Protein AF-0000000066697941 (afdb_homodimer)

Secondary structure (DSSP, 8-state):
----HHHHHHHHHHHHHHHHHHHHHHHHHIIIIISPPP-HHHHH-SSEEEEESTTSHHHHHHHHHHHHTT-EEEEEES-HHHHHHHHHHHHHH----EEEEE--TT---HHHHIIIIIHHHHTS-EEEEEE------SS---GGG-TTHHHHHHHHHHHHHHHHHHHHHHHHHHHHHHT-EEEEEE--GGGTS--TT-HHHHHHHHHHHHHHHHHHHHTTTSSEEEEEE-----BSTTTT--S-BTTB-BHHHHHHHHHTTTTT-SEE-SSHHHHHHHHHHHHS-HHHHHHHHHHHHHHHHHHHHHHHHHHHHHHS-THHHHHHHHHHHHH-/----HHHHHHHHHHHHHHHHHHHHHHHHHIIIIISPPP-HHHHH-SSEEEEESTTSHHHHHHHHHHHHTT-EEEEEES-HHHHHHHHHHHHHH----EEEEE--TT---HHHHIIIIIHHHHTS-EEEEEE------SS---GGG-TTHHHHHHHHHHHHHHHHHHHHHHHHHHHHHHT-EEEEEE--GGGTS--TT-HHHHHHHHHHHHHHHHHHHHTTTSSEEEEEE-----BSTTTT--S-BTTB-BHHHHHHHHHTTTTT-SEE-SSHHHHHHHHHHHHS-HHHHHHHHHHHHHHHHHHHHHHHHHHHHHHS-THHHHHHHHHHHHH-

Foldseek 3Di:
DPCPVVVVVVVVVVVVVVVLVVVLCCQQDCLQPNDFFDLLCVQLVFAEEEFEPCLWFQNVLLQLLVQQSRHAYEYEEQDVVSQVVSQVVSVVVHVHHYHYFHDDQLDPDVVSCCPRPLVVVLVGSYSEYEADWFAFAPAFDAQCPGPCHPNVLSSRLRNLAVCLVVNCVSNVVNCVVVLGHEYEYEAALLLVACQHRRHSNSVSSVNSVVVQVVVCVVCVVTSYFGAYAHAYAECIVRNVDHDADLNHYHSNVQNNQQSSSGPVDRYHNSHSSRSVVSSVLVPDDRVVSNVVSNVVSVVRRVVVVVVVVVVVVVPPDPVVVVVVVVVVVVVD/DPCDVVVVVVVVVVVVVVVLVVVLCCQQDCLQPNDFFDLLCVQLVFAEEEFEPCLWFQNVLLQLLVQVSRHAYEYEEQDVVSQVVSQVVSVVVHVHHYHYFHDDQLDPDVVSCCPRPLVVVLVGSYSEYEYDWFAFAPAFDAQCPGPCHPNVLSSRLRNLAVCLVVNCVSNVVNCVVVLGHEYEYEAALLLVACQHSRHSNSVSSVNSVVVQVVVCVVCVVTSYFGAYAHAYAECIVRNVDHDADLNHYHSNVQNNQQSSSGPPDRYHNSHSSRSVVSSVLVPDDRVVSRVVSNVVSVVRRVVVVVVVVVVVVVPPDPVVVVVVVVVVVVVD

pLDDT: mean 91.82, std 13.12, range [33.62, 98.94]

Nearest PDB structures (foldseek):
  3rku-assembly1_D  TM=8.176E-01  e=1.061E-15  Saccharomyces cerevisiae
  1xg5-assembly2_A  TM=7.945E-01  e=7.133E-15  Homo sapiens
  1xg5-assembly1_C  TM=7.987E-01  e=1.373E-14  Homo sapiens
  3s55-assembly2_F  TM=7.960E-01  e=2.643E-14  Mycobacteroides abscessus ATCC 19977
  8of2-assembly1_D  TM=7.922E-01  e=8.522E-12  Trypanosoma brucei brucei

Sequence (664 aa):
MDFSTVSIIGWMYILFTIYRLMLTVYNLVYPFFLAEPRNLREVAGAKWAVITGATDGIGKGYAFELARKGFSILLVSRTQSRLDDVKAQIEKETSSEVRTIVFDFSSADIDYYEHSLLSQIRALDIGILVNSVGSTFEYPDLYHKVDGGVKLFRHITVINIIPVTLLMAAVLPQMYERNSGIIVNVASSSAYYKLRWFSVYAASKKYISWLTKIVQKEYAKTNIIIQEVNPMIVVTKLAKVKKPSFFRPKADVYARSAVQTIGIIKHTTGYFAHQIKVECLKWLPEFIADAQIHKRMIHFHKVIVARKMRQAAITEPTDAKNIGAQNKIISDMDFSTVSIIGWMYILFTIYRLMLTVYNLVYPFFLAEPRNLREVAGAKWAVITGATDGIGKGYAFELARKGFSILLVSRTQSRLDDVKAQIEKETSSEVRTIVFDFSSADIDYYEHSLLSQIRALDIGILVNSVGSTFEYPDLYHKVDGGVKLFRHITVINIIPVTLLMAAVLPQMYERNSGIIVNVASSSAYYKLRWFSVYAASKKYISWLTKIVQKEYAKTNIIIQEVNPMIVVTKLAKVKKPSFFRPKADVYARSAVQTIGIIKHTTGYFAHQIKVECLKWLPEFIADAQIHKRMIHFHKVIVARKMRQAAITEPTDAKNIGAQNKIISD

Radius of gyration: 27.7 Å; Cα contacts (8 Å, |Δi|>4): 1203; chains: 2; bounding box: 114×71×92 Å

Structure (mmCIF, N/CA/C/O backbone):
data_AF-0000000066697941-model_v1
#
loop_
_entity.id
_entity.type
_entity.pdbx_description
1 polymer Bm2984
#
loop_
_atom_site.group_PDB
_atom_site.id
_atom_site.type_symbol
_atom_site.label_atom_id
_atom_site.label_alt_id
_atom_site.label_comp_id
_atom_site.label_asym_id
_atom_site.label_entity_id
_atom_site.label_seq_id
_atom_site.pdbx_PDB_ins_code
_atom_site.Cartn_x
_atom_site.Cartn_y
_atom_site.Cartn_z
_atom_site.occupancy
_atom_site.B_iso_or_equiv
_atom_site.auth_seq_id
_atom_site.auth_comp_id
_atom_site.auth_asym_id
_atom_site.auth_atom_id
_atom_site.pdbx_PDB_model_num
ATOM 1 N N . MET A 1 1 ? -13.789 14.773 -46.688 1 42.34 1 MET A N 1
ATOM 2 C CA . MET A 1 1 ? -14.023 14.742 -45.25 1 42.34 1 MET A CA 1
ATOM 3 C C . MET A 1 1 ? -13.531 16.016 -44.562 1 42.34 1 MET A C 1
ATOM 5 O O . MET A 1 1 ? -12.359 16.375 -44.688 1 42.34 1 MET A O 1
ATOM 9 N N . ASP A 1 2 ? -14.141 16.984 -44.594 1 48.53 2 ASP A N 1
ATOM 10 C CA . ASP A 1 2 ? -13.727 18.266 -44.062 1 48.53 2 ASP A CA 1
ATOM 11 C C . ASP A 1 2 ? -13.102 18.109 -42.656 1 48.53 2 ASP A C 1
ATOM 13 O O . ASP A 1 2 ? -13.781 17.719 -41.719 1 48.53 2 ASP A O 1
ATOM 17 N N . PHE A 1 3 ? -11.805 17.75 -42.625 1 61.41 3 PHE A N 1
ATOM 18 C CA . PHE A 1 3 ? -10.969 17.438 -41.469 1 61.41 3 PHE A CA 1
ATOM 19 C C . PHE A 1 3 ? -10.797 18.672 -40.594 1 61.41 3 PHE A C 1
ATOM 21 O O . PHE A 1 3 ? -9.812 19.391 -40.719 1 61.41 3 PHE A O 1
ATOM 28 N N . SER A 1 4 ? -11.977 19.281 -40.094 1 76.19 4 SER A N 1
ATOM 29 C CA . SER A 1 4 ? -11.859 20.312 -39.062 1 76.19 4 SER A CA 1
ATOM 30 C C . SER A 1 4 ? -11.141 19.797 -37.844 1 76.19 4 SER A C 1
ATOM 32 O O . SER A 1 4 ? -11.039 18.578 -37.625 1 76.19 4 SER A O 1
ATOM 34 N N . THR A 1 5 ? -10.227 20.609 -37.25 1 78.94 5 THR A N 1
ATOM 35 C CA . THR A 1 5 ? -9.523 20.297 -36.031 1 78.94 5 THR A CA 1
ATOM 36 C C . THR A 1 5 ? -10.43 19.516 -35.094 1 78.94 5 THR A C 1
ATOM 38 O O . THR A 1 5 ? -9.984 18.547 -34.438 1 78.94 5 THR A O 1
ATOM 41 N N . VAL A 1 6 ? -11.633 19.75 -35.156 1 79.31 6 VAL A N 1
ATOM 42 C CA . VAL A 1 6 ? -12.617 19.094 -34.281 1 79.31 6 VAL A CA 1
ATOM 43 C C . VAL A 1 6 ? -12.844 17.656 -34.781 1 79.31 6 VAL A C 1
ATOM 45 O O . VAL A 1 6 ? -12.953 16.734 -33.969 1 79.31 6 VAL A O 1
ATOM 48 N N . SER A 1 7 ? -12.906 17.562 -36.062 1 79.69 7 SER A N 1
ATOM 49 C CA . SER A 1 7 ? -13.078 16.219 -36.625 1 79.69 7 SER A CA 1
ATOM 50 C C . SER A 1 7 ? -11.867 15.344 -36.312 1 79.69 7 SER A C 1
ATOM 52 O O . SER A 1 7 ? -12.016 14.148 -36.062 1 79.69 7 SER A O 1
ATOM 54 N N . ILE A 1 8 ? -10.727 15.93 -36.406 1 82.69 8 ILE A N 1
ATOM 55 C CA . ILE A 1 8 ? -9.492 15.203 -36.125 1 82.69 8 ILE A CA 1
ATOM 56 C C . ILE A 1 8 ? -9.5 14.727 -34.688 1 82.69 8 ILE A C 1
ATOM 58 O O . ILE A 1 8 ? -9.18 13.57 -34.406 1 82.69 8 ILE A O 1
ATOM 62 N N . ILE A 1 9 ? -9.891 15.578 -33.812 1 82.12 9 ILE A N 1
ATOM 63 C CA . ILE A 1 9 ? -9.977 15.242 -32.375 1 82.12 9 ILE A CA 1
ATOM 64 C C . ILE A 1 9 ? -11 14.133 -32.188 1 82.12 9 ILE A C 1
ATOM 66 O O . ILE A 1 9 ? -10.766 13.195 -31.422 1 82.12 9 ILE A O 1
ATOM 70 N N . GLY A 1 10 ? -12.07 14.227 -32.875 1 80.94 10 GLY A N 1
ATOM 71 C CA . GLY A 1 10 ? -13.086 13.188 -32.781 1 80.94 10 GLY A CA 1
ATOM 72 C C . GLY A 1 10 ? -12.578 11.828 -33.219 1 80.94 10 GLY A C 1
ATOM 73 O O . GLY A 1 10 ? -12.82 10.82 -32.562 1 80.94 10 GLY A O 1
ATOM 74 N N . TRP A 1 11 ? -11.859 11.852 -34.312 1 84.88 11 TRP A N 1
ATOM 75 C CA . TRP A 1 11 ? -11.32 10.594 -34.812 1 84.88 11 TRP A CA 1
ATOM 76 C C . TRP A 1 11 ? -10.273 10.031 -33.875 1 84.88 11 TRP A C 1
ATOM 78 O O . TRP A 1 11 ? -10.195 8.812 -33.688 1 84.88 11 TRP A O 1
ATOM 88 N N . MET A 1 12 ? -9.516 10.805 -33.219 1 85.31 12 MET A N 1
ATOM 89 C CA . MET A 1 12 ? -8.516 10.367 -32.25 1 85.31 12 MET A CA 1
ATOM 90 C C . MET A 1 12 ? -9.18 9.68 -31.062 1 85.31 12 MET A C 1
ATOM 92 O O . MET A 1 12 ? -8.688 8.664 -30.578 1 85.31 12 MET A O 1
ATOM 96 N N . TYR A 1 13 ? -10.312 10.156 -30.719 1 83.81 13 TYR A N 1
ATOM 97 C CA . TYR A 1 13 ? -10.992 9.578 -29.562 1 83.81 13 TYR A CA 1
ATOM 98 C C . TYR A 1 13 ? -11.672 8.266 -29.938 1 83.81 13 TYR A C 1
ATOM 100 O O . TYR A 1 13 ? -11.75 7.344 -29.125 1 83.81 13 TYR A O 1
ATOM 108 N N . ILE A 1 14 ? -12.203 8.289 -31.062 1 86.12 14 ILE A N 1
ATOM 109 C CA . ILE A 1 14 ? -12.789 7.031 -31.531 1 86.12 14 ILE A CA 1
ATOM 110 C C . ILE A 1 14 ? -11.711 5.949 -31.578 1 86.12 14 ILE A C 1
ATOM 112 O O . ILE A 1 14 ? -11.93 4.828 -31.125 1 86.12 14 ILE A O 1
ATOM 116 N N . LEU A 1 15 ? -10.547 6.344 -32.094 1 89.56 15 LEU A N 1
ATOM 117 C CA . LEU A 1 15 ? -9.445 5.395 -32.156 1 89.56 15 LEU A CA 1
ATOM 118 C C . LEU A 1 15 ? -9.016 4.977 -30.766 1 89.56 15 LEU A C 1
ATOM 120 O O . LEU A 1 15 ? -8.703 3.805 -30.531 1 89.56 15 LEU A O 1
ATOM 124 N N . PHE A 1 16 ? -9.07 5.953 -29.938 1 88.62 16 PHE A N 1
ATOM 125 C CA . PHE A 1 16 ? -8.719 5.672 -28.547 1 88.62 16 PHE A CA 1
ATOM 126 C C . PHE A 1 16 ? -9.711 4.711 -27.922 1 88.62 16 PHE A C 1
ATOM 128 O O . PHE A 1 16 ? -9.328 3.779 -27.219 1 88.62 16 PHE A O 1
ATOM 135 N N . THR A 1 17 ? -10.953 4.895 -28.141 1 88.12 17 THR A N 1
ATOM 136 C CA . THR A 1 17 ? -12 4.031 -27.578 1 88.12 17 THR A CA 1
ATOM 137 C C . THR A 1 17 ? -11.891 2.623 -28.156 1 88.12 17 THR A C 1
ATOM 139 O O . THR A 1 17 ? -12.07 1.638 -27.453 1 88.12 17 THR A O 1
ATOM 142 N N . ILE A 1 18 ? -11.617 2.578 -29.391 1 91.94 18 ILE A N 1
ATOM 143 C CA . ILE A 1 18 ? -11.438 1.282 -30.047 1 91.94 18 ILE A CA 1
ATOM 144 C C . ILE A 1 18 ? -10.234 0.565 -29.438 1 91.94 18 ILE A C 1
ATOM 146 O O . ILE A 1 18 ? -10.289 -0.638 -29.172 1 91.94 18 ILE A O 1
ATOM 150 N N . TYR A 1 19 ? -9.203 1.279 -29.25 1 92.69 19 TYR A N 1
ATOM 151 C CA . TYR A 1 19 ? -8.016 0.714 -28.625 1 92.69 19 TYR A CA 1
ATOM 152 C C . TYR A 1 19 ? -8.336 0.159 -27.25 1 92.69 19 TYR A C 1
ATOM 154 O O . TYR A 1 19 ? -7.941 -0.959 -26.906 1 92.69 19 TYR A O 1
ATOM 162 N N . ARG A 1 20 ? -9.07 0.907 -26.484 1 91.75 20 ARG A N 1
ATOM 163 C CA . ARG A 1 20 ? -9.461 0.476 -25.141 1 91.75 20 ARG A CA 1
ATOM 164 C C . ARG A 1 20 ? -10.328 -0.776 -25.203 1 91.75 20 ARG A C 1
ATOM 166 O O . ARG A 1 20 ? -10.203 -1.666 -24.359 1 91.75 20 ARG A O 1
ATOM 173 N N . LEU A 1 21 ? -11.203 -0.785 -26.125 1 93.62 21 LEU A N 1
ATOM 174 C CA . LEU A 1 21 ? -12.062 -1.946 -26.297 1 93.62 21 LEU A CA 1
ATOM 175 C C . LEU A 1 21 ? -11.258 -3.176 -26.688 1 93.62 21 LEU A C 1
ATOM 177 O O . LEU A 1 21 ? -11.508 -4.277 -26.203 1 93.62 21 LEU A O 1
ATOM 181 N N . MET A 1 22 ? -10.266 -3.01 -27.547 1 95.38 22 MET A N 1
ATOM 182 C CA . MET A 1 22 ? -9.414 -4.113 -27.953 1 95.38 22 MET A CA 1
ATOM 183 C C . MET A 1 22 ? -8.594 -4.645 -26.781 1 95.38 22 MET A C 1
ATOM 185 O O . MET A 1 22 ? -8.398 -5.855 -26.656 1 95.38 22 MET A O 1
ATOM 189 N N . LEU A 1 23 ? -8.172 -3.773 -25.938 1 94.62 23 LEU A N 1
ATOM 190 C CA . LEU A 1 23 ? -7.434 -4.188 -24.75 1 94.62 23 LEU A CA 1
ATOM 191 C C . LEU A 1 23 ? -8.328 -4.98 -23.797 1 94.62 23 LEU A C 1
ATOM 193 O O . LEU A 1 23 ? -7.883 -5.961 -23.188 1 94.62 23 LEU A O 1
ATOM 197 N N . THR A 1 24 ? -9.547 -4.531 -23.703 1 95.44 24 THR A N 1
ATOM 198 C CA . THR A 1 24 ? -10.523 -5.246 -22.891 1 95.44 24 THR A CA 1
ATOM 199 C C . THR A 1 24 ? -10.719 -6.668 -23.406 1 95.44 24 THR A C 1
ATOM 201 O O . THR A 1 24 ? -10.68 -7.629 -22.641 1 95.44 24 THR A O 1
ATOM 204 N N . VAL A 1 25 ? -10.898 -6.77 -24.688 1 95.75 25 VAL A N 1
ATOM 205 C CA . VAL A 1 25 ? -11.094 -8.07 -25.312 1 95.75 25 VAL A CA 1
ATOM 206 C C . VAL A 1 25 ? -9.828 -8.914 -25.141 1 95.75 25 VAL A C 1
ATOM 208 O O . VAL A 1 25 ? -9.906 -10.109 -24.859 1 95.75 25 VAL A O 1
ATOM 211 N N . TYR A 1 26 ? -8.719 -8.328 -25.344 1 96.25 26 TYR A N 1
ATOM 212 C CA . TYR A 1 26 ? -7.441 -9.016 -25.172 1 96.25 26 TYR A CA 1
ATOM 213 C C . TYR A 1 26 ? -7.32 -9.578 -23.75 1 96.25 26 TYR A C 1
ATOM 215 O O . TYR A 1 26 ? -6.969 -10.75 -23.578 1 96.25 26 TYR A O 1
ATOM 223 N N . ASN A 1 27 ? -7.672 -8.82 -22.734 1 95.88 27 ASN A N 1
ATOM 224 C CA . ASN A 1 27 ? -7.566 -9.234 -21.344 1 95.88 27 ASN A CA 1
ATOM 225 C C . ASN A 1 27 ? -8.562 -10.344 -21.016 1 95.88 27 ASN A C 1
ATOM 227 O O . ASN A 1 27 ? -8.305 -11.164 -20.125 1 95.88 27 ASN A O 1
ATOM 231 N N . LEU A 1 28 ? -9.648 -10.359 -21.734 1 96.12 28 LEU A N 1
ATOM 232 C CA . LEU A 1 28 ? -10.719 -11.312 -21.453 1 96.12 28 LEU A CA 1
ATOM 233 C C . LEU A 1 28 ? -10.477 -12.625 -22.203 1 96.12 28 LEU A C 1
ATOM 235 O O . LEU A 1 28 ? -10.789 -13.703 -21.688 1 96.12 28 LEU A O 1
ATOM 239 N N . VAL A 1 29 ? -9.891 -12.562 -23.312 1 96.88 29 VAL A N 1
ATOM 240 C CA . VAL A 1 29 ? -9.922 -13.727 -24.188 1 96.88 29 VAL A CA 1
ATOM 241 C C . VAL A 1 29 ? -8.539 -14.375 -24.25 1 96.88 29 VAL A C 1
ATOM 243 O O . VAL A 1 29 ? -8.406 -15.586 -24.094 1 96.88 29 VAL A O 1
ATOM 246 N N . TYR A 1 30 ? -7.527 -13.625 -24.391 1 96.94 30 TYR A N 1
ATOM 247 C CA . TYR A 1 30 ? -6.203 -14.156 -24.688 1 96.94 30 TYR A CA 1
ATOM 248 C C . TYR A 1 30 ? -5.711 -15.055 -23.562 1 96.94 30 TYR A C 1
ATOM 250 O O . TYR A 1 30 ? -5.375 -16.219 -23.781 1 96.94 30 TYR A O 1
ATOM 258 N N . PRO A 1 31 ? -5.746 -14.633 -22.344 1 96.88 31 PRO A N 1
ATOM 259 C CA . PRO A 1 31 ? -5.141 -15.445 -21.297 1 96.88 31 PRO A CA 1
ATOM 260 C C . PRO A 1 31 ? -5.965 -16.688 -20.953 1 96.88 31 PRO A C 1
ATOM 262 O O . PRO A 1 31 ? -5.41 -17.703 -20.531 1 96.88 31 PRO A O 1
ATOM 265 N N . PHE A 1 32 ? -7.246 -16.641 -21.234 1 96.62 32 PHE A N 1
ATOM 266 C CA . PHE A 1 32 ? -8.109 -17.688 -20.719 1 96.62 32 PHE A CA 1
ATOM 267 C C . PHE A 1 32 ? -8.492 -18.656 -21.828 1 96.62 32 PHE A C 1
ATOM 269 O O . PHE A 1 32 ? -8.867 -19.797 -21.562 1 96.62 32 PHE A O 1
ATOM 276 N N . PHE A 1 33 ? -8.367 -18.203 -23.125 1 96.12 33 PHE A N 1
ATOM 277 C CA . PHE A 1 33 ? -8.938 -19.062 -24.156 1 96.12 33 PHE A CA 1
ATOM 278 C C . PHE A 1 33 ? -7.949 -19.25 -25.312 1 96.12 33 PHE A C 1
ATOM 280 O O . PHE A 1 33 ? -8 -20.25 -26.031 1 96.12 33 PHE A O 1
ATOM 287 N N . LEU A 1 34 ? -7.074 -18.344 -25.562 1 96.69 34 LEU A N 1
ATOM 288 C CA . LEU A 1 34 ? -6.273 -18.375 -26.781 1 96.69 34 LEU A CA 1
ATOM 289 C C . LEU A 1 34 ? -4.828 -18.766 -26.469 1 96.69 34 LEU A C 1
ATOM 291 O O . LEU A 1 34 ? -4.203 -19.5 -27.234 1 96.69 34 LEU A O 1
ATOM 295 N N . ALA A 1 35 ? -4.348 -18.281 -25.391 1 96.19 35 ALA A N 1
ATOM 296 C CA . ALA A 1 35 ? -2.941 -18.516 -25.078 1 96.19 35 ALA A CA 1
ATOM 297 C C . ALA A 1 35 ? -2.695 -19.969 -24.688 1 96.19 35 ALA A C 1
ATOM 299 O O . ALA A 1 35 ? -3.518 -20.578 -24.016 1 96.19 35 ALA A O 1
ATOM 300 N N . GLU A 1 36 ? -1.601 -20.469 -25.109 1 95.81 36 GLU A N 1
ATOM 301 C CA . GLU A 1 36 ? -1.17 -21.781 -24.672 1 95.81 36 GLU A CA 1
ATOM 302 C C . GLU A 1 36 ? -0.42 -21.719 -23.344 1 95.81 36 GLU A C 1
ATOM 304 O O . GLU A 1 36 ? 0.528 -20.953 -23.203 1 95.81 36 GLU A O 1
ATOM 309 N N . PRO A 1 37 ? -0.889 -22.484 -22.391 1 95.06 37 PRO A N 1
ATOM 310 C CA . PRO A 1 37 ? -0.18 -22.484 -21.109 1 95.06 37 PRO A CA 1
ATOM 311 C C . PRO A 1 37 ? 1.309 -22.797 -21.266 1 95.06 37 PRO A C 1
ATOM 313 O O . PRO A 1 37 ? 1.69 -23.625 -22.094 1 95.06 37 PRO A O 1
ATOM 316 N N . ARG A 1 38 ? 2.088 -22.125 -20.516 1 96.06 38 ARG A N 1
ATOM 317 C CA . ARG A 1 38 ? 3.533 -22.328 -20.562 1 96.06 38 ARG A CA 1
ATOM 318 C C . ARG A 1 38 ? 3.938 -23.562 -19.781 1 96.06 38 ARG A C 1
ATOM 320 O O . ARG A 1 38 ? 3.236 -23.984 -18.859 1 96.06 38 ARG A O 1
ATOM 327 N N . ASN A 1 39 ? 5.02 -24.141 -20.234 1 97.5 39 ASN A N 1
ATOM 328 C CA . ASN A 1 39 ? 5.641 -25.172 -19.406 1 97.5 39 ASN A CA 1
ATOM 329 C C . ASN A 1 39 ? 6.324 -24.562 -18.172 1 97.5 39 ASN A C 1
ATOM 331 O O . ASN A 1 39 ? 7.488 -24.172 -18.25 1 97.5 39 ASN A O 1
ATOM 335 N N . LEU A 1 40 ? 5.656 -24.531 -17.078 1 98.19 40 LEU A N 1
ATOM 336 C CA . LEU A 1 40 ? 6.098 -23.797 -15.898 1 98.19 40 LEU A CA 1
ATOM 337 C C . LEU A 1 40 ? 7.402 -24.375 -15.352 1 98.19 40 LEU A C 1
ATOM 339 O O . LEU A 1 40 ? 8.234 -23.641 -14.828 1 98.19 40 LEU A O 1
ATOM 343 N N . ARG A 1 41 ? 7.609 -25.625 -15.477 1 96.62 41 ARG A N 1
ATOM 344 C CA . ARG A 1 41 ? 8.852 -26.234 -15.008 1 96.62 41 ARG A CA 1
ATOM 345 C C . ARG A 1 41 ? 10.055 -25.688 -15.773 1 96.62 41 ARG A C 1
ATOM 347 O O . ARG A 1 41 ? 11.094 -25.406 -15.18 1 96.62 41 ARG A O 1
ATOM 354 N N . GLU A 1 42 ? 9.836 -25.578 -17.016 1 96.69 42 GLU A N 1
ATOM 355 C CA . GLU A 1 42 ? 10.898 -25.078 -17.875 1 96.69 42 GLU A CA 1
ATOM 356 C C . GLU A 1 42 ? 11.18 -23.594 -17.594 1 96.69 42 GLU A C 1
ATOM 358 O O . GLU A 1 42 ? 12.336 -23.188 -17.453 1 96.69 42 GLU A O 1
ATOM 363 N N . VAL A 1 43 ? 10.109 -22.906 -17.453 1 97.19 43 VAL A N 1
ATOM 364 C CA . VAL A 1 43 ? 10.234 -21.469 -17.297 1 97.19 43 VAL A CA 1
ATOM 365 C C . VAL A 1 43 ? 10.766 -21.141 -15.898 1 97.19 43 VAL A C 1
ATOM 367 O O . VAL A 1 43 ? 11.508 -20.172 -15.719 1 97.19 43 VAL A O 1
ATOM 370 N N . ALA A 1 44 ? 10.43 -21.891 -14.93 1 98.06 44 ALA A N 1
ATOM 371 C CA . ALA A 1 44 ? 10.836 -21.656 -13.547 1 98.06 44 ALA A CA 1
ATOM 372 C C . ALA A 1 44 ? 12.336 -21.891 -13.367 1 98.06 44 ALA A C 1
ATOM 374 O O . ALA A 1 44 ? 13 -21.172 -12.625 1 98.06 44 ALA A O 1
ATOM 375 N N . GLY A 1 45 ? 12.828 -22.938 -14 1 97.94 45 GLY A N 1
ATOM 376 C CA . GLY A 1 45 ? 14.258 -23.219 -13.984 1 97.94 45 GLY A CA 1
ATOM 377 C C . GLY A 1 45 ? 14.734 -23.844 -12.695 1 97.94 45 GLY A C 1
ATOM 378 O O . GLY A 1 45 ? 15.938 -24 -12.477 1 97.94 45 GLY A O 1
ATOM 379 N N . ALA A 1 46 ? 13.805 -24.188 -11.75 1 98 46 ALA A N 1
ATOM 380 C CA . ALA A 1 46 ? 14.133 -24.828 -10.484 1 98 46 ALA A CA 1
ATOM 381 C C . ALA A 1 46 ? 12.961 -25.656 -9.969 1 98 46 ALA A C 1
ATOM 383 O O . ALA A 1 46 ? 11.82 -25.469 -10.414 1 98 46 ALA A O 1
ATOM 384 N N . LYS A 1 47 ? 13.211 -26.422 -9.062 1 96.81 47 LYS A N 1
ATOM 385 C CA . LYS A 1 47 ? 12.32 -27.547 -8.789 1 96.81 47 LYS A CA 1
ATOM 386 C C . LYS A 1 47 ? 11.258 -27.172 -7.754 1 96.81 47 LYS A C 1
ATOM 388 O O . LYS A 1 47 ? 10.156 -27.719 -7.77 1 96.81 47 LYS A O 1
ATOM 393 N N . TRP A 1 48 ? 11.539 -26.312 -6.855 1 98.75 48 TRP A N 1
ATOM 394 C CA . TRP A 1 48 ? 10.672 -26.125 -5.691 1 98.75 48 TRP A CA 1
ATOM 395 C C . TRP A 1 48 ? 9.656 -25.016 -5.93 1 98.75 48 TRP A C 1
ATOM 397 O O . TRP A 1 48 ? 9.992 -23.984 -6.512 1 98.75 48 TRP A O 1
ATOM 407 N N . ALA A 1 49 ? 8.438 -25.25 -5.512 1 98.94 49 ALA A N 1
ATOM 408 C CA . ALA A 1 49 ? 7.391 -24.234 -5.387 1 98.94 49 ALA A CA 1
ATOM 409 C C . ALA A 1 49 ? 7.078 -23.953 -3.92 1 98.94 49 ALA A C 1
ATOM 411 O O . ALA A 1 49 ? 6.758 -24.859 -3.156 1 98.94 49 ALA A O 1
ATOM 412 N N . VAL A 1 50 ? 7.227 -22.75 -3.559 1 98.94 50 VAL A N 1
ATOM 413 C CA . VAL A 1 50 ? 6.918 -22.312 -2.199 1 98.94 50 VAL A CA 1
ATOM 414 C C . VAL A 1 50 ? 5.562 -21.609 -2.178 1 98.94 50 VAL A C 1
ATOM 416 O O . VAL A 1 50 ? 5.332 -20.672 -2.943 1 98.94 50 VAL A O 1
ATOM 419 N N . ILE A 1 51 ? 4.672 -22.062 -1.331 1 98.88 51 ILE A N 1
ATOM 420 C CA . ILE A 1 51 ? 3.34 -21.469 -1.23 1 98.88 51 ILE A CA 1
ATOM 421 C C . ILE A 1 51 ? 3.08 -21.031 0.206 1 98.88 51 ILE A C 1
ATOM 423 O O . ILE A 1 51 ? 3.178 -21.828 1.139 1 98.88 51 ILE A O 1
ATOM 427 N N . THR A 1 52 ? 2.822 -19.766 0.365 1 98.62 52 THR A N 1
ATOM 428 C CA . THR A 1 52 ? 2.398 -19.266 1.668 1 98.62 52 THR A CA 1
ATOM 429 C C . THR A 1 52 ? 0.881 -19.328 1.804 1 98.62 52 THR A C 1
ATOM 431 O O . THR A 1 52 ? 0.157 -19.172 0.816 1 98.62 52 THR A O 1
ATOM 434 N N . GLY A 1 53 ? 0.375 -19.5 3.053 1 96 53 GLY A N 1
ATOM 435 C CA . GLY A 1 53 ? -1.053 -19.719 3.221 1 96 53 GLY A CA 1
ATOM 436 C C . GLY A 1 53 ? -1.558 -20.953 2.502 1 96 53 GLY A C 1
ATOM 437 O O . GLY A 1 53 ? -2.562 -20.891 1.789 1 96 53 GLY A O 1
ATOM 438 N N . ALA A 1 54 ? -0.919 -22.047 2.693 1 96.06 54 ALA A N 1
ATOM 439 C CA . ALA A 1 54 ? -1.021 -23.188 1.779 1 96.06 54 ALA A CA 1
ATOM 440 C C . ALA A 1 54 ? -2.043 -24.203 2.279 1 96.06 54 ALA A C 1
ATOM 442 O O . ALA A 1 54 ? -2.27 -25.234 1.639 1 96.06 54 ALA A O 1
ATOM 443 N N . THR A 1 55 ? -2.711 -23.938 3.369 1 95.75 55 THR A N 1
ATOM 444 C CA . THR A 1 55 ? -3.516 -25 3.969 1 95.75 55 THR A CA 1
ATOM 445 C C . THR A 1 55 ? -4.996 -24.797 3.648 1 95.75 55 THR A C 1
ATOM 447 O O . THR A 1 55 ? -5.832 -25.625 4.02 1 95.75 55 THR A O 1
ATOM 450 N N . ASP A 1 56 ? -5.324 -23.688 3.023 1 92.62 56 ASP A N 1
ATOM 451 C CA . ASP A 1 56 ? -6.707 -23.453 2.625 1 92.62 56 ASP A CA 1
ATOM 452 C C . ASP A 1 56 ? -6.773 -22.531 1.412 1 92.62 56 ASP A C 1
ATOM 454 O O . ASP A 1 56 ? -5.754 -21.984 0.98 1 92.62 56 ASP A O 1
ATOM 458 N N . GLY A 1 57 ? -7.852 -22.516 0.847 1 94.94 57 GLY A N 1
ATOM 459 C CA . GLY A 1 57 ? -8.188 -21.484 -0.13 1 94.94 57 GLY A CA 1
ATOM 460 C C . GLY A 1 57 ? -7.309 -21.531 -1.366 1 94.94 57 GLY A C 1
ATOM 461 O O . GLY A 1 57 ? -7.059 -22.609 -1.917 1 94.94 57 GLY A O 1
ATOM 462 N N . ILE A 1 58 ? -6.973 -20.375 -1.835 1 96.56 58 ILE A N 1
ATOM 463 C CA . ILE A 1 58 ? -6.258 -20.188 -3.09 1 96.56 58 ILE A CA 1
ATOM 464 C C . ILE A 1 58 ? -4.859 -20.781 -2.984 1 96.56 58 ILE A C 1
ATOM 466 O O . ILE A 1 58 ? -4.395 -21.469 -3.904 1 96.56 58 ILE A O 1
ATOM 470 N N . GLY A 1 59 ? -4.191 -20.625 -1.841 1 98.06 59 GLY A N 1
ATOM 471 C CA . GLY A 1 59 ? -2.863 -21.188 -1.646 1 98.06 59 GLY A CA 1
ATOM 472 C C . GLY A 1 59 ? -2.828 -22.703 -1.767 1 98.06 59 GLY A C 1
ATOM 473 O O . GLY A 1 59 ? -1.956 -23.25 -2.439 1 98.06 59 GLY A O 1
ATOM 474 N N . LYS A 1 60 ? -3.791 -23.281 -1.133 1 98.19 60 LYS A N 1
ATOM 475 C CA . LYS A 1 60 ? -3.9 -24.734 -1.234 1 98.19 60 LYS A CA 1
ATOM 476 C C . LYS A 1 60 ? -4.137 -25.172 -2.678 1 98.19 60 LYS A C 1
ATOM 478 O O . LYS A 1 60 ? -3.529 -26.141 -3.148 1 98.19 60 LYS A O 1
ATOM 483 N N . GLY A 1 61 ? -5.012 -24.469 -3.361 1 98.25 61 GLY A N 1
ATOM 484 C CA . GLY A 1 61 ? -5.254 -24.75 -4.766 1 98.25 61 GLY A CA 1
ATOM 485 C C . GLY A 1 61 ? -4.004 -24.672 -5.617 1 98.25 61 GLY A C 1
ATOM 486 O O . GLY A 1 61 ? -3.744 -25.562 -6.438 1 98.25 61 GLY A O 1
ATOM 487 N N . TYR A 1 62 ? -3.236 -23.641 -5.41 1 98.69 62 TYR A N 1
ATOM 488 C CA . TYR A 1 62 ? -1.981 -23.484 -6.133 1 98.69 62 TYR A CA 1
ATOM 489 C C . TYR A 1 62 ? -1.034 -24.641 -5.84 1 98.69 62 TYR A C 1
ATOM 491 O O . TYR A 1 62 ? -0.352 -25.141 -6.738 1 98.69 62 TYR A O 1
ATOM 499 N N . ALA A 1 63 ? -0.982 -25.047 -4.566 1 98.75 63 ALA A N 1
ATOM 500 C CA . ALA A 1 63 ? -0.098 -26.141 -4.176 1 98.75 63 ALA A CA 1
ATOM 501 C C . ALA A 1 63 ? -0.418 -27.406 -4.957 1 98.75 63 ALA A C 1
ATOM 503 O O . ALA A 1 63 ? 0.48 -28.047 -5.504 1 98.75 63 ALA A O 1
ATOM 504 N N . PHE A 1 64 ? -1.671 -27.734 -5.059 1 98.62 64 PHE A N 1
ATOM 505 C CA . PHE A 1 64 ? -2.1 -28.922 -5.777 1 98.62 64 PHE A CA 1
ATOM 506 C C . PHE A 1 64 ? -1.766 -28.812 -7.258 1 98.62 64 PHE A C 1
ATOM 508 O O . PHE A 1 64 ? -1.229 -29.75 -7.852 1 98.62 64 PHE A O 1
ATOM 515 N N . GLU A 1 65 ? -2.078 -27.672 -7.836 1 98.44 65 GLU A N 1
ATOM 516 C CA . GLU A 1 65 ? -1.872 -27.484 -9.273 1 98.44 65 GLU A CA 1
ATOM 517 C C . GLU A 1 65 ? -0.391 -27.562 -9.633 1 98.44 65 GLU A C 1
ATOM 519 O O . GLU A 1 65 ? -0.022 -28.156 -10.641 1 98.44 65 GLU A O 1
ATOM 524 N N . LEU A 1 66 ? 0.451 -26.984 -8.812 1 98.69 66 LEU A N 1
ATOM 525 C CA . LEU A 1 66 ? 1.882 -26.969 -9.094 1 98.69 66 LEU A CA 1
ATOM 526 C C . LEU A 1 66 ? 2.504 -28.328 -8.852 1 98.69 66 LEU A C 1
ATOM 528 O O . LEU A 1 66 ? 3.439 -28.734 -9.555 1 98.69 66 LEU A O 1
ATOM 532 N N . ALA A 1 67 ? 1.957 -29.062 -7.855 1 98.69 67 ALA A N 1
ATOM 533 C CA . ALA A 1 67 ? 2.385 -30.438 -7.66 1 98.69 67 ALA A CA 1
ATOM 534 C C . ALA A 1 67 ? 2.068 -31.297 -8.883 1 98.69 67 ALA A C 1
ATOM 536 O O . ALA A 1 67 ? 2.908 -32.062 -9.344 1 98.69 67 ALA A O 1
ATOM 537 N N . ARG A 1 68 ? 0.886 -31.094 -9.43 1 97.81 68 ARG A N 1
ATOM 538 C CA . ARG A 1 68 ? 0.457 -31.828 -10.617 1 97.81 68 ARG A CA 1
ATOM 539 C C . ARG A 1 68 ? 1.354 -31.516 -11.812 1 97.81 68 ARG A C 1
ATOM 541 O O . ARG A 1 68 ? 1.516 -32.344 -12.711 1 97.81 68 ARG A O 1
ATOM 548 N N . LYS A 1 69 ? 1.972 -30.391 -11.758 1 97.44 69 LYS A N 1
ATOM 549 C CA . LYS A 1 69 ? 2.848 -29.969 -12.844 1 97.44 69 LYS A CA 1
ATOM 550 C C . LYS A 1 69 ? 4.285 -30.422 -12.594 1 97.44 69 LYS A C 1
ATOM 552 O O . LYS A 1 69 ? 5.184 -30.109 -13.375 1 97.44 69 LYS A O 1
ATOM 557 N N . GLY A 1 70 ? 4.5 -31.094 -11.445 1 97.38 70 GLY A N 1
ATOM 558 C CA . GLY A 1 70 ? 5.766 -31.781 -11.242 1 97.38 70 GLY A CA 1
ATOM 559 C C . GLY A 1 70 ? 6.703 -31.047 -10.312 1 97.38 70 GLY A C 1
ATOM 560 O O . GLY A 1 70 ? 7.855 -31.438 -10.133 1 97.38 70 GLY A O 1
ATOM 561 N N . PHE A 1 71 ? 6.262 -29.984 -9.703 1 98.62 71 PHE A N 1
ATOM 562 C CA . PHE A 1 71 ? 7.105 -29.266 -8.75 1 98.62 71 PHE A CA 1
ATOM 563 C C . PHE A 1 71 ? 7.18 -30.016 -7.422 1 98.62 71 PHE A C 1
ATOM 565 O O . PHE A 1 71 ? 6.211 -30.656 -7.012 1 98.62 71 PHE A O 1
ATOM 572 N N . SER A 1 72 ? 8.359 -29.953 -6.785 1 98.75 72 SER A N 1
ATOM 573 C CA . SER A 1 72 ? 8.383 -30.172 -5.344 1 98.75 72 SER A CA 1
ATOM 574 C C . SER A 1 72 ? 7.738 -29.016 -4.594 1 98.75 72 SER A C 1
ATOM 576 O O . SER A 1 72 ? 7.879 -27.859 -4.992 1 98.75 72 SER A O 1
ATOM 578 N N . ILE A 1 73 ? 7.035 -29.328 -3.543 1 98.81 73 ILE A N 1
ATOM 579 C CA . ILE A 1 73 ? 6.195 -28.312 -2.916 1 98.81 73 ILE A CA 1
ATOM 580 C C . ILE A 1 73 ? 6.688 -28.047 -1.496 1 98.81 73 ILE A C 1
ATOM 582 O O . ILE A 1 73 ? 6.949 -28.984 -0.734 1 98.81 73 ILE A O 1
ATOM 586 N N . LEU A 1 74 ? 6.871 -26.812 -1.132 1 98.88 74 LEU A N 1
ATOM 587 C CA . LEU A 1 74 ? 7.055 -26.375 0.244 1 98.88 74 LEU A CA 1
ATOM 588 C C . LEU A 1 74 ? 5.832 -25.594 0.732 1 98.88 74 LEU A C 1
ATOM 590 O O . LEU A 1 74 ? 5.559 -24.5 0.253 1 98.88 74 LEU A O 1
ATOM 594 N N . LEU A 1 75 ? 5.105 -26.188 1.656 1 98.88 75 LEU A N 1
ATOM 595 C CA . LEU A 1 75 ? 3.922 -25.578 2.254 1 98.88 75 LEU A CA 1
ATOM 596 C C . LEU A 1 75 ? 4.285 -24.781 3.502 1 98.88 75 LEU A C 1
ATOM 598 O O . LEU A 1 75 ? 4.957 -25.297 4.398 1 98.88 75 LEU A O 1
ATOM 602 N N . VAL A 1 76 ? 3.871 -23.562 3.57 1 98.81 76 VAL A N 1
ATOM 603 C CA . VAL A 1 76 ? 4.145 -22.75 4.75 1 98.81 76 VAL A CA 1
ATOM 604 C C . VAL A 1 76 ? 2.832 -22.234 5.332 1 98.81 76 VAL A C 1
ATOM 606 O O . VAL A 1 76 ? 2.061 -21.562 4.641 1 98.81 76 VAL A O 1
ATOM 609 N N . SER A 1 77 ? 2.541 -22.5 6.543 1 97.94 77 SER A N 1
ATOM 610 C CA . SER A 1 77 ? 1.37 -22.031 7.281 1 97.94 77 SER A CA 1
ATOM 611 C C . SER A 1 77 ? 1.584 -22.156 8.789 1 97.94 77 SER A C 1
ATOM 613 O O . SER A 1 77 ? 2.639 -22.609 9.234 1 97.94 77 SER A O 1
ATOM 615 N N . ARG A 1 78 ? 0.632 -21.797 9.617 1 96.44 78 ARG A N 1
ATOM 616 C CA . ARG A 1 78 ? 0.871 -21.641 11.047 1 96.44 78 ARG A CA 1
ATOM 617 C C . ARG A 1 78 ? 0.49 -22.906 11.812 1 96.44 78 ARG A C 1
ATOM 619 O O . ARG A 1 78 ? 0.845 -23.047 12.984 1 96.44 78 ARG A O 1
ATOM 626 N N . THR A 1 79 ? -0.231 -23.891 11.125 1 96.94 79 THR A N 1
ATOM 627 C CA . THR A 1 79 ? -0.725 -25.047 11.844 1 96.94 79 THR A CA 1
ATOM 628 C C . THR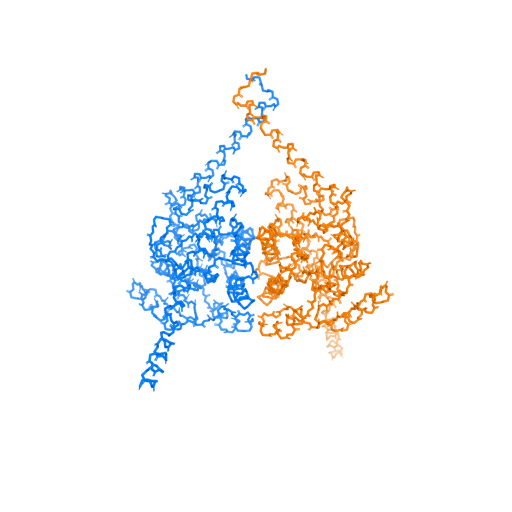 A 1 79 ? -0.148 -26.344 11.258 1 96.94 79 THR A C 1
ATOM 630 O O . THR A 1 79 ? -0.485 -26.719 10.133 1 96.94 79 THR A O 1
ATOM 633 N N . GLN A 1 80 ? 0.566 -27.062 12.07 1 97.94 80 GLN A N 1
ATOM 634 C CA . GLN A 1 80 ? 1.268 -28.25 11.586 1 97.94 80 GLN A CA 1
ATOM 635 C C . GLN A 1 80 ? 0.284 -29.328 11.133 1 97.94 80 GLN A C 1
ATOM 637 O O . GLN A 1 80 ? 0.486 -29.953 10.094 1 97.94 80 GLN A O 1
ATOM 642 N N . SER A 1 81 ? -0.792 -29.5 11.922 1 98.38 81 SER A N 1
ATOM 643 C CA . SER A 1 81 ? -1.735 -30.562 11.578 1 98.38 81 SER A CA 1
ATOM 644 C C . SER A 1 81 ? -2.381 -30.312 10.219 1 98.38 81 SER A C 1
ATOM 646 O O . SER A 1 81 ? -2.584 -31.25 9.438 1 98.38 81 SER A O 1
ATOM 648 N N . ARG A 1 82 ? -2.678 -29.062 9.922 1 97.94 82 ARG A N 1
ATOM 649 C CA . ARG A 1 82 ? -3.266 -28.719 8.633 1 97.94 82 ARG A CA 1
ATOM 650 C C . ARG A 1 82 ? -2.258 -28.891 7.5 1 97.94 82 ARG A C 1
ATOM 652 O O . ARG A 1 82 ? -2.615 -29.328 6.402 1 97.94 82 ARG A O 1
ATOM 659 N N . LEU A 1 83 ? -1.052 -28.562 7.789 1 98.62 83 LEU A N 1
ATOM 660 C CA . LEU A 1 83 ? 0.022 -28.766 6.82 1 98.62 83 LEU A CA 1
ATOM 661 C C . LEU A 1 83 ? 0.194 -30.25 6.5 1 98.62 83 LEU A C 1
ATOM 663 O O . LEU A 1 83 ? 0.323 -30.625 5.332 1 98.62 83 LEU A O 1
ATOM 667 N N . ASP A 1 84 ? 0.167 -31.016 7.496 1 98.44 84 ASP A N 1
ATOM 668 C CA . ASP A 1 84 ? 0.309 -32.469 7.324 1 98.44 84 ASP A CA 1
ATOM 669 C C . ASP A 1 84 ? -0.825 -33.031 6.473 1 98.44 84 ASP A C 1
ATOM 671 O O . ASP A 1 84 ? -0.6 -33.906 5.633 1 98.44 84 ASP A O 1
ATOM 675 N N . ASP A 1 85 ? -1.964 -32.5 6.75 1 98.44 85 ASP A N 1
ATOM 676 C CA . ASP A 1 85 ? -3.127 -32.969 5.992 1 98.44 85 ASP A CA 1
ATOM 677 C C . ASP A 1 85 ? -2.965 -32.656 4.504 1 98.44 85 ASP A C 1
ATOM 679 O O . ASP A 1 85 ? -3.201 -33.531 3.66 1 98.44 85 ASP A O 1
ATOM 683 N N . VAL A 1 86 ? -2.594 -31.469 4.172 1 98.56 86 VAL A N 1
ATOM 684 C CA . VAL A 1 86 ? -2.434 -31.062 2.779 1 98.56 86 VAL A CA 1
ATOM 685 C C . VAL A 1 86 ? -1.277 -31.828 2.145 1 98.56 86 VAL A C 1
ATOM 687 O O . VAL A 1 86 ? -1.372 -32.281 0.998 1 98.56 86 VAL A O 1
ATOM 690 N N . LYS A 1 87 ? -0.199 -32 2.891 1 98.69 87 LYS A N 1
ATOM 691 C CA . LYS A 1 87 ? 0.942 -32.781 2.42 1 98.69 87 LYS A CA 1
ATOM 692 C C . LYS A 1 87 ? 0.519 -34.188 2.039 1 98.69 87 LYS A C 1
ATOM 694 O O . LYS A 1 87 ? 0.833 -34.656 0.945 1 98.69 87 LYS A O 1
ATOM 699 N N . ALA A 1 88 ? -0.203 -34.781 2.895 1 98.44 88 ALA A N 1
ATOM 700 C CA . ALA A 1 88 ? -0.647 -36.156 2.658 1 98.44 88 ALA A CA 1
ATOM 701 C C . ALA A 1 88 ? -1.531 -36.25 1.416 1 98.44 88 ALA A C 1
ATOM 703 O O . ALA A 1 88 ? -1.421 -37.188 0.63 1 98.44 88 ALA A O 1
ATOM 704 N N . GLN A 1 89 ? -2.373 -35.281 1.302 1 98.31 89 GLN A N 1
ATOM 705 C CA . GLN A 1 89 ? -3.281 -35.25 0.16 1 98.31 89 GLN A CA 1
ATOM 706 C C . GLN A 1 89 ? -2.516 -35.094 -1.15 1 98.31 89 GLN A C 1
ATOM 708 O O . GLN A 1 89 ? -2.801 -35.781 -2.129 1 98.31 89 GLN A O 1
ATOM 713 N N . ILE A 1 90 ? -1.531 -34.219 -1.216 1 98.5 90 ILE A N 1
ATOM 714 C CA . ILE A 1 90 ? -0.755 -33.969 -2.426 1 98.5 90 ILE A CA 1
ATOM 715 C C . ILE A 1 90 ? 0.074 -35.219 -2.768 1 98.5 90 ILE A C 1
ATOM 717 O O . ILE A 1 90 ? 0.125 -35.625 -3.928 1 98.5 90 ILE A O 1
ATOM 721 N N . GLU A 1 91 ? 0.689 -35.781 -1.758 1 97.69 91 GLU A N 1
ATOM 722 C CA . GLU A 1 91 ? 1.553 -36.938 -1.975 1 97.69 91 GLU A CA 1
ATOM 723 C C . GLU A 1 91 ? 0.746 -38.125 -2.434 1 97.69 91 GLU A C 1
ATOM 725 O O . GLU A 1 91 ? 1.267 -39 -3.137 1 97.69 91 GLU A O 1
ATOM 730 N N . LYS A 1 92 ? -0.46 -38.125 -2.039 1 97.5 92 LYS A N 1
ATOM 731 C CA . LYS A 1 92 ? -1.348 -39.188 -2.502 1 97.5 92 LYS A CA 1
ATOM 732 C C . LYS A 1 92 ? -1.706 -39.031 -3.975 1 97.5 92 LYS A C 1
ATOM 734 O O . LYS A 1 92 ? -1.842 -40 -4.711 1 97.5 92 LYS A O 1
ATOM 739 N N . GLU A 1 93 ? -1.836 -37.812 -4.387 1 97.06 93 GLU A N 1
ATOM 740 C CA . GLU A 1 93 ? -2.34 -37.5 -5.719 1 97.06 93 GLU A CA 1
ATOM 741 C C . GLU A 1 93 ? -1.199 -37.375 -6.723 1 97.06 93 GLU A C 1
ATOM 743 O O . GLU A 1 93 ? -1.408 -37.5 -7.93 1 97.06 93 GLU A O 1
ATOM 748 N N . THR A 1 94 ? -0.088 -37.062 -6.195 1 97.44 94 THR A N 1
ATOM 749 C CA . THR A 1 94 ? 1.03 -36.75 -7.086 1 97.44 94 THR A CA 1
ATOM 750 C C . THR A 1 94 ? 2.309 -37.438 -6.582 1 97.44 94 THR A C 1
ATOM 752 O O . THR A 1 94 ? 2.338 -37.969 -5.477 1 97.44 94 THR A O 1
ATOM 755 N N . SER A 1 95 ? 3.396 -37.438 -7.395 1 96.38 95 SER A N 1
ATOM 756 C CA . SER A 1 95 ? 4.695 -37.969 -7.02 1 96.38 95 SER A CA 1
ATOM 757 C C . SER A 1 95 ? 5.621 -36.875 -6.496 1 96.38 95 SER A C 1
ATOM 759 O O . SER A 1 95 ? 6.824 -37.094 -6.34 1 96.38 95 SER A O 1
ATOM 761 N N . SER A 1 96 ? 5.078 -35.75 -6.258 1 96.94 96 SER A N 1
ATOM 762 C CA . SER A 1 96 ? 5.871 -34.594 -5.855 1 96.94 96 SER A CA 1
ATOM 763 C C . SER A 1 96 ? 6.367 -34.75 -4.418 1 96.94 96 SER A C 1
ATOM 765 O O . SER A 1 96 ? 5.641 -35.25 -3.553 1 96.94 96 SER A O 1
ATOM 767 N N . GLU A 1 97 ? 7.582 -34.344 -4.18 1 97.94 97 GLU A N 1
ATOM 768 C CA . GLU A 1 97 ? 8.078 -34.156 -2.818 1 97.94 97 GLU A CA 1
ATOM 769 C C . GLU A 1 97 ? 7.422 -32.969 -2.135 1 97.94 97 GLU A C 1
ATOM 771 O O . GLU A 1 97 ? 7.355 -31.875 -2.709 1 97.94 97 GLU A O 1
ATOM 776 N N . VAL A 1 98 ? 6.867 -33.219 -0.936 1 98.75 98 VAL A N 1
ATOM 777 C CA . VAL A 1 98 ? 6.211 -32.125 -0.219 1 98.75 98 VAL A CA 1
ATOM 778 C C . VAL A 1 98 ? 6.891 -31.906 1.133 1 98.75 98 VAL A C 1
ATOM 780 O O . VAL A 1 98 ? 7.07 -32.844 1.898 1 98.75 98 VAL A O 1
ATOM 783 N N . ARG A 1 99 ? 7.316 -30.703 1.411 1 98.62 99 ARG A N 1
ATOM 784 C CA . ARG A 1 99 ? 7.844 -30.266 2.703 1 98.62 99 ARG A CA 1
ATOM 785 C C . ARG A 1 99 ? 6.957 -29.203 3.33 1 98.62 99 ARG A C 1
ATOM 787 O O . ARG A 1 99 ? 6.16 -28.562 2.639 1 98.62 99 ARG A O 1
ATOM 794 N N . THR A 1 100 ? 7.051 -29.141 4.633 1 98.75 100 THR A N 1
ATOM 795 C CA . THR A 1 100 ? 6.23 -28.172 5.344 1 98.75 100 THR A CA 1
ATOM 796 C C . THR A 1 100 ? 7.09 -27.328 6.293 1 98.75 100 THR A C 1
ATOM 798 O O . THR A 1 100 ? 8.078 -27.828 6.836 1 98.75 100 THR A O 1
ATOM 801 N N . ILE A 1 101 ? 6.793 -26.078 6.449 1 98.62 101 ILE A N 1
ATOM 802 C CA . ILE A 1 101 ? 7.352 -25.203 7.477 1 98.62 101 ILE A CA 1
ATOM 803 C C . ILE A 1 101 ? 6.219 -24.531 8.258 1 98.62 101 ILE A C 1
ATOM 805 O O . ILE A 1 101 ? 5.328 -23.922 7.672 1 98.62 101 ILE A O 1
ATOM 809 N N . VAL A 1 102 ? 6.203 -24.766 9.57 1 98.5 102 VAL A N 1
ATOM 810 C CA . VAL A 1 102 ? 5.285 -24.031 10.43 1 98.5 102 VAL A CA 1
ATOM 811 C C . VAL A 1 102 ? 5.82 -22.625 10.68 1 98.5 102 VAL A C 1
ATOM 813 O O . VAL A 1 102 ? 6.934 -22.453 11.18 1 98.5 102 VAL A O 1
ATOM 816 N N . PHE A 1 103 ? 5.055 -21.641 10.305 1 98.62 103 PHE A N 1
ATOM 817 C CA . PHE A 1 103 ? 5.48 -20.25 10.438 1 98.62 103 PHE A CA 1
ATOM 818 C C . PHE A 1 103 ? 4.277 -19.328 10.609 1 98.62 103 PHE A C 1
ATOM 820 O O . PHE A 1 103 ? 3.311 -19.422 9.852 1 98.62 103 PHE A O 1
ATOM 827 N N . ASP A 1 104 ? 4.34 -18.453 11.57 1 98.12 104 ASP A N 1
ATOM 828 C CA . ASP A 1 104 ? 3.281 -17.484 11.812 1 98.12 104 ASP A CA 1
ATOM 829 C C . ASP A 1 104 ? 3.584 -16.156 11.117 1 98.12 104 ASP A C 1
ATOM 831 O O . ASP A 1 104 ? 4.309 -15.32 11.664 1 98.12 104 ASP A O 1
ATOM 835 N N . PHE A 1 105 ? 2.873 -15.922 10.078 1 98.12 105 PHE A N 1
ATOM 836 C CA . PHE A 1 105 ? 3.141 -14.75 9.25 1 98.12 105 PHE A CA 1
ATOM 837 C C . PHE A 1 105 ? 2.609 -13.484 9.906 1 98.12 105 PHE A C 1
ATOM 839 O O . PHE A 1 105 ? 2.85 -12.383 9.422 1 98.12 105 PHE A O 1
ATOM 846 N N . SER A 1 106 ? 1.91 -13.617 11.008 1 96.5 106 SER A N 1
ATOM 847 C CA . SER A 1 106 ? 1.44 -12.43 11.711 1 96.5 106 SER A CA 1
ATOM 848 C C . SER A 1 106 ? 2.562 -11.789 12.523 1 96.5 106 SER A C 1
ATOM 850 O O . SER A 1 106 ? 2.379 -10.719 13.109 1 96.5 106 SER A O 1
ATOM 852 N N . SER A 1 107 ? 3.721 -12.461 12.508 1 96.75 107 SER A N 1
ATOM 853 C CA . SER A 1 107 ? 4.895 -11.891 13.164 1 96.75 107 SER A CA 1
ATOM 854 C C . SER A 1 107 ? 5.637 -10.93 12.234 1 96.75 107 SER A C 1
ATOM 856 O O . SER A 1 107 ? 5.719 -11.172 11.031 1 96.75 107 SER A O 1
ATOM 858 N N . ALA A 1 108 ? 6.168 -9.875 12.844 1 96.31 108 ALA A N 1
ATOM 859 C CA . ALA A 1 108 ? 7.035 -8.969 12.102 1 96.31 108 ALA A CA 1
ATOM 860 C C . ALA A 1 108 ? 8.469 -9.039 12.617 1 96.31 108 ALA A C 1
ATOM 862 O O . ALA A 1 108 ? 9.281 -8.141 12.344 1 96.31 108 ALA A O 1
ATOM 863 N N . ASP A 1 109 ? 8.75 -10.031 13.383 1 97.25 109 ASP A N 1
ATOM 864 C CA . ASP A 1 109 ? 10.086 -10.211 13.938 1 97.25 109 ASP A CA 1
ATOM 865 C C . ASP A 1 109 ? 11.062 -10.711 12.867 1 97.25 109 ASP A C 1
ATOM 867 O O . ASP A 1 109 ? 10.961 -11.852 12.422 1 97.25 109 ASP A O 1
ATOM 871 N N . ILE A 1 110 ? 12.016 -9.922 12.594 1 97.81 110 ILE A N 1
ATOM 872 C CA . ILE A 1 110 ? 12.914 -10.195 11.477 1 97.81 110 ILE A CA 1
ATOM 873 C C . ILE A 1 110 ? 13.797 -11.391 11.812 1 97.81 110 ILE A C 1
ATOM 875 O O . ILE A 1 110 ? 14.148 -12.18 10.938 1 97.81 110 ILE A O 1
ATOM 879 N N . ASP A 1 111 ? 14.203 -11.523 13.047 1 97.5 111 ASP A N 1
ATOM 880 C CA . ASP A 1 111 ? 15.016 -12.664 13.445 1 97.5 111 ASP A CA 1
ATOM 881 C C . ASP A 1 111 ? 14.234 -13.969 13.312 1 97.5 111 ASP A C 1
ATOM 883 O O . ASP A 1 111 ? 14.781 -14.992 12.898 1 97.5 111 ASP A O 1
ATOM 887 N N . TYR A 1 112 ? 12.984 -13.906 13.703 1 97.94 112 TYR A N 1
ATOM 888 C CA . TYR A 1 112 ? 12.102 -15.047 13.523 1 97.94 112 TYR A CA 1
ATOM 889 C C . TYR A 1 112 ? 12.008 -15.438 12.055 1 97.94 112 TYR A C 1
ATOM 891 O O . TYR A 1 112 ? 12.133 -16.609 11.703 1 97.94 112 TYR A O 1
ATOM 899 N N . TYR A 1 113 ? 11.875 -14.508 11.164 1 98.25 113 TYR A N 1
ATOM 900 C CA . TYR A 1 113 ? 11.828 -14.75 9.727 1 98.25 113 TYR A CA 1
ATOM 901 C C . TYR A 1 113 ? 13.125 -15.391 9.25 1 98.25 113 TYR A C 1
ATOM 903 O O . TYR A 1 113 ? 13.102 -16.406 8.562 1 98.25 113 TYR A O 1
ATOM 911 N N . GLU A 1 114 ? 14.211 -14.758 9.656 1 97.94 114 GLU A N 1
ATOM 912 C CA . GLU A 1 114 ? 15.508 -15.195 9.164 1 97.94 114 GLU A CA 1
ATOM 913 C C . GLU A 1 114 ? 15.805 -16.625 9.578 1 97.94 114 GLU A C 1
ATOM 915 O O . GLU A 1 114 ? 16.172 -17.469 8.742 1 97.94 114 GLU A O 1
ATOM 920 N N . HIS A 1 115 ? 15.57 -16.953 10.766 1 97.5 115 HIS A N 1
ATOM 921 C CA . HIS A 1 115 ? 15.984 -18.234 11.312 1 97.5 115 HIS A CA 1
ATOM 922 C C . HIS A 1 115 ? 14.977 -19.328 10.977 1 97.5 115 HIS A C 1
ATOM 924 O O . HIS A 1 115 ? 15.352 -20.469 10.711 1 97.5 115 HIS A O 1
ATOM 930 N N . SER A 1 116 ? 13.719 -18.984 10.914 1 97.75 116 SER A N 1
ATOM 931 C CA . SER A 1 116 ? 12.695 -20.031 10.867 1 97.75 116 SER A CA 1
ATOM 932 C C . SER A 1 116 ? 12.156 -20.203 9.461 1 97.75 116 SER A C 1
ATOM 934 O O . SER A 1 116 ? 11.516 -21.219 9.156 1 97.75 116 SER A O 1
ATOM 936 N N . LEU A 1 117 ? 12.438 -19.281 8.57 1 98.56 117 LEU A N 1
ATOM 937 C CA . LEU A 1 117 ? 11.781 -19.375 7.27 1 98.56 117 LEU A CA 1
ATOM 938 C C . LEU A 1 117 ? 12.758 -19.062 6.145 1 98.56 117 LEU A C 1
ATOM 940 O O . LEU A 1 117 ? 13.031 -19.922 5.293 1 98.56 117 LEU A O 1
ATOM 944 N N . LEU A 1 118 ? 13.367 -17.875 6.125 1 98.56 118 LEU A N 1
ATOM 945 C CA . LEU A 1 118 ? 14.141 -17.391 4.988 1 98.56 118 LEU A CA 1
ATOM 946 C C . LEU A 1 118 ? 15.383 -18.234 4.758 1 98.56 118 LEU A C 1
ATOM 948 O O . LEU A 1 118 ? 15.766 -18.5 3.613 1 98.56 118 LEU A O 1
ATOM 952 N N . SER A 1 119 ? 16.062 -18.625 5.844 1 98.12 119 SER A N 1
ATOM 953 C CA . SER A 1 119 ? 17.234 -19.469 5.707 1 98.12 119 SER A CA 1
ATOM 954 C C . SER A 1 119 ? 16.906 -20.781 5.008 1 98.12 119 SER A C 1
ATOM 956 O O . SER A 1 119 ? 17.672 -21.266 4.172 1 98.12 119 SER A O 1
ATOM 958 N N . GLN A 1 120 ? 15.758 -21.359 5.289 1 97.94 120 GLN A N 1
ATOM 959 C CA . GLN A 1 120 ? 15.32 -22.625 4.684 1 97.94 120 GLN A CA 1
ATOM 960 C C . GLN A 1 120 ? 14.945 -22.422 3.219 1 97.94 120 GLN A C 1
ATOM 962 O O . GLN A 1 120 ? 15.266 -23.266 2.375 1 97.94 120 GLN A O 1
ATOM 967 N N . ILE A 1 121 ? 14.352 -21.344 2.922 1 98.12 121 ILE A N 1
ATOM 968 C CA . ILE A 1 121 ? 13.953 -21.031 1.553 1 98.12 121 ILE A CA 1
ATOM 969 C C . ILE A 1 121 ? 15.195 -20.812 0.693 1 98.12 121 ILE A C 1
ATOM 971 O O . ILE A 1 121 ? 15.281 -21.328 -0.424 1 98.12 121 ILE A O 1
ATOM 975 N N . ARG A 1 122 ? 16.156 -20.109 1.26 1 97.69 122 ARG A N 1
ATOM 976 C CA . ARG A 1 122 ? 17.391 -19.781 0.528 1 97.69 122 ARG A CA 1
ATOM 977 C C . ARG A 1 122 ? 18.203 -21.047 0.255 1 97.69 122 ARG A C 1
ATOM 979 O O . ARG A 1 122 ? 19.031 -21.078 -0.659 1 97.69 122 ARG A O 1
ATOM 986 N N . ALA A 1 123 ? 17.938 -22.062 1.005 1 97.56 123 ALA A N 1
ATOM 987 C CA . ALA A 1 123 ? 18.688 -23.312 0.874 1 97.56 123 ALA A CA 1
ATOM 988 C C . ALA A 1 123 ? 18.109 -24.188 -0.235 1 97.56 123 ALA A C 1
ATOM 990 O O . ALA A 1 123 ? 18.703 -25.203 -0.617 1 97.56 123 ALA A O 1
ATOM 991 N N . LEU A 1 124 ? 16.984 -23.844 -0.791 1 98.31 124 LEU A N 1
ATOM 992 C CA . LEU A 1 124 ? 16.312 -24.609 -1.835 1 98.31 124 LEU A CA 1
ATOM 993 C C . LEU A 1 124 ? 16.422 -23.906 -3.184 1 98.31 124 LEU A C 1
ATOM 995 O O . LEU A 1 124 ? 16.594 -22.688 -3.24 1 98.31 124 LEU A O 1
ATOM 999 N N . ASP A 1 125 ? 16.359 -24.656 -4.227 1 98.25 125 ASP A N 1
ATOM 1000 C CA . ASP A 1 125 ? 16.25 -24.078 -5.562 1 98.25 125 ASP A CA 1
ATOM 1001 C C . ASP A 1 125 ? 14.789 -23.75 -5.891 1 98.25 125 ASP A C 1
ATOM 1003 O O . ASP A 1 125 ? 14.039 -24.609 -6.344 1 98.25 125 ASP A O 1
ATOM 1007 N N . ILE A 1 126 ? 14.484 -22.5 -5.781 1 98.81 126 ILE A N 1
ATOM 1008 C CA . ILE A 1 126 ? 13.086 -22.078 -5.855 1 98.81 126 ILE A CA 1
ATOM 1009 C C . ILE A 1 126 ? 12.734 -21.703 -7.293 1 98.81 126 ILE A C 1
ATOM 1011 O O . ILE A 1 126 ? 13.266 -20.734 -7.832 1 98.81 126 ILE A O 1
ATOM 1015 N N . GLY A 1 127 ? 11.875 -22.484 -7.836 1 98.81 127 GLY A N 1
ATOM 1016 C CA . GLY A 1 127 ? 11.391 -22.156 -9.164 1 98.81 127 GLY A CA 1
ATOM 1017 C C . GLY A 1 127 ? 10.203 -21.203 -9.156 1 98.81 127 GLY A C 1
ATOM 1018 O O . GLY A 1 127 ? 10.086 -20.328 -10.016 1 98.81 127 GLY A O 1
ATOM 1019 N N . ILE A 1 128 ? 9.273 -21.438 -8.172 1 98.88 128 ILE A N 1
ATOM 1020 C CA . ILE A 1 128 ? 8.078 -20.594 -8.125 1 98.88 128 ILE A CA 1
ATOM 1021 C C . ILE A 1 128 ? 7.758 -20.25 -6.672 1 98.88 128 ILE A C 1
ATOM 1023 O O . ILE A 1 128 ? 7.824 -21.109 -5.789 1 98.88 128 ILE A O 1
ATOM 1027 N N . LEU A 1 129 ? 7.578 -18.969 -6.406 1 98.94 129 LEU A N 1
ATOM 1028 C CA . LEU A 1 129 ? 7.074 -18.453 -5.141 1 98.94 129 LEU A CA 1
ATOM 1029 C C . LEU A 1 129 ? 5.648 -17.922 -5.297 1 98.94 129 LEU A C 1
ATOM 1031 O O . LEU A 1 129 ? 5.391 -17.062 -6.133 1 98.94 129 LEU A O 1
ATOM 1035 N N . VAL A 1 130 ? 4.727 -18.5 -4.543 1 98.94 130 VAL A N 1
ATOM 1036 C CA . VAL A 1 130 ? 3.346 -18.031 -4.52 1 98.94 130 VAL A CA 1
ATOM 1037 C C . VAL A 1 130 ? 3.049 -17.359 -3.178 1 98.94 130 VAL A C 1
ATOM 1039 O O . VAL A 1 130 ? 2.869 -18.047 -2.164 1 98.94 130 VAL A O 1
ATOM 1042 N N . ASN A 1 131 ? 2.994 -16.094 -3.203 1 98.81 131 ASN A N 1
ATOM 1043 C CA . ASN A 1 131 ? 2.582 -15.312 -2.039 1 98.81 131 ASN A CA 1
ATOM 1044 C C . ASN A 1 131 ? 1.062 -15.188 -1.959 1 98.81 131 ASN A C 1
ATOM 1046 O O . ASN A 1 131 ? 0.469 -14.328 -2.615 1 98.81 131 ASN A O 1
ATOM 1050 N N . SER A 1 132 ? 0.481 -15.984 -1.068 1 98 132 SER A N 1
ATOM 1051 C CA . SER A 1 132 ? -0.978 -16.031 -1.053 1 98 132 SER A CA 1
ATOM 1052 C C . SER A 1 132 ? -1.523 -15.805 0.353 1 98 132 SER A C 1
ATOM 1054 O O . SER A 1 132 ? -2.736 -15.688 0.541 1 98 132 SER A O 1
ATOM 1056 N N . VAL A 1 133 ? -0.625 -15.766 1.346 1 97.12 133 VAL A N 1
ATOM 1057 C CA . VAL A 1 133 ? -1.089 -15.594 2.717 1 97.12 133 VAL A CA 1
ATOM 1058 C C . VAL A 1 133 ? -1.729 -14.211 2.873 1 97.12 133 VAL A C 1
ATOM 1060 O O . VAL A 1 133 ? -1.276 -13.242 2.27 1 97.12 133 VAL A O 1
ATOM 1063 N N . GLY A 1 134 ? -2.758 -14.133 3.633 1 95.5 134 GLY A N 1
ATOM 1064 C CA . GLY A 1 134 ? -3.426 -12.867 3.887 1 95.5 134 GLY A CA 1
ATOM 1065 C C . GLY A 1 134 ? -4.512 -12.969 4.938 1 95.5 134 GLY A C 1
ATOM 1066 O O . GLY A 1 134 ? -4.871 -14.062 5.367 1 95.5 134 GLY A O 1
ATOM 1067 N N . SER A 1 135 ? -4.938 -11.859 5.359 1 95.31 135 SER A N 1
ATOM 1068 C CA . SER A 1 135 ? -6.035 -11.727 6.312 1 95.31 135 SER A CA 1
ATOM 1069 C C . SER A 1 135 ? -6.887 -10.5 6 1 95.31 135 SER A C 1
ATOM 1071 O O . SER A 1 135 ? -6.477 -9.625 5.23 1 95.31 135 SER A O 1
ATOM 1073 N N . THR A 1 136 ? -8.125 -10.523 6.496 1 93.75 136 THR A N 1
ATOM 1074 C CA . THR A 1 136 ? -9.062 -9.438 6.25 1 93.75 136 THR A CA 1
ATOM 1075 C C . THR A 1 136 ? -9.969 -9.219 7.461 1 93.75 136 THR A C 1
ATOM 1077 O O . THR A 1 136 ? -9.727 -9.781 8.531 1 93.75 136 THR A O 1
ATOM 1080 N N . PHE A 1 137 ? -10.922 -8.289 7.285 1 92.75 137 PHE A N 1
ATOM 1081 C CA . PHE A 1 137 ? -11.953 -8.016 8.281 1 92.75 137 PHE A CA 1
ATOM 1082 C C . PHE A 1 137 ? -12.984 -9.133 8.305 1 92.75 137 PHE A C 1
ATOM 1084 O O . PHE A 1 137 ? -13.18 -9.828 7.309 1 92.75 137 PHE A O 1
ATOM 1091 N N . GLU A 1 138 ? -13.609 -9.273 9.398 1 88.5 138 GLU A N 1
ATOM 1092 C CA . GLU A 1 138 ? -14.75 -10.18 9.461 1 88.5 138 GLU A CA 1
ATOM 1093 C C . GLU A 1 138 ? -15.922 -9.656 8.641 1 88.5 138 GLU A C 1
ATOM 1095 O O . GLU A 1 138 ? -16.594 -10.422 7.953 1 88.5 138 GLU A O 1
ATOM 1100 N N . TYR A 1 139 ? -16.188 -8.406 8.742 1 90.31 139 TYR A N 1
ATOM 1101 C CA . TYR A 1 139 ? -17.219 -7.695 7.977 1 90.31 139 TYR A CA 1
ATOM 1102 C C . TYR A 1 139 ? -16.844 -6.223 7.824 1 90.31 139 TYR A C 1
ATOM 1104 O O . TYR A 1 139 ? -16.031 -5.695 8.578 1 90.31 139 TYR A O 1
ATOM 1112 N N . PRO A 1 140 ? -17.375 -5.629 6.777 1 92.69 140 PRO A N 1
ATOM 1113 C CA . PRO A 1 140 ? -17.047 -4.223 6.531 1 92.69 140 PRO A CA 1
ATOM 1114 C C . PRO A 1 140 ? -17.625 -3.289 7.598 1 92.69 140 PRO A C 1
ATOM 1116 O O . PRO A 1 140 ? -18.75 -3.498 8.07 1 92.69 140 PRO A O 1
ATOM 1119 N N . ASP A 1 141 ? -16.922 -2.281 8 1 94.62 141 ASP A N 1
ATOM 1120 C CA . ASP A 1 141 ? -17.391 -1.273 8.945 1 94.62 141 ASP A CA 1
ATOM 1121 C C . ASP A 1 141 ? -16.547 0.002 8.844 1 94.62 141 ASP A C 1
ATOM 1123 O O . ASP A 1 141 ? -15.5 0.016 8.195 1 94.62 141 ASP A O 1
ATOM 1127 N N . LEU A 1 142 ? -17.141 1.042 9.477 1 96 142 LEU A N 1
ATOM 1128 C CA . LEU A 1 142 ? -16.406 2.293 9.594 1 96 142 LEU A CA 1
ATOM 1129 C C . LEU A 1 142 ? -15.094 2.078 10.344 1 96 142 LEU A C 1
ATOM 1131 O O . LEU A 1 142 ? -15.031 1.281 11.281 1 96 142 LEU A O 1
ATOM 1135 N N . TYR A 1 143 ? -14.086 2.812 9.992 1 97.19 143 TYR A N 1
ATOM 1136 C CA . TYR A 1 143 ? -12.711 2.607 10.438 1 97.19 143 TYR A CA 1
ATOM 1137 C C . TYR A 1 143 ? -12.641 2.461 11.953 1 97.19 143 TYR A C 1
ATOM 1139 O O . TYR A 1 143 ? -12.062 1.497 12.461 1 97.19 143 TYR A O 1
ATOM 1147 N N . HIS A 1 144 ? -13.242 3.355 12.695 1 95.94 144 HIS A N 1
ATOM 1148 C CA . HIS A 1 144 ? -13.109 3.375 14.148 1 95.94 144 HIS A CA 1
ATOM 1149 C C . HIS A 1 144 ? -14.062 2.383 14.805 1 95.94 144 HIS A C 1
ATOM 1151 O O . HIS A 1 144 ? -13.984 2.146 16.016 1 95.94 144 HIS A O 1
ATOM 1157 N N . LYS A 1 145 ? -14.914 1.747 14.008 1 95.44 145 LYS A N 1
ATOM 1158 C CA . LYS A 1 145 ? -15.914 0.834 14.555 1 95.44 145 LYS A CA 1
ATOM 1159 C C . LYS A 1 145 ? -15.555 -0.618 14.258 1 95.44 145 LYS A C 1
ATOM 1161 O O . LYS A 1 145 ? -16.281 -1.536 14.656 1 95.44 145 LYS A O 1
ATOM 1166 N N . VAL A 1 146 ? -14.492 -0.803 13.578 1 94.69 146 VAL A N 1
ATOM 1167 C CA . VAL A 1 146 ? -14.102 -2.148 13.172 1 94.69 146 VAL A CA 1
ATOM 1168 C C . VAL A 1 146 ? -13.891 -3.02 14.406 1 94.69 146 VAL A C 1
ATOM 1170 O O . VAL A 1 146 ? -13.141 -2.646 15.312 1 94.69 146 VAL A O 1
ATOM 1173 N N . ASP A 1 147 ? -14.492 -4.184 14.344 1 92.31 147 ASP A N 1
ATOM 1174 C CA . ASP A 1 147 ? -14.312 -5.172 15.398 1 92.31 147 ASP A CA 1
ATOM 1175 C C . ASP A 1 147 ? -12.875 -5.672 15.438 1 92.31 147 ASP A C 1
ATOM 1177 O O . ASP A 1 147 ? -12.312 -6.066 14.414 1 92.31 147 ASP A O 1
ATOM 1181 N N . GLY A 1 148 ? -12.234 -5.621 16.609 1 94.31 148 GLY A N 1
ATOM 1182 C CA . GLY A 1 148 ? -10.836 -5.996 16.766 1 94.31 148 GLY A CA 1
ATOM 1183 C C . GLY A 1 148 ? -9.898 -4.805 16.844 1 94.31 148 GLY A C 1
ATOM 1184 O O . GLY A 1 148 ? -8.75 -4.934 17.281 1 94.31 148 GLY A O 1
ATOM 1185 N N . GLY A 1 149 ? -10.359 -3.645 16.312 1 95.5 149 GLY A N 1
ATOM 1186 C CA . GLY A 1 149 ? -9.68 -2.371 16.484 1 95.5 149 GLY A CA 1
ATOM 1187 C C . GLY A 1 149 ? -8.234 -2.4 16.031 1 95.5 149 GLY A C 1
ATOM 1188 O O . GLY A 1 149 ? -7.918 -2.961 14.977 1 95.5 149 GLY A O 1
ATOM 1189 N N . VAL A 1 150 ? -7.336 -1.814 16.781 1 97.38 150 VAL A N 1
ATOM 1190 C CA . VAL A 1 150 ? -5.941 -1.607 16.406 1 97.38 150 VAL A CA 1
ATOM 1191 C C . VAL A 1 150 ? -5.223 -2.953 16.328 1 97.38 150 VAL A C 1
ATOM 1193 O O . VAL A 1 150 ? -4.32 -3.131 15.508 1 97.38 150 VAL A O 1
ATOM 1196 N N . LYS A 1 151 ? -5.633 -3.9 17.141 1 97.69 151 LYS A N 1
ATOM 1197 C CA . LYS A 1 151 ? -5.016 -5.223 17.094 1 97.69 151 LYS A CA 1
ATOM 1198 C C . LYS A 1 151 ? -5.254 -5.902 15.758 1 97.69 151 LYS A C 1
ATOM 1200 O O . LYS A 1 151 ? -4.332 -6.477 15.172 1 97.69 151 LYS A O 1
ATOM 1205 N N . LEU A 1 152 ? -6.477 -5.812 15.305 1 97.69 152 LEU A N 1
ATOM 1206 C CA . LEU A 1 152 ? -6.812 -6.387 14 1 97.69 152 LEU A CA 1
ATOM 1207 C C . LEU A 1 152 ? -6.094 -5.645 12.883 1 97.69 152 LEU A C 1
ATOM 1209 O O . LEU A 1 152 ? -5.59 -6.27 11.945 1 97.69 152 LEU A O 1
ATOM 1213 N N . PHE A 1 153 ? -6.07 -4.312 12.977 1 98.38 153 PHE A N 1
ATOM 1214 C CA . PHE A 1 153 ? -5.406 -3.512 11.945 1 98.38 153 PHE A CA 1
ATOM 1215 C C . PHE A 1 153 ? -3.938 -3.896 11.828 1 98.38 153 PHE A C 1
ATOM 1217 O O . PHE A 1 153 ? -3.434 -4.098 10.719 1 98.38 153 PHE A O 1
ATOM 1224 N N . ARG A 1 154 ? -3.293 -4.008 12.969 1 98.38 154 ARG A N 1
ATOM 1225 C CA . ARG A 1 154 ? -1.897 -4.438 12.977 1 98.38 154 ARG A CA 1
ATOM 1226 C C . ARG A 1 154 ? -1.752 -5.836 12.383 1 98.38 154 ARG A C 1
ATOM 1228 O O . ARG A 1 154 ? -0.84 -6.086 11.594 1 98.38 154 ARG A O 1
ATOM 1235 N N . HIS A 1 155 ? -2.605 -6.711 12.758 1 98.06 155 HIS A N 1
ATOM 1236 C CA . HIS A 1 155 ? -2.582 -8.086 12.266 1 98.06 155 HIS A CA 1
ATOM 1237 C C . HIS A 1 155 ? -2.699 -8.133 10.75 1 98.06 155 HIS A C 1
ATOM 1239 O O . HIS A 1 155 ? -1.869 -8.75 10.078 1 98.06 155 HIS A O 1
ATOM 1245 N N . ILE A 1 156 ? -3.641 -7.441 10.188 1 98.06 156 ILE A N 1
ATOM 1246 C CA . ILE A 1 156 ? -3.906 -7.449 8.758 1 98.06 156 ILE A CA 1
ATOM 1247 C C . ILE A 1 156 ? -2.725 -6.832 8.008 1 98.06 156 ILE A C 1
ATOM 1249 O O . ILE A 1 156 ? -2.25 -7.387 7.016 1 98.06 156 ILE A O 1
ATOM 1253 N N . THR A 1 157 ? -2.207 -5.738 8.484 1 98.38 157 THR A N 1
ATOM 1254 C CA . THR A 1 157 ? -1.117 -5.039 7.816 1 98.38 157 THR A CA 1
ATOM 1255 C C . THR A 1 157 ? 0.142 -5.902 7.789 1 98.38 157 THR A C 1
ATOM 1257 O O . THR A 1 157 ? 0.797 -6.02 6.75 1 98.38 157 THR A O 1
ATOM 1260 N N . VAL A 1 158 ? 0.395 -6.523 8.883 1 98.5 158 VAL A N 1
ATOM 1261 C CA . VAL A 1 158 ? 1.616 -7.312 9 1 98.5 158 VAL A CA 1
ATOM 1262 C C . VAL A 1 158 ? 1.511 -8.555 8.125 1 98.5 158 VAL A C 1
ATOM 1264 O O . VAL A 1 158 ? 2.396 -8.828 7.305 1 98.5 158 VAL A O 1
ATOM 1267 N N . ILE A 1 159 ? 0.469 -9.25 8.203 1 98.31 159 ILE A N 1
ATOM 1268 C CA . ILE A 1 159 ? 0.354 -10.547 7.539 1 98.31 159 ILE A CA 1
ATOM 1269 C C . ILE A 1 159 ? 0.233 -10.336 6.031 1 98.31 159 ILE A C 1
ATOM 1271 O O . ILE A 1 159 ? 0.731 -11.148 5.246 1 98.31 159 ILE A O 1
ATOM 1275 N N . ASN A 1 160 ? -0.383 -9.258 5.605 1 98.44 160 ASN A N 1
ATOM 1276 C CA . ASN A 1 160 ? -0.612 -9.047 4.18 1 98.44 160 ASN A CA 1
ATOM 1277 C C . ASN A 1 160 ? 0.619 -8.461 3.496 1 98.44 160 ASN A C 1
ATOM 1279 O O . ASN A 1 160 ? 0.816 -8.648 2.293 1 98.44 160 ASN A O 1
ATOM 1283 N N . ILE A 1 161 ? 1.458 -7.785 4.246 1 98.69 161 IL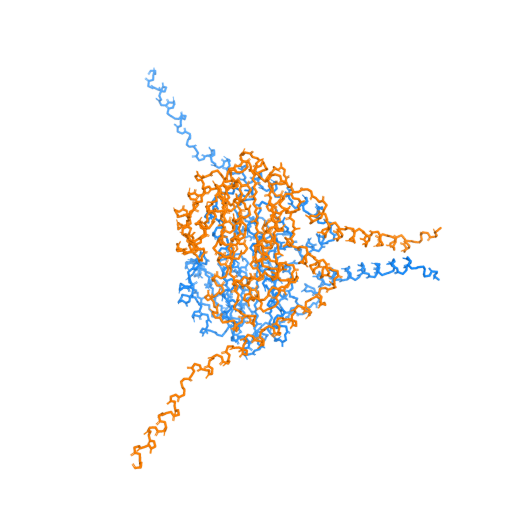E A N 1
ATOM 1284 C CA . ILE A 1 161 ? 2.447 -6.945 3.58 1 98.69 161 ILE A CA 1
ATOM 1285 C C . ILE A 1 161 ? 3.846 -7.516 3.807 1 98.69 161 ILE A C 1
ATOM 1287 O O . ILE A 1 161 ? 4.629 -7.652 2.863 1 98.69 161 ILE A O 1
ATOM 1291 N N . ILE A 1 162 ? 4.156 -7.926 4.98 1 98.69 162 ILE A N 1
ATOM 1292 C CA . ILE A 1 162 ? 5.527 -8.25 5.352 1 98.69 162 ILE A CA 1
ATOM 1293 C C . ILE A 1 162 ? 5.973 -9.523 4.629 1 98.69 162 ILE A C 1
ATOM 1295 O O . ILE A 1 162 ? 7.039 -9.555 4.016 1 98.69 162 ILE A O 1
ATOM 1299 N N . PRO A 1 163 ? 5.16 -10.586 4.586 1 98.69 163 PRO A N 1
ATOM 1300 C CA . PRO A 1 163 ? 5.625 -11.828 3.967 1 98.69 163 PRO A CA 1
ATOM 1301 C C . PRO A 1 163 ? 5.961 -11.656 2.488 1 98.69 163 PRO A C 1
ATOM 1303 O O . PRO A 1 163 ? 7.039 -12.07 2.045 1 98.69 163 PRO A O 1
ATOM 1306 N N . VAL A 1 164 ? 5.094 -11.031 1.706 1 98.75 164 VAL A N 1
ATOM 1307 C CA . VAL A 1 164 ? 5.336 -10.875 0.276 1 98.75 164 VAL A CA 1
ATOM 1308 C C . VAL A 1 164 ? 6.617 -10.078 0.051 1 98.75 164 VAL A C 1
ATOM 1310 O O . VAL A 1 164 ? 7.406 -10.391 -0.842 1 98.75 164 VAL A O 1
ATOM 1313 N N . THR A 1 165 ? 6.844 -9.07 0.869 1 98.81 165 THR A N 1
ATOM 1314 C CA . THR A 1 165 ? 7.996 -8.188 0.756 1 98.81 165 THR A CA 1
ATOM 1315 C C . THR A 1 165 ? 9.289 -8.945 1.028 1 98.81 165 THR A C 1
ATOM 1317 O O . THR A 1 165 ? 10.242 -8.859 0.252 1 98.81 165 THR A O 1
ATOM 1320 N N . LEU A 1 166 ? 9.297 -9.742 2.064 1 98.75 166 LEU A N 1
ATOM 1321 C CA . LEU A 1 166 ? 10.523 -10.391 2.518 1 98.75 166 LEU A CA 1
ATOM 1322 C C . LEU A 1 166 ? 10.82 -11.641 1.69 1 98.75 166 LEU A C 1
ATOM 1324 O O . LEU A 1 166 ? 11.977 -11.938 1.394 1 98.75 166 LEU A O 1
ATOM 1328 N N . LEU A 1 167 ? 9.797 -12.367 1.316 1 98.81 167 LEU A N 1
ATOM 1329 C CA . LEU A 1 167 ? 10 -13.609 0.58 1 98.81 167 LEU A CA 1
ATOM 1330 C C . LEU A 1 167 ? 10.469 -13.328 -0.844 1 98.81 167 LEU A C 1
ATOM 1332 O O . LEU A 1 167 ? 11.281 -14.07 -1.397 1 98.81 167 LEU A O 1
ATOM 1336 N N . MET A 1 168 ? 9.977 -12.273 -1.438 1 98.69 168 MET A N 1
ATOM 1337 C CA . MET A 1 168 ? 10.5 -11.875 -2.742 1 98.69 168 MET A CA 1
ATOM 1338 C C . MET A 1 168 ? 11.984 -11.547 -2.656 1 98.69 168 MET A C 1
ATOM 1340 O O . MET A 1 168 ? 12.766 -11.961 -3.516 1 98.69 168 MET A O 1
ATOM 1344 N N . ALA A 1 169 ? 12.312 -10.82 -1.599 1 98.25 169 ALA A N 1
ATOM 1345 C CA . ALA A 1 169 ? 13.719 -10.453 -1.404 1 98.25 169 ALA A CA 1
ATOM 1346 C C . ALA A 1 169 ? 14.586 -11.695 -1.229 1 98.25 169 ALA A C 1
ATOM 1348 O O . ALA A 1 169 ? 15.75 -11.711 -1.641 1 98.25 169 ALA A O 1
ATOM 1349 N N . ALA A 1 170 ? 14.039 -12.688 -0.663 1 98.12 170 ALA A N 1
ATOM 1350 C CA . ALA A 1 170 ? 14.781 -13.906 -0.345 1 98.12 170 ALA A CA 1
ATOM 1351 C C . ALA A 1 170 ? 15.039 -14.734 -1.599 1 98.12 170 ALA A C 1
ATOM 1353 O O . ALA A 1 170 ? 16.062 -15.398 -1.713 1 98.12 170 ALA A O 1
ATOM 1354 N N . VAL A 1 171 ? 14.148 -14.727 -2.576 1 98.69 171 VAL A N 1
ATOM 1355 C CA . VAL A 1 171 ? 14.242 -15.688 -3.672 1 98.69 171 VAL A CA 1
ATOM 1356 C C . VAL A 1 171 ? 14.852 -15.016 -4.898 1 98.69 171 VAL A C 1
ATOM 1358 O O . VAL A 1 171 ? 15.43 -15.688 -5.758 1 98.69 171 VAL A O 1
ATOM 1361 N N . LEU A 1 172 ? 14.766 -13.703 -5.016 1 98.62 172 LEU A N 1
ATOM 1362 C CA . LEU A 1 172 ? 15.117 -12.992 -6.242 1 98.62 172 LEU A CA 1
ATOM 1363 C C . LEU A 1 172 ? 16.609 -13.141 -6.547 1 98.62 172 LEU A C 1
ATOM 1365 O O . LEU A 1 172 ? 17 -13.25 -7.711 1 98.62 172 LEU A O 1
ATOM 1369 N N . PRO A 1 173 ? 17.469 -13.141 -5.473 1 98.31 173 PRO A N 1
ATOM 1370 C CA . PRO A 1 173 ? 18.891 -13.281 -5.785 1 98.31 173 PRO A CA 1
ATOM 1371 C C . PRO A 1 173 ? 19.188 -14.539 -6.594 1 98.31 173 PRO A C 1
ATOM 1373 O O . PRO A 1 173 ? 19.875 -14.469 -7.621 1 98.31 173 PRO A O 1
ATOM 1376 N N . GLN A 1 174 ? 18.703 -15.672 -6.25 1 98.5 174 GLN A N 1
ATOM 1377 C CA . GLN A 1 174 ? 18.969 -16.906 -6.977 1 98.5 174 GLN A CA 1
ATOM 1378 C C . GLN A 1 174 ? 18.25 -16.922 -8.32 1 98.5 174 GLN A C 1
ATOM 1380 O O . GLN A 1 174 ? 18.766 -17.469 -9.297 1 98.5 174 GLN A O 1
ATOM 1385 N N . MET A 1 175 ? 17.062 -16.391 -8.367 1 98.75 175 MET A N 1
ATOM 1386 C CA . MET A 1 175 ? 16.344 -16.312 -9.633 1 98.75 175 MET A CA 1
ATOM 1387 C C . MET A 1 175 ? 17.078 -15.43 -10.633 1 98.75 175 MET A C 1
ATOM 1389 O O . MET A 1 175 ? 17.125 -15.742 -11.828 1 98.75 175 MET A O 1
ATOM 1393 N N . TYR A 1 176 ? 17.578 -14.32 -10.102 1 98.44 176 TYR A N 1
ATOM 1394 C CA . TYR A 1 176 ? 18.328 -13.398 -10.953 1 98.44 176 TYR A CA 1
ATOM 1395 C C . TYR A 1 176 ? 19.578 -14.047 -11.5 1 98.44 176 TYR A C 1
ATOM 1397 O O . TYR A 1 176 ? 19.906 -13.898 -12.68 1 98.44 176 TYR A O 1
ATOM 1405 N N . GLU A 1 177 ? 20.25 -14.75 -10.656 1 97.94 177 GLU A N 1
ATOM 1406 C CA . GLU A 1 177 ? 21.5 -15.414 -11.039 1 97.94 177 GLU A CA 1
ATOM 1407 C C . GLU A 1 177 ? 21.25 -16.422 -12.156 1 97.94 177 GLU A C 1
ATOM 1409 O O . GLU A 1 177 ? 22.016 -16.469 -13.133 1 97.94 177 GLU A O 1
ATOM 1414 N N . ARG A 1 178 ? 20.234 -17.188 -12.117 1 97.5 178 ARG A N 1
ATOM 1415 C CA . ARG A 1 178 ? 19.984 -18.203 -13.133 1 97.5 178 ARG A CA 1
ATOM 1416 C C . ARG A 1 178 ? 19.109 -17.641 -14.258 1 97.5 178 ARG A C 1
ATOM 1418 O O . ARG A 1 178 ? 18.844 -18.344 -15.242 1 97.5 178 ARG A O 1
ATOM 1425 N N . ASN A 1 179 ? 18.594 -16.391 -14.125 1 98.44 179 ASN A N 1
ATOM 1426 C CA . ASN A 1 179 ? 17.766 -15.688 -15.094 1 98.44 179 ASN A CA 1
ATOM 1427 C C . ASN A 1 179 ? 16.484 -16.469 -15.406 1 98.44 179 ASN A C 1
ATOM 1429 O O . ASN A 1 179 ? 16.141 -16.672 -16.578 1 98.44 179 ASN A O 1
ATOM 1433 N N . SER A 1 180 ? 15.945 -17 -14.359 1 98.62 180 SER A N 1
ATOM 1434 C CA . SER A 1 180 ? 14.68 -17.734 -14.422 1 98.62 180 SER A CA 1
ATOM 1435 C C . SER A 1 180 ? 14 -17.781 -13.062 1 98.62 180 SER A C 1
ATOM 1437 O O . SER A 1 180 ? 14.672 -17.734 -12.023 1 98.62 180 SER A O 1
ATOM 1439 N N . GLY A 1 181 ? 12.75 -17.844 -13.055 1 98.75 181 GLY A N 1
ATOM 1440 C CA . GLY A 1 181 ? 11.953 -17.875 -11.836 1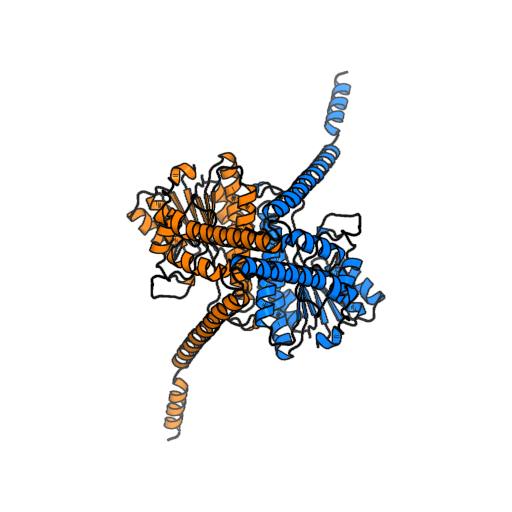 98.75 181 GLY A CA 1
ATOM 1441 C C . GLY A 1 181 ? 10.57 -17.281 -12.016 1 98.75 181 GLY A C 1
ATOM 1442 O O . GLY A 1 181 ? 10.336 -16.5 -12.945 1 98.75 181 GLY A O 1
ATOM 1443 N N . ILE A 1 182 ? 9.672 -17.734 -11.156 1 98.94 182 ILE A N 1
ATOM 1444 C CA . ILE A 1 182 ? 8.297 -17.25 -11.203 1 98.94 182 ILE A CA 1
ATOM 1445 C C . ILE A 1 182 ? 7.871 -16.766 -9.82 1 98.94 182 ILE A C 1
ATOM 1447 O O . ILE A 1 182 ? 8.086 -17.453 -8.82 1 98.94 182 ILE A O 1
ATOM 1451 N N . ILE A 1 183 ? 7.422 -15.625 -9.719 1 98.94 183 ILE A N 1
ATOM 1452 C CA . ILE A 1 183 ? 6.801 -15.102 -8.508 1 98.94 183 ILE A CA 1
ATOM 1453 C C . ILE A 1 183 ? 5.348 -14.734 -8.789 1 98.94 183 ILE A C 1
ATOM 1455 O O . ILE A 1 183 ? 5.059 -14.008 -9.75 1 98.94 183 ILE A O 1
ATOM 1459 N N . VAL A 1 184 ? 4.449 -15.273 -8.031 1 98.94 184 VAL A N 1
ATOM 1460 C CA . VAL A 1 184 ? 3.029 -14.938 -8.094 1 98.94 184 VAL A CA 1
ATOM 1461 C C . VAL A 1 184 ? 2.611 -14.227 -6.809 1 98.94 184 VAL A C 1
ATOM 1463 O O . VAL A 1 184 ? 2.686 -14.805 -5.723 1 98.94 184 VAL A O 1
ATOM 1466 N N . ASN A 1 185 ? 2.26 -13 -6.895 1 98.81 185 ASN A N 1
ATOM 1467 C CA . ASN A 1 185 ? 1.716 -12.242 -5.773 1 98.81 185 ASN A CA 1
ATOM 1468 C C . ASN A 1 185 ? 0.194 -12.148 -5.844 1 98.81 185 ASN A C 1
ATOM 1470 O O . ASN A 1 185 ? -0.355 -11.562 -6.777 1 98.81 185 ASN A O 1
ATOM 1474 N N . VAL A 1 186 ? -0.448 -12.742 -4.852 1 98.12 186 VAL A N 1
ATOM 1475 C CA . VAL A 1 186 ? -1.905 -12.711 -4.797 1 98.12 186 VAL A CA 1
ATOM 1476 C C . VAL A 1 186 ? -2.371 -11.453 -4.07 1 98.12 186 VAL A C 1
ATOM 1478 O O . VAL A 1 186 ? -2.258 -11.359 -2.846 1 98.12 186 VAL A O 1
ATOM 1481 N N . ALA A 1 187 ? -2.832 -10.562 -4.773 1 97.19 187 ALA A N 1
ATOM 1482 C CA . ALA A 1 187 ? -3.434 -9.359 -4.207 1 97.19 187 ALA A CA 1
ATOM 1483 C C . ALA A 1 187 ? -4.945 -9.516 -4.074 1 97.19 187 ALA A C 1
ATOM 1485 O O . ALA A 1 187 ? -5.426 -10.414 -3.383 1 97.19 187 ALA A O 1
ATOM 1486 N N . SER A 1 188 ? -5.676 -8.586 -4.656 1 92.94 188 SER A N 1
ATOM 1487 C CA . SER A 1 188 ? -7.133 -8.578 -4.633 1 92.94 188 SER A CA 1
ATOM 1488 C C . SER A 1 188 ? -7.695 -7.566 -5.629 1 92.94 188 SER A C 1
ATOM 1490 O O . SER A 1 188 ? -7.008 -6.629 -6.027 1 92.94 188 SER A O 1
ATOM 1492 N N . SER A 1 189 ? -8.906 -7.836 -6 1 90.69 189 SER A N 1
ATOM 1493 C CA . SER A 1 189 ? -9.578 -6.848 -6.844 1 90.69 189 SER A CA 1
ATOM 1494 C C . SER A 1 189 ? -9.773 -5.531 -6.102 1 90.69 189 SER A C 1
ATOM 1496 O O . SER A 1 189 ? -10.008 -4.492 -6.723 1 90.69 189 SER A O 1
ATOM 1498 N N . SER A 1 190 ? -9.672 -5.602 -4.824 1 85.5 190 SER A N 1
ATOM 1499 C CA . SER A 1 190 ? -9.766 -4.383 -4.031 1 85.5 190 SER A CA 1
ATOM 1500 C C . SER A 1 190 ? -8.578 -3.461 -4.289 1 85.5 190 SER A C 1
ATOM 1502 O O . SER A 1 190 ? -8.57 -2.311 -3.842 1 85.5 190 SER A O 1
ATOM 1504 N N . ALA A 1 191 ? -7.66 -3.889 -5 1 85.5 191 ALA A N 1
ATOM 1505 C CA . ALA A 1 191 ? -6.543 -3.039 -5.402 1 85.5 191 ALA A CA 1
ATOM 1506 C C . ALA A 1 191 ? -6.941 -2.115 -6.547 1 85.5 191 ALA A C 1
ATOM 1508 O O . ALA A 1 191 ? -6.238 -1.145 -6.844 1 85.5 191 ALA A O 1
ATOM 1509 N N . TYR A 1 192 ? -8.055 -2.449 -7.188 1 87.38 192 TYR A N 1
ATOM 1510 C CA . TYR A 1 192 ? -8.492 -1.658 -8.336 1 87.38 192 TYR A CA 1
ATOM 1511 C C . TYR A 1 192 ? -9.375 -0.499 -7.891 1 87.38 192 TYR A C 1
ATOM 1513 O O . TYR A 1 192 ? -9.516 0.497 -8.602 1 87.38 192 TYR A O 1
ATOM 1521 N N . TYR A 1 193 ? -10.016 -0.68 -6.754 1 88.81 193 TYR A N 1
ATOM 1522 C CA . TYR A 1 193 ? -10.953 0.339 -6.293 1 88.81 193 TYR A CA 1
ATOM 1523 C C . TYR A 1 193 ? -10.805 0.572 -4.793 1 88.81 193 TYR A C 1
ATOM 1525 O O . TYR A 1 193 ? -10.445 -0.342 -4.047 1 88.81 193 TYR A O 1
ATOM 1533 N N . LYS A 1 194 ? -11.109 1.745 -4.414 1 91.62 194 LYS A N 1
ATOM 1534 C CA . LYS A 1 194 ? -11.078 2.123 -3.002 1 91.62 194 LYS A CA 1
ATOM 1535 C C . LYS A 1 194 ? -12.289 1.568 -2.258 1 91.62 194 LYS A C 1
ATOM 1537 O O . LYS A 1 194 ? -13.328 2.232 -2.16 1 91.62 194 LYS A O 1
ATOM 1542 N N . LEU A 1 195 ? -12.094 0.395 -1.675 1 92.94 195 LEU A N 1
ATOM 1543 C CA . LEU A 1 195 ? -13.172 -0.361 -1.043 1 92.94 195 LEU A CA 1
ATOM 1544 C C . LEU A 1 195 ? -13.492 0.203 0.337 1 92.94 195 LEU A C 1
ATOM 1546 O O . LEU A 1 195 ? -12.906 -0.219 1.337 1 92.94 195 LEU A O 1
ATOM 1550 N N . ARG A 1 196 ? -14.523 1.07 0.403 1 94.25 196 ARG A N 1
ATOM 1551 C CA . ARG A 1 196 ? -14.938 1.653 1.676 1 94.25 196 ARG A CA 1
ATOM 1552 C C . ARG A 1 196 ? -15.352 0.569 2.664 1 94.25 196 ARG A C 1
ATOM 1554 O O . ARG A 1 196 ? -15.938 -0.444 2.275 1 94.25 196 ARG A O 1
ATOM 1561 N N . TRP A 1 197 ? -14.977 0.727 3.904 1 94.5 197 TRP A N 1
ATOM 1562 C CA . TRP A 1 197 ? -15.352 -0.13 5.023 1 94.5 197 TRP A CA 1
ATOM 1563 C C . TRP A 1 197 ? -14.484 -1.381 5.066 1 94.5 197 TRP A C 1
ATOM 1565 O O . TRP A 1 197 ? -14.625 -2.217 5.961 1 94.5 197 TRP A O 1
ATOM 1575 N N . PHE A 1 198 ? -13.57 -1.536 4.121 1 95.25 198 PHE A N 1
ATOM 1576 C CA . PHE A 1 198 ? -12.492 -2.516 4.152 1 95.25 198 PHE A CA 1
ATOM 1577 C C . PHE A 1 198 ? -11.133 -1.832 4.004 1 95.25 198 PHE A C 1
ATOM 1579 O O . PHE A 1 198 ? -10.258 -2.32 3.287 1 95.25 198 PHE A O 1
ATOM 1586 N N . SER A 1 199 ? -10.977 -0.754 4.629 1 96.25 199 SER A N 1
ATOM 1587 C CA . SER A 1 199 ? -9.93 0.233 4.398 1 96.25 199 SER A CA 1
ATOM 1588 C C . SER A 1 199 ? -8.547 -0.404 4.477 1 96.25 199 SER A C 1
ATOM 1590 O O . SER A 1 199 ? -7.832 -0.483 3.475 1 96.25 199 SER A O 1
ATOM 1592 N N . VAL A 1 200 ? -8.188 -1.021 5.645 1 98 200 VAL A N 1
ATOM 1593 C CA . VAL A 1 200 ? -6.844 -1.524 5.895 1 98 200 VAL A CA 1
ATOM 1594 C C . VAL A 1 200 ? -6.551 -2.707 4.973 1 98 200 VAL A C 1
ATOM 1596 O O . VAL A 1 200 ? -5.449 -2.824 4.434 1 98 200 VAL A O 1
ATOM 1599 N N . TYR A 1 201 ? -7.535 -3.516 4.703 1 97.44 201 TYR A N 1
ATOM 1600 C CA . TYR A 1 201 ? -7.383 -4.633 3.777 1 97.44 201 TYR A CA 1
ATOM 1601 C C . TYR A 1 201 ? -7.109 -4.137 2.363 1 97.44 201 TYR A C 1
ATOM 1603 O O . TYR A 1 201 ? -6.133 -4.547 1.732 1 97.44 201 TYR A O 1
ATOM 1611 N N . ALA A 1 202 ? -7.988 -3.238 1.896 1 97.69 202 ALA A N 1
ATOM 1612 C CA . ALA A 1 202 ? -7.855 -2.705 0.542 1 97.69 202 ALA A CA 1
ATOM 1613 C C . ALA A 1 202 ? -6.516 -1.995 0.361 1 97.69 202 ALA A C 1
ATOM 1615 O O . ALA A 1 202 ? -5.867 -2.139 -0.677 1 97.69 202 ALA A O 1
ATOM 1616 N N . ALA A 1 203 ? -6.113 -1.26 1.362 1 98.5 203 ALA A N 1
ATOM 1617 C CA . ALA A 1 203 ? -4.836 -0.556 1.293 1 98.5 203 ALA A CA 1
ATOM 1618 C C . ALA A 1 203 ? -3.668 -1.538 1.231 1 98.5 203 ALA A C 1
ATOM 1620 O O . ALA A 1 203 ? -2.707 -1.324 0.49 1 98.5 203 ALA A O 1
ATOM 1621 N N . SER A 1 204 ? -3.729 -2.619 1.983 1 98.5 204 SER A N 1
ATOM 1622 C CA . SER A 1 204 ? -2.666 -3.619 1.982 1 98.5 204 SER A CA 1
ATOM 1623 C C . SER A 1 204 ? -2.555 -4.305 0.625 1 98.5 204 SER A C 1
ATOM 1625 O O . SER A 1 204 ? -1.45 -4.586 0.153 1 98.5 204 SER A O 1
ATOM 1627 N N . LYS A 1 205 ? -3.674 -4.559 0.014 1 98.25 205 LYS A N 1
ATOM 1628 C CA . LYS A 1 205 ? -3.652 -5.203 -1.295 1 98.25 205 LYS A CA 1
ATOM 1629 C C . LYS A 1 205 ? -3.182 -4.234 -2.377 1 98.25 205 LYS A C 1
ATOM 1631 O O . LYS A 1 205 ? -2.531 -4.645 -3.342 1 98.25 205 LYS A O 1
ATOM 1636 N N . LYS A 1 206 ? -3.451 -2.973 -2.193 1 98.12 206 LYS A N 1
ATOM 1637 C CA . LYS A 1 206 ? -2.889 -1.974 -3.098 1 98.12 206 LYS A CA 1
ATOM 1638 C C . LYS A 1 206 ? -1.372 -1.896 -2.959 1 98.12 206 LYS A C 1
ATOM 1640 O O . LYS A 1 206 ? -0.663 -1.688 -3.945 1 98.12 206 LYS A O 1
ATOM 1645 N N . TYR A 1 207 ? -0.915 -2.029 -1.728 1 98.69 207 TYR A N 1
ATOM 1646 C CA . TYR A 1 207 ? 0.524 -2.139 -1.515 1 98.69 207 TYR A CA 1
ATOM 1647 C C . TYR A 1 207 ? 1.116 -3.258 -2.363 1 98.69 207 TYR A C 1
ATOM 1649 O O . TYR A 1 207 ? 2.113 -3.055 -3.061 1 98.69 207 TYR A O 1
ATOM 1657 N N . ILE A 1 208 ? 0.526 -4.414 -2.33 1 98.75 208 ILE A N 1
ATOM 1658 C CA . ILE A 1 208 ? 1.011 -5.586 -3.053 1 98.75 208 ILE A CA 1
ATOM 1659 C C . ILE A 1 208 ? 0.997 -5.305 -4.555 1 98.75 208 ILE A C 1
ATOM 1661 O O . ILE A 1 208 ? 1.967 -5.602 -5.254 1 98.75 208 ILE A O 1
ATOM 1665 N N . SER A 1 209 ? -0.076 -4.746 -4.988 1 98.06 209 SER A N 1
ATOM 1666 C CA . SER A 1 209 ? -0.214 -4.426 -6.406 1 98.06 209 SER A CA 1
ATOM 1667 C C . SER A 1 209 ? 0.88 -3.467 -6.867 1 98.06 209 SER A C 1
ATOM 1669 O O . SER A 1 209 ? 1.539 -3.711 -7.879 1 98.06 209 SER A O 1
ATOM 1671 N N . TRP A 1 210 ? 1.071 -2.41 -6.066 1 97.88 210 TRP A N 1
ATOM 1672 C CA . TRP A 1 210 ? 2.049 -1.383 -6.414 1 97.88 210 TRP A CA 1
ATOM 1673 C C . TRP A 1 210 ? 3.465 -1.949 -6.391 1 97.88 210 TRP A C 1
ATOM 1675 O O . TRP A 1 210 ? 4.25 -1.714 -7.312 1 97.88 210 TRP A O 1
ATOM 1685 N N . LEU A 1 211 ? 3.748 -2.713 -5.41 1 98.56 211 LEU A N 1
ATOM 1686 C CA . LEU A 1 211 ? 5.051 -3.355 -5.277 1 98.56 211 LEU A CA 1
ATOM 1687 C C . LEU A 1 211 ? 5.32 -4.285 -6.457 1 98.56 211 LEU A C 1
ATOM 1689 O O . LEU A 1 211 ? 6.398 -4.234 -7.059 1 98.56 211 LEU A O 1
ATOM 1693 N N . THR A 1 212 ? 4.34 -5.082 -6.801 1 98.69 212 THR A N 1
ATOM 1694 C CA . THR A 1 212 ? 4.477 -6.051 -7.883 1 98.69 212 THR A CA 1
ATOM 1695 C C . THR A 1 212 ? 4.777 -5.348 -9.203 1 98.69 212 THR A C 1
ATOM 1697 O O . THR A 1 212 ? 5.688 -5.746 -9.93 1 98.69 212 THR A O 1
ATOM 1700 N N . LYS A 1 213 ? 4.074 -4.309 -9.453 1 97.62 213 LYS A N 1
ATOM 1701 C CA . LYS A 1 213 ? 4.234 -3.582 -10.711 1 97.62 213 LYS A CA 1
ATOM 1702 C C . LYS A 1 213 ? 5.617 -2.943 -10.805 1 97.62 213 LYS A C 1
ATOM 1704 O O . LYS A 1 213 ? 6.219 -2.912 -11.875 1 97.62 213 LYS A O 1
ATOM 1709 N N . ILE A 1 214 ? 6.082 -2.436 -9.688 1 97.75 214 ILE A N 1
ATOM 1710 C CA . ILE A 1 214 ? 7.41 -1.834 -9.664 1 97.75 214 ILE A CA 1
ATOM 1711 C C . ILE A 1 214 ? 8.469 -2.902 -9.938 1 97.75 214 ILE A C 1
ATOM 1713 O O . ILE A 1 214 ? 9.336 -2.721 -10.789 1 97.75 214 ILE A O 1
ATOM 1717 N N . VAL A 1 215 ? 8.359 -4.016 -9.281 1 98.38 215 VAL A N 1
ATOM 1718 C CA . VAL A 1 215 ? 9.359 -5.07 -9.406 1 98.38 215 VAL A CA 1
ATOM 1719 C C . VAL A 1 215 ? 9.297 -5.68 -10.805 1 98.38 215 VAL A C 1
ATOM 1721 O O . VAL A 1 215 ? 10.328 -6.051 -11.367 1 98.38 215 VAL A O 1
ATOM 1724 N N . GLN A 1 216 ? 8.133 -5.797 -11.375 1 98.25 216 GLN A N 1
ATOM 1725 C CA . GLN A 1 216 ? 7.988 -6.238 -12.766 1 98.25 216 GLN A CA 1
ATOM 1726 C C . GLN A 1 216 ? 8.859 -5.398 -13.695 1 98.25 216 GLN A C 1
ATOM 1728 O O . GLN A 1 216 ? 9.555 -5.938 -14.555 1 98.25 216 GLN A O 1
ATOM 1733 N N . LYS A 1 217 ? 8.805 -4.117 -13.484 1 96.81 217 LYS A N 1
ATOM 1734 C CA . LYS A 1 217 ? 9.57 -3.215 -14.336 1 96.81 217 LYS A CA 1
ATOM 1735 C C . LYS A 1 217 ? 11.062 -3.32 -14.055 1 96.81 217 LYS A C 1
ATOM 1737 O O . LYS A 1 217 ? 11.883 -3.229 -14.969 1 96.81 217 LYS A O 1
ATOM 1742 N N . GLU A 1 218 ? 11.375 -3.516 -12.805 1 96.88 218 GLU A N 1
ATOM 1743 C CA . GLU A 1 218 ? 12.781 -3.625 -12.422 1 96.88 218 GLU A CA 1
ATOM 1744 C C . GLU A 1 218 ? 13.43 -4.863 -13.031 1 96.88 218 GLU A C 1
ATOM 1746 O O . GLU A 1 218 ? 14.617 -4.852 -13.359 1 96.88 218 GLU A O 1
ATOM 1751 N N . TYR A 1 219 ? 12.656 -5.859 -13.242 1 97.94 219 TYR A N 1
ATOM 1752 C CA . TYR A 1 219 ? 13.203 -7.117 -13.734 1 97.94 219 TYR A CA 1
ATOM 1753 C C . TYR A 1 219 ? 12.727 -7.406 -15.148 1 97.94 219 TYR A C 1
ATOM 1755 O O . TYR A 1 219 ? 12.758 -8.555 -15.602 1 97.94 219 TYR A O 1
ATOM 1763 N N . ALA A 1 220 ? 12.305 -6.414 -15.852 1 96.38 220 ALA A N 1
ATOM 1764 C CA . ALA A 1 220 ? 11.711 -6.551 -17.172 1 96.38 220 ALA A CA 1
ATOM 1765 C C . ALA A 1 220 ? 12.727 -7.09 -18.188 1 96.38 220 ALA A C 1
ATOM 1767 O O . ALA A 1 220 ? 12.352 -7.695 -19.188 1 96.38 220 ALA A O 1
ATOM 1768 N N . LYS A 1 221 ? 13.984 -6.906 -17.906 1 96.69 221 LYS A N 1
ATOM 1769 C CA . LYS A 1 221 ? 15.016 -7.328 -18.844 1 96.69 221 LYS A CA 1
ATOM 1770 C C . LYS A 1 221 ? 15.516 -8.734 -18.516 1 96.69 221 LYS A C 1
ATOM 1772 O O . LYS A 1 221 ? 16.469 -9.219 -19.125 1 96.69 221 LYS A O 1
ATOM 1777 N N . THR A 1 222 ? 14.938 -9.367 -17.547 1 98.19 222 THR A N 1
ATOM 1778 C CA . THR A 1 222 ? 15.242 -10.742 -17.188 1 98.19 222 THR A CA 1
ATOM 1779 C C . THR A 1 222 ? 14.148 -11.688 -17.672 1 98.19 222 THR A C 1
ATOM 1781 O O . THR A 1 222 ? 13.117 -11.242 -18.188 1 98.19 222 THR A O 1
ATOM 1784 N N . ASN A 1 223 ? 14.398 -12.953 -17.516 1 98.38 223 ASN A N 1
ATOM 1785 C CA . ASN A 1 223 ? 13.406 -13.969 -17.859 1 98.38 223 ASN A CA 1
ATOM 1786 C C . ASN A 1 223 ? 12.555 -14.352 -16.656 1 98.38 223 ASN A C 1
ATOM 1788 O O . ASN A 1 223 ? 11.805 -15.328 -16.703 1 98.38 223 ASN A O 1
ATOM 1792 N N . ILE A 1 224 ? 12.758 -13.578 -15.586 1 98.75 224 ILE A N 1
ATOM 1793 C CA . ILE A 1 224 ? 11.961 -13.828 -14.391 1 98.75 224 ILE A CA 1
ATOM 1794 C C . ILE A 1 224 ? 10.523 -13.375 -14.617 1 98.75 224 ILE A C 1
ATOM 1796 O O . ILE A 1 224 ? 10.289 -12.273 -15.133 1 98.75 224 ILE A O 1
ATOM 1800 N N . ILE A 1 225 ? 9.586 -14.211 -14.297 1 98.75 225 ILE A N 1
ATOM 1801 C CA . ILE A 1 225 ? 8.164 -13.906 -14.422 1 98.75 225 ILE A CA 1
ATOM 1802 C C . ILE A 1 225 ? 7.613 -13.453 -13.07 1 98.75 225 ILE A C 1
ATOM 1804 O O . ILE A 1 225 ? 7.723 -14.164 -12.078 1 98.75 225 ILE A O 1
ATOM 1808 N N . ILE A 1 226 ? 7.133 -12.289 -13.016 1 98.81 226 ILE A N 1
ATOM 1809 C CA . ILE A 1 226 ? 6.453 -11.758 -11.836 1 98.81 226 ILE A CA 1
ATOM 1810 C C . ILE A 1 226 ? 5.004 -11.422 -12.18 1 98.81 226 ILE A C 1
ATOM 1812 O O . ILE A 1 226 ? 4.746 -10.547 -13.008 1 98.81 226 ILE A O 1
ATOM 1816 N N . GLN A 1 227 ? 4.074 -12.109 -11.562 1 98.81 227 GLN A N 1
ATOM 1817 C CA . GLN A 1 227 ? 2.664 -11.953 -11.898 1 98.81 227 GLN A CA 1
ATOM 1818 C C . GLN A 1 227 ? 1.865 -11.445 -10.703 1 98.81 227 GLN A C 1
ATOM 1820 O O . GLN A 1 227 ? 2.088 -11.883 -9.57 1 98.81 227 GLN A O 1
ATOM 1825 N N . GLU A 1 228 ? 0.996 -10.547 -10.945 1 98.5 228 GLU A N 1
ATOM 1826 C CA . GLU A 1 228 ? -0.02 -10.125 -9.984 1 98.5 228 GLU A CA 1
ATOM 1827 C C . GLU A 1 228 ? -1.366 -10.781 -10.281 1 98.5 228 GLU A C 1
ATOM 1829 O O . GLU A 1 228 ? -1.867 -10.703 -11.406 1 98.5 228 GLU A O 1
ATOM 1834 N N . VAL A 1 229 ? -1.936 -11.375 -9.336 1 98.25 229 VAL A N 1
ATOM 1835 C CA . VAL A 1 229 ? -3.266 -11.961 -9.469 1 98.25 229 VAL A CA 1
ATOM 1836 C C . VAL A 1 229 ? -4.227 -11.281 -8.492 1 98.25 229 VAL A C 1
ATOM 1838 O O . VAL A 1 229 ? -3.922 -11.141 -7.309 1 98.25 229 VAL A O 1
ATOM 1841 N N . ASN A 1 230 ? -5.352 -10.875 -9 1 97.69 230 ASN A N 1
ATOM 1842 C CA . ASN A 1 230 ? -6.312 -10.102 -8.219 1 97.69 230 ASN A CA 1
ATOM 1843 C C . ASN A 1 230 ? -7.68 -10.773 -8.188 1 97.69 230 ASN A C 1
ATOM 1845 O O . ASN A 1 230 ? -8.633 -10.289 -8.805 1 97.69 230 ASN A O 1
ATOM 1849 N N . PRO A 1 231 ? -7.789 -11.773 -7.387 1 96.88 231 PRO A N 1
ATOM 1850 C CA . PRO A 1 231 ? -9.086 -12.445 -7.285 1 96.88 231 PRO A CA 1
ATOM 1851 C C . PRO A 1 231 ? -10.188 -11.531 -6.75 1 96.88 231 PRO A C 1
ATOM 1853 O O . PRO A 1 231 ? -9.891 -10.539 -6.078 1 96.88 231 PRO A O 1
ATOM 1856 N N . MET A 1 232 ? -11.391 -11.844 -7.121 1 94.94 232 MET A N 1
ATOM 1857 C CA . MET A 1 232 ? -12.562 -11.344 -6.398 1 94.94 232 MET A CA 1
ATOM 1858 C C . MET A 1 232 ? -13.023 -12.352 -5.352 1 94.94 232 MET A C 1
ATOM 1860 O O . MET A 1 232 ? -12.211 -12.891 -4.602 1 94.94 232 MET A O 1
ATOM 1864 N N . ILE A 1 233 ? -14.258 -12.578 -5.219 1 91.25 233 ILE A N 1
ATOM 1865 C CA . ILE A 1 233 ? -14.75 -13.477 -4.18 1 91.25 233 ILE A CA 1
ATOM 1866 C C . ILE A 1 233 ? -14.523 -14.922 -4.605 1 91.25 233 ILE A C 1
ATOM 1868 O O . ILE A 1 233 ? -15.016 -15.359 -5.645 1 91.25 233 ILE A O 1
ATOM 1872 N N . VAL A 1 234 ? -13.703 -15.594 -3.939 1 93.06 234 VAL A N 1
ATOM 1873 C CA . VAL A 1 234 ? -13.484 -17.031 -4.07 1 93.06 234 VAL A CA 1
ATOM 1874 C C . VAL A 1 234 ? -13.977 -17.734 -2.814 1 93.06 234 VAL A C 1
ATOM 1876 O O . VAL A 1 234 ? -13.773 -17.266 -1.697 1 93.06 234 VAL A O 1
ATOM 1879 N N . VAL A 1 235 ? -14.586 -18.844 -2.984 1 89.81 235 VAL A N 1
ATOM 1880 C CA . VAL A 1 235 ? -15.117 -19.578 -1.839 1 89.81 235 VAL A CA 1
ATOM 1881 C C . VAL A 1 235 ? -13.961 -20.062 -0.969 1 89.81 235 VAL A C 1
ATOM 1883 O O . VAL A 1 235 ? -13.359 -21.109 -1.259 1 89.81 235 VAL A O 1
ATOM 1886 N N . THR A 1 236 ? -13.688 -19.344 0.046 1 86.94 236 THR A N 1
ATOM 1887 C CA . THR A 1 236 ? -12.633 -19.609 1.018 1 86.94 236 THR A CA 1
ATOM 1888 C C . THR A 1 236 ? -13.047 -19.125 2.408 1 86.94 236 THR A C 1
ATOM 1890 O O . THR A 1 236 ? -14.047 -18.438 2.559 1 86.94 236 THR A O 1
ATOM 1893 N N . LYS A 1 237 ? -12.297 -19.562 3.383 1 80.06 237 LYS A N 1
ATOM 1894 C CA . LYS A 1 237 ? -12.516 -19.062 4.738 1 80.06 237 LYS A CA 1
ATOM 1895 C C . LYS A 1 237 ? -12.312 -17.562 4.816 1 80.06 237 LYS A C 1
ATOM 1897 O O . LYS A 1 237 ? -13.047 -16.859 5.523 1 80.06 237 LYS A O 1
ATOM 1902 N N . LEU A 1 238 ? -11.438 -17.062 4.074 1 80.44 238 LEU A N 1
ATOM 1903 C CA . LEU A 1 238 ? -11.117 -15.641 4.062 1 80.44 238 LEU A CA 1
ATOM 1904 C C . LEU A 1 238 ? -12.32 -14.82 3.598 1 80.44 238 LEU A C 1
ATOM 1906 O O . LEU A 1 238 ? -12.633 -13.789 4.188 1 80.44 238 LEU A O 1
ATOM 1910 N N . ALA A 1 239 ? -13 -15.258 2.566 1 81.81 239 ALA A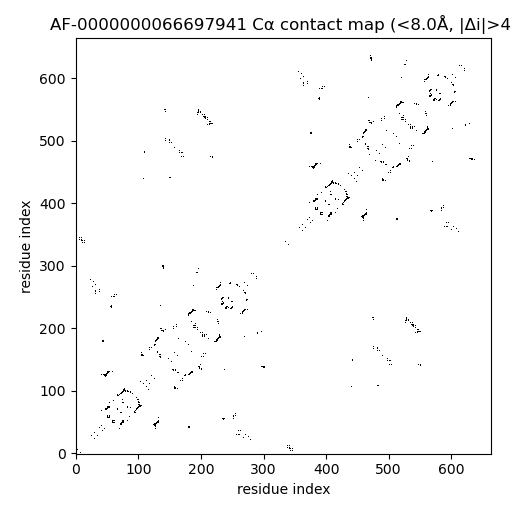 N 1
ATOM 1911 C CA . ALA A 1 239 ? -14.109 -14.516 1.974 1 81.81 239 ALA A CA 1
ATOM 1912 C C . ALA A 1 239 ? -15.398 -14.727 2.766 1 81.81 239 ALA A C 1
ATOM 1914 O O . ALA A 1 239 ? -16.375 -14.016 2.57 1 81.81 239 ALA A O 1
ATOM 1915 N N . LYS A 1 240 ? -15.469 -15.758 3.672 1 75.81 240 LYS A N 1
ATOM 1916 C CA . LYS A 1 240 ? -16.609 -16.094 4.508 1 75.81 240 LYS A CA 1
ATOM 1917 C C . LYS A 1 240 ? -17.844 -16.391 3.652 1 75.81 240 LYS A C 1
ATOM 1919 O O . LYS A 1 240 ? -18.953 -15.953 3.969 1 75.81 240 LYS A O 1
ATOM 1924 N N . VAL A 1 241 ? -17.562 -16.922 2.453 1 77.75 241 VAL A N 1
ATOM 1925 C CA . VAL A 1 241 ? -18.625 -17.344 1.544 1 77.75 241 VAL A CA 1
ATOM 1926 C C . VAL A 1 241 ? -18.562 -18.859 1.355 1 77.75 241 VAL A C 1
ATOM 1928 O O . VAL A 1 241 ? -17.484 -19.438 1.257 1 77.75 241 VAL A O 1
ATOM 1931 N N . LYS A 1 242 ? -19.812 -19.484 1.307 1 80.38 242 LYS A N 1
ATOM 1932 C CA . LYS A 1 242 ? -19.828 -20.953 1.28 1 80.38 242 LYS A CA 1
ATOM 1933 C C . LYS A 1 242 ? -20.406 -21.469 -0.033 1 80.38 242 LYS A C 1
ATOM 1935 O O . LYS A 1 242 ? -20.031 -22.547 -0.502 1 80.38 242 LYS A O 1
ATOM 1940 N N . LYS A 1 243 ? -21.219 -20.672 -0.633 1 86.56 243 LYS A N 1
ATOM 1941 C CA . LYS A 1 243 ? -21.906 -21.188 -1.804 1 86.56 243 LYS A CA 1
ATOM 1942 C C . LYS A 1 243 ? -21.234 -20.734 -3.094 1 86.56 243 LYS A C 1
ATOM 1944 O O . LYS A 1 243 ? -21.141 -19.547 -3.363 1 86.56 243 LYS A O 1
ATOM 1949 N N . PRO A 1 244 ? -20.797 -21.672 -3.896 1 90.94 244 PRO A N 1
ATOM 1950 C CA . PRO A 1 244 ? -20.141 -21.312 -5.156 1 90.94 244 PRO A CA 1
ATOM 1951 C C . PRO A 1 244 ? -21.125 -20.828 -6.215 1 90.94 244 PRO A C 1
ATOM 1953 O O . PRO A 1 244 ? -22.312 -21.141 -6.152 1 90.94 244 PRO A O 1
ATOM 1956 N N . SER A 1 245 ? -20.703 -19.984 -7.098 1 91.25 245 SER A N 1
ATOM 1957 C CA . SER A 1 245 ? -21.391 -19.5 -8.289 1 91.25 245 SER A CA 1
ATOM 1958 C C . SER A 1 245 ? -20.406 -19.188 -9.414 1 91.25 245 SER A C 1
ATOM 1960 O O . SER A 1 245 ? -19.203 -19.406 -9.266 1 91.25 245 SER A O 1
ATOM 1962 N N . PHE A 1 246 ? -20.938 -18.859 -10.516 1 91.62 246 PHE A N 1
ATOM 1963 C CA . PHE A 1 246 ? -20.094 -18.484 -11.648 1 91.62 246 PHE A CA 1
ATOM 1964 C C . PHE A 1 246 ? -19.141 -17.375 -11.273 1 91.62 246 PHE A C 1
ATOM 1966 O O . PHE A 1 246 ? -17.984 -17.375 -11.703 1 91.62 246 PHE A O 1
ATOM 1973 N N . PHE A 1 247 ? -19.516 -16.516 -10.461 1 92.88 247 PHE A N 1
ATOM 1974 C CA . PHE A 1 247 ? -18.703 -15.375 -10.07 1 92.88 247 PHE A CA 1
ATOM 1975 C C . PHE A 1 247 ? -18.016 -15.633 -8.734 1 92.88 247 PHE A C 1
ATOM 1977 O O . PHE A 1 247 ? -17.266 -14.789 -8.242 1 92.88 247 PHE A O 1
ATOM 1984 N N . ARG A 1 248 ? -18.281 -16.781 -8.156 1 94.31 248 ARG A N 1
ATOM 1985 C CA . ARG A 1 248 ? -17.672 -17.188 -6.902 1 94.31 248 ARG A CA 1
ATOM 1986 C C . ARG A 1 248 ? -17.141 -18.625 -6.996 1 94.31 248 ARG A C 1
ATOM 1988 O O . ARG A 1 248 ? -17.688 -19.531 -6.363 1 94.31 248 ARG A O 1
ATOM 1995 N N . PRO A 1 249 ? -16.016 -18.797 -7.629 1 95.75 249 PRO A N 1
ATOM 1996 C CA . PRO A 1 249 ? -15.5 -20.141 -7.824 1 95.75 249 PRO A CA 1
ATOM 1997 C C . PRO A 1 249 ? -14.93 -20.75 -6.543 1 95.75 249 PRO A C 1
ATOM 1999 O O . PRO A 1 249 ? -14.531 -20.016 -5.637 1 95.75 249 PRO A O 1
ATOM 2002 N N . LYS A 1 250 ? -14.961 -22.062 -6.594 1 96.06 250 LYS A N 1
ATOM 2003 C CA . LYS A 1 250 ? -14.195 -22.766 -5.562 1 96.06 250 LYS A CA 1
ATOM 2004 C C . LYS A 1 250 ? -12.703 -22.5 -5.707 1 96.06 250 LYS A C 1
ATOM 2006 O O . LYS A 1 250 ? -12.227 -22.203 -6.805 1 96.06 250 LYS A O 1
ATOM 2011 N N . ALA A 1 251 ? -12.031 -22.703 -4.637 1 96 251 ALA A N 1
ATOM 2012 C CA . ALA A 1 251 ? -10.609 -22.375 -4.598 1 96 251 ALA A CA 1
ATOM 2013 C C . ALA A 1 251 ? -9.828 -23.219 -5.602 1 96 251 ALA A C 1
ATOM 2015 O O . ALA A 1 251 ? -8.906 -22.719 -6.258 1 96 251 ALA A O 1
ATOM 2016 N N . ASP A 1 252 ? -10.172 -24.469 -5.746 1 95.94 252 ASP A N 1
ATOM 2017 C CA . ASP A 1 252 ? -9.461 -25.359 -6.66 1 95.94 252 ASP A CA 1
ATOM 2018 C C . ASP A 1 252 ? -9.711 -24.969 -8.117 1 95.94 252 ASP A C 1
ATOM 2020 O O . ASP A 1 252 ? -8.789 -24.969 -8.93 1 95.94 252 ASP A O 1
ATOM 2024 N N . VAL A 1 253 ? -10.977 -24.594 -8.406 1 97.12 253 VAL A N 1
ATOM 2025 C CA . VAL A 1 253 ? -11.344 -24.156 -9.742 1 97.12 253 VAL A CA 1
ATOM 2026 C C . VAL A 1 253 ? -10.617 -22.844 -10.086 1 97.12 253 VAL A C 1
ATOM 2028 O O . VAL A 1 253 ? -10.078 -22.703 -11.188 1 97.12 253 VAL A O 1
ATOM 2031 N N . TYR A 1 254 ? -10.594 -22 -9.125 1 97.81 254 TYR A N 1
ATOM 2032 C CA . TYR A 1 254 ? -9.906 -20.734 -9.312 1 97.81 254 TYR A CA 1
ATOM 2033 C C . TYR A 1 254 ? -8.422 -20.938 -9.57 1 97.81 254 TYR A C 1
ATOM 2035 O O . TYR A 1 254 ? -7.863 -20.375 -10.516 1 97.81 254 TYR A O 1
ATOM 2043 N N . ALA A 1 255 ? -7.785 -21.75 -8.75 1 98.12 255 ALA A N 1
ATOM 2044 C CA . ALA A 1 255 ? -6.344 -21.969 -8.844 1 98.12 255 ALA A CA 1
ATOM 2045 C C . ALA A 1 255 ? -5.977 -22.609 -10.18 1 98.12 255 ALA A C 1
ATOM 2047 O O . ALA A 1 255 ? -4.961 -22.25 -10.789 1 98.12 255 ALA A O 1
ATOM 2048 N N . ARG A 1 256 ? -6.766 -23.531 -10.625 1 97.75 256 ARG A N 1
ATOM 2049 C CA . ARG A 1 256 ? -6.523 -24.188 -11.914 1 97.75 256 ARG A CA 1
ATOM 2050 C C . ARG A 1 256 ? -6.512 -23.156 -13.047 1 97.75 256 ARG A C 1
ATOM 2052 O O . ARG A 1 256 ? -5.648 -23.219 -13.922 1 97.75 256 ARG A O 1
ATOM 2059 N N . SER A 1 257 ? -7.469 -22.281 -12.977 1 98.12 257 SER A N 1
ATOM 2060 C CA . SER A 1 257 ? -7.551 -21.234 -13.992 1 98.12 257 SER A CA 1
ATOM 2061 C C . SER A 1 257 ? -6.379 -20.266 -13.883 1 98.12 257 SER A C 1
ATOM 2063 O O . SER A 1 257 ? -5.738 -19.938 -14.883 1 98.12 257 SER A O 1
ATOM 2065 N N . ALA A 1 258 ? -6.09 -19.812 -12.703 1 98.5 258 ALA A N 1
ATOM 2066 C CA . ALA A 1 258 ? -5.062 -18.797 -12.461 1 98.5 258 ALA A CA 1
ATOM 2067 C C . ALA A 1 258 ? -3.682 -19.312 -12.852 1 98.5 258 ALA A C 1
ATOM 2069 O O . ALA A 1 258 ? -2.881 -18.578 -13.438 1 98.5 258 ALA A O 1
ATOM 2070 N N . VAL A 1 259 ? -3.398 -20.562 -12.555 1 98.62 259 VAL A N 1
ATOM 2071 C CA . VAL A 1 259 ? -2.092 -21.141 -12.836 1 98.62 259 VAL A CA 1
ATOM 2072 C C . VAL A 1 259 ? -1.839 -21.156 -14.336 1 98.62 259 VAL A C 1
ATOM 2074 O O . VAL A 1 259 ? -0.707 -20.969 -14.789 1 98.62 259 VAL A O 1
ATOM 2077 N N . GLN A 1 260 ? -2.852 -21.266 -15.117 1 97.88 260 GLN A N 1
ATOM 2078 C CA . GLN A 1 260 ? -2.719 -21.328 -16.562 1 97.88 260 GLN A CA 1
ATOM 2079 C C . GLN A 1 260 ? -2.332 -19.969 -17.141 1 97.88 260 GLN A C 1
ATOM 2081 O O . GLN A 1 260 ? -1.879 -19.875 -18.281 1 97.88 260 GLN A O 1
ATOM 2086 N N . THR A 1 261 ? -2.488 -18.953 -16.344 1 98.38 261 THR A N 1
ATOM 2087 C CA . THR A 1 261 ? -2.215 -17.609 -16.844 1 98.38 261 THR A CA 1
ATOM 2088 C C . THR A 1 261 ? -0.77 -17.219 -16.562 1 98.38 261 THR A C 1
ATOM 2090 O O . THR A 1 261 ? -0.292 -16.188 -17.062 1 98.38 261 THR A O 1
ATOM 2093 N N . ILE A 1 262 ? -0.061 -18.016 -15.797 1 98.62 262 ILE A N 1
ATOM 2094 C CA . ILE A 1 262 ? 1.304 -17.672 -15.406 1 98.62 262 ILE A CA 1
ATOM 2095 C C . ILE A 1 262 ? 2.191 -17.594 -16.656 1 98.62 262 ILE A C 1
ATOM 2097 O O . ILE A 1 262 ? 2.215 -18.531 -17.453 1 98.62 262 ILE A O 1
ATOM 2101 N N . GLY A 1 263 ? 2.9 -16.469 -16.797 1 97.5 263 GLY A N 1
ATOM 2102 C CA . GLY A 1 263 ? 3.801 -16.297 -17.922 1 97.5 263 GLY A CA 1
ATOM 2103 C C . GLY A 1 263 ? 3.105 -15.789 -19.172 1 97.5 263 GLY A C 1
ATOM 2104 O O . GLY A 1 263 ? 3.758 -15.461 -20.172 1 97.5 263 GLY A O 1
ATOM 2105 N N . ILE A 1 264 ? 1.802 -15.727 -19.125 1 97.56 264 ILE A N 1
ATOM 2106 C CA . ILE A 1 264 ? 1.001 -15.281 -20.25 1 97.56 264 ILE A CA 1
ATOM 2107 C C . ILE A 1 264 ? 0.657 -13.805 -20.094 1 97.56 264 ILE A C 1
ATOM 2109 O O . ILE A 1 264 ? 0.735 -13.031 -21.062 1 97.56 264 ILE A O 1
ATOM 2113 N N . ILE A 1 265 ? 0.277 -13.438 -18.906 1 97.5 265 ILE A N 1
ATOM 2114 C CA . ILE A 1 265 ? -0.124 -12.062 -18.609 1 97.5 265 ILE A CA 1
ATOM 2115 C C . ILE A 1 265 ? 0.407 -11.656 -17.25 1 97.5 265 ILE A C 1
ATOM 2117 O O . ILE A 1 265 ? 0.478 -12.477 -16.328 1 97.5 265 ILE A O 1
ATOM 2121 N N . LYS A 1 266 ? 0.762 -10.391 -17.094 1 97.44 266 LYS A N 1
ATOM 2122 C CA . LYS A 1 266 ? 1.409 -9.906 -15.875 1 97.44 266 LYS A CA 1
ATOM 2123 C C . LYS A 1 266 ? 0.38 -9.57 -14.797 1 97.44 266 LYS A C 1
ATOM 2125 O O . LYS A 1 266 ? 0.665 -9.688 -13.602 1 97.44 266 LYS A O 1
ATOM 2130 N N . HIS A 1 267 ? -0.793 -9.078 -15.281 1 97 267 HIS A N 1
ATOM 2131 C CA . HIS A 1 267 ? -1.869 -8.672 -14.383 1 97 267 HIS A CA 1
ATOM 2132 C C . HIS A 1 267 ? -3.189 -9.328 -14.781 1 97 267 HIS A C 1
ATOM 2134 O O . HIS A 1 267 ? -3.65 -9.172 -15.914 1 97 267 HIS A O 1
ATOM 2140 N N . THR A 1 268 ? -3.793 -10.039 -13.859 1 97.5 268 THR A N 1
ATOM 2141 C CA . THR A 1 268 ? -5.039 -10.742 -14.141 1 97.5 268 THR A CA 1
ATOM 2142 C C . THR A 1 268 ? -5.816 -11.008 -12.859 1 97.5 268 THR A C 1
ATOM 2144 O O . THR A 1 268 ? -5.273 -10.875 -11.758 1 97.5 268 THR A O 1
ATOM 2147 N N . THR A 1 269 ? -7.086 -11.289 -13.047 1 97.75 269 THR A N 1
ATOM 2148 C CA . THR A 1 269 ? -7.855 -11.75 -11.898 1 97.75 269 THR A CA 1
ATOM 2149 C C . THR A 1 269 ? -7.664 -13.242 -11.68 1 97.75 269 THR A C 1
ATOM 2151 O O . THR A 1 269 ? -8.008 -13.773 -10.617 1 97.75 269 THR A O 1
ATOM 2154 N N . GLY A 1 270 ? -7.129 -13.93 -12.609 1 97.94 270 GLY A N 1
ATOM 2155 C CA . GLY A 1 270 ? -6.875 -15.359 -12.516 1 97.94 270 GLY A CA 1
ATOM 2156 C C . GLY A 1 270 ? -8.062 -16.203 -12.914 1 97.94 270 GLY A C 1
ATOM 2157 O O . GLY A 1 270 ? -7.949 -17.422 -13.047 1 97.94 270 GLY A O 1
ATOM 2158 N N . TYR A 1 271 ? -9.188 -15.578 -13.117 1 98 271 TYR A N 1
ATOM 2159 C CA . TYR A 1 271 ? -10.438 -16.266 -13.414 1 98 271 TYR A CA 1
ATOM 2160 C C . TYR A 1 271 ? -11.305 -15.453 -14.359 1 98 271 TYR A C 1
ATOM 2162 O O . TYR A 1 271 ? -11.578 -14.281 -14.109 1 98 271 TYR A O 1
ATOM 2170 N N . PHE A 1 272 ? -11.789 -16.094 -15.398 1 97.75 272 PHE A N 1
ATOM 2171 C CA . PHE A 1 272 ? -12.477 -15.414 -16.5 1 97.75 272 PHE A CA 1
ATOM 2172 C C . PHE A 1 272 ? -13.648 -14.594 -15.977 1 97.75 272 PHE A C 1
ATOM 2174 O O . PHE A 1 272 ? -13.797 -13.422 -16.328 1 97.75 272 PHE A O 1
ATOM 2181 N N . ALA A 1 273 ? -14.5 -15.18 -15.164 1 97.12 273 ALA A N 1
ATOM 2182 C CA . ALA A 1 273 ? -15.688 -14.508 -14.664 1 97.12 273 ALA A CA 1
ATOM 2183 C C . ALA A 1 273 ? -15.312 -13.266 -13.859 1 97.12 273 ALA A C 1
ATOM 2185 O O . ALA A 1 273 ? -15.992 -12.234 -13.945 1 97.12 273 ALA A O 1
ATOM 2186 N N . HIS A 1 274 ? -14.289 -13.391 -13.023 1 97.56 274 HIS A N 1
ATOM 2187 C CA . HIS A 1 274 ? -13.789 -12.234 -12.281 1 97.56 274 HIS A CA 1
ATOM 2188 C C . HIS A 1 274 ? -13.297 -11.148 -13.227 1 97.56 274 HIS A C 1
ATOM 2190 O O . HIS A 1 274 ? -13.523 -9.961 -12.977 1 97.56 274 HIS A O 1
ATOM 2196 N N . GLN A 1 275 ? -12.641 -11.57 -14.289 1 97.44 275 GLN A N 1
ATOM 2197 C CA . GLN A 1 275 ? -12.07 -10.617 -15.242 1 97.44 275 GLN A CA 1
ATOM 2198 C C . GLN A 1 275 ? -13.172 -9.82 -15.945 1 97.44 275 GLN A C 1
ATOM 2200 O O . GLN A 1 275 ? -13 -8.641 -16.234 1 97.44 275 GLN A O 1
ATOM 2205 N N . ILE A 1 276 ? -14.281 -10.453 -16.234 1 96.75 276 ILE A N 1
ATOM 2206 C CA . ILE A 1 276 ? -15.414 -9.766 -16.828 1 96.75 276 ILE A CA 1
ATOM 2207 C C . ILE A 1 276 ? -15.852 -8.609 -15.938 1 96.75 276 ILE A C 1
ATOM 2209 O O . ILE A 1 276 ? -16.016 -7.48 -16.406 1 96.75 276 ILE A O 1
ATOM 2213 N N . LYS A 1 277 ? -15.977 -8.914 -14.703 1 94.5 277 LYS A N 1
ATOM 2214 C CA . LYS A 1 277 ? -16.438 -7.906 -13.758 1 94.5 277 LYS A CA 1
ATOM 2215 C C . LYS A 1 277 ? -15.461 -6.746 -13.664 1 94.5 277 LYS A C 1
ATOM 2217 O O . LYS A 1 277 ? -15.859 -5.578 -13.664 1 94.5 277 LYS A O 1
ATOM 2222 N N . VAL A 1 278 ? -14.211 -7.059 -13.586 1 94.31 278 VAL A N 1
ATOM 2223 C CA . VAL A 1 278 ? -13.188 -6.031 -13.445 1 94.31 278 VAL A CA 1
ATOM 2224 C C . VAL A 1 278 ? -13.164 -5.145 -14.688 1 94.31 278 VAL A C 1
ATOM 2226 O O . VAL A 1 278 ? -13.078 -3.918 -14.578 1 94.31 278 VAL A O 1
ATOM 2229 N N . GLU A 1 279 ? -13.227 -5.758 -15.867 1 94.88 279 GLU A N 1
ATOM 2230 C CA . GLU A 1 279 ? -13.203 -4.988 -17.109 1 94.88 279 GLU A CA 1
ATOM 2231 C C . GLU A 1 279 ? -14.43 -4.086 -17.219 1 94.88 279 GLU A C 1
ATOM 2233 O O . GLU A 1 279 ? -14.336 -2.959 -17.719 1 94.88 279 GLU A O 1
ATOM 2238 N N . CYS A 1 280 ? -15.578 -4.555 -16.781 1 93.44 280 CYS A N 1
ATOM 2239 C CA . CYS A 1 280 ? -16.797 -3.742 -16.781 1 93.44 280 CYS A CA 1
ATOM 2240 C C . CYS A 1 280 ? -16.641 -2.545 -15.859 1 93.44 280 CYS A C 1
ATOM 2242 O O . CYS A 1 280 ? -17.016 -1.427 -16.219 1 93.44 280 CYS A O 1
ATOM 2244 N N . LEU A 1 281 ? -16.094 -2.811 -14.742 1 89.94 281 LEU A N 1
ATOM 2245 C CA . LEU A 1 281 ? -15.914 -1.753 -13.758 1 89.94 281 LEU A CA 1
ATOM 2246 C C . LEU A 1 281 ? -14.953 -0.683 -14.273 1 89.94 281 LEU A C 1
ATOM 2248 O O . LEU A 1 281 ? -15.133 0.504 -13.992 1 89.94 281 LEU A O 1
ATOM 2252 N N . LYS A 1 282 ? -13.961 -1.094 -14.992 1 89.12 282 LYS A N 1
ATOM 2253 C CA . LYS A 1 282 ? -12.961 -0.167 -15.523 1 89.12 282 LYS A CA 1
ATOM 2254 C C . LYS A 1 282 ? -13.594 0.81 -16.516 1 89.12 282 LYS A C 1
ATOM 2256 O O . LYS A 1 282 ? -13.062 1.9 -16.734 1 89.12 282 LYS A O 1
ATOM 2261 N N . TRP A 1 283 ? -14.688 0.497 -17.109 1 90.31 283 TRP A N 1
ATOM 2262 C CA . TRP A 1 283 ? -15.336 1.336 -18.109 1 90.31 283 TRP A CA 1
ATOM 2263 C C . TRP A 1 283 ? -16.312 2.309 -17.453 1 90.31 283 TRP A C 1
ATOM 2265 O O . TRP A 1 283 ? -16.766 3.262 -18.078 1 90.31 283 TRP A O 1
ATOM 2275 N N . LEU A 1 284 ? -16.594 2.119 -16.141 1 89.25 284 LEU A N 1
ATOM 2276 C CA . LEU A 1 284 ? -17.5 3.01 -15.43 1 89.25 284 LEU A CA 1
ATOM 2277 C C . LEU A 1 284 ? -16.75 4.176 -14.805 1 89.25 284 LEU A C 1
ATOM 2279 O O . LEU A 1 284 ? -15.625 4.008 -14.328 1 89.25 284 LEU A O 1
ATOM 2283 N N . PRO A 1 285 ? -17.453 5.328 -14.891 1 88.25 285 PRO A N 1
ATOM 2284 C CA 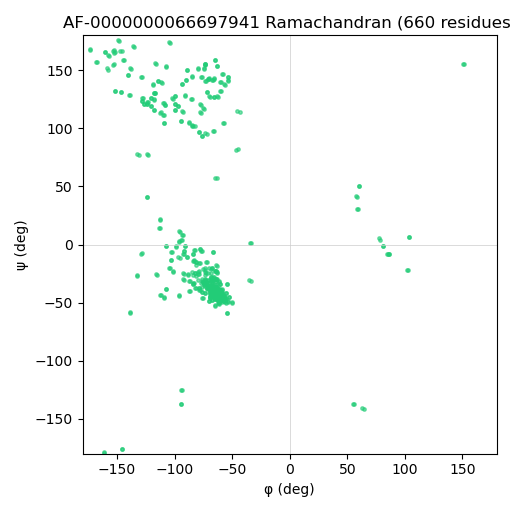. PRO A 1 285 ? -16.859 6.398 -14.078 1 88.25 285 PRO A CA 1
ATOM 2285 C C . PRO A 1 285 ? -16.641 5.992 -12.625 1 88.25 285 PRO A C 1
ATOM 2287 O O . PRO A 1 285 ? -17.469 5.273 -12.055 1 88.25 285 PRO A O 1
ATOM 2290 N N . GLU A 1 286 ? -15.625 6.434 -12.047 1 88 286 GLU A N 1
ATOM 2291 C CA . GLU A 1 286 ? -15.203 6.027 -10.711 1 88 286 GLU A CA 1
ATOM 2292 C C . GLU A 1 286 ? -16.312 6.242 -9.688 1 88 286 GLU A C 1
ATOM 2294 O O . GLU A 1 286 ? -16.531 5.414 -8.805 1 88 286 GLU A O 1
ATOM 2299 N N . PHE A 1 287 ? -17.016 7.359 -9.781 1 89.56 287 PHE A N 1
ATOM 2300 C CA . PHE A 1 287 ? -18.016 7.668 -8.773 1 89.56 287 PHE A CA 1
ATOM 2301 C C . PHE A 1 287 ? -19.172 6.68 -8.852 1 89.56 287 PHE A C 1
ATOM 2303 O O . PHE A 1 287 ? -19.781 6.348 -7.832 1 89.56 287 PHE A O 1
ATOM 2310 N N . ILE A 1 288 ? -19.453 6.152 -10.047 1 91.5 288 ILE A N 1
ATOM 2311 C CA . ILE A 1 288 ? -20.516 5.168 -10.219 1 91.5 288 ILE A CA 1
ATOM 2312 C C . ILE A 1 288 ? -20.062 3.814 -9.688 1 91.5 288 ILE A C 1
ATOM 2314 O O . ILE A 1 288 ? -20.781 3.154 -8.938 1 91.5 288 ILE A O 1
ATOM 2318 N N . ALA A 1 289 ? -18.859 3.467 -10.078 1 90.81 289 ALA A N 1
ATOM 2319 C CA . ALA A 1 289 ? -18.297 2.207 -9.594 1 90.81 289 ALA A CA 1
ATOM 2320 C C . ALA A 1 289 ? -18.219 2.193 -8.07 1 90.81 289 ALA A C 1
ATOM 2322 O O . ALA A 1 289 ? -18.594 1.207 -7.434 1 90.81 289 ALA A O 1
ATOM 2323 N N . ASP A 1 290 ? -17.797 3.279 -7.535 1 91.31 290 ASP A N 1
ATOM 2324 C CA . ASP A 1 290 ? -17.656 3.414 -6.09 1 91.31 290 ASP A CA 1
ATOM 2325 C C . ASP A 1 290 ? -19.016 3.271 -5.395 1 91.31 290 ASP A C 1
ATOM 2327 O O . ASP A 1 290 ? -19.125 2.596 -4.367 1 91.31 290 ASP A O 1
ATOM 2331 N N . ALA A 1 291 ? -20.016 3.924 -5.934 1 91.31 291 ALA A N 1
ATOM 2332 C CA . ALA A 1 291 ? -21.344 3.867 -5.352 1 91.31 291 ALA A CA 1
ATOM 2333 C C . ALA A 1 291 ? -21.906 2.445 -5.391 1 91.31 291 ALA A C 1
ATOM 2335 O O . ALA A 1 291 ? -22.5 1.979 -4.418 1 91.31 291 ALA A O 1
ATOM 2336 N N . GLN A 1 292 ? -21.703 1.811 -6.496 1 90.38 292 GLN A N 1
ATOM 2337 C CA . GLN A 1 292 ? -22.219 0.454 -6.656 1 90.38 292 GLN A CA 1
ATOM 2338 C C . GLN A 1 292 ? -21.516 -0.515 -5.707 1 90.38 292 GLN A C 1
ATOM 2340 O O . GLN A 1 292 ? -22.156 -1.361 -5.09 1 90.38 292 GLN A O 1
ATOM 2345 N N . ILE A 1 293 ? -20.25 -0.402 -5.59 1 91.25 293 ILE A N 1
ATOM 2346 C CA . ILE A 1 293 ? -19.469 -1.273 -4.727 1 91.25 293 ILE A CA 1
ATOM 2347 C C . ILE A 1 293 ? -19.828 -1.014 -3.264 1 91.25 293 ILE A C 1
ATOM 2349 O O . ILE A 1 293 ? -19.984 -1.952 -2.48 1 91.25 293 ILE A O 1
ATOM 2353 N N . HIS A 1 294 ? -20 0.209 -2.926 1 92.25 294 HIS A N 1
ATOM 2354 C CA . HIS A 1 294 ? -20.281 0.567 -1.54 1 92.25 294 HIS A CA 1
ATOM 2355 C C . HIS A 1 294 ? -21.656 0.062 -1.112 1 92.25 294 HIS A C 1
ATOM 2357 O O . HIS A 1 294 ? -21.844 -0.32 0.044 1 92.25 294 HIS A O 1
ATOM 2363 N N . LYS A 1 295 ? -22.594 0.056 -2.02 1 91.5 295 LYS A N 1
ATOM 2364 C CA . LYS A 1 295 ? -23.922 -0.483 -1.722 1 91.5 295 LYS A CA 1
ATOM 2365 C C . LYS A 1 295 ? -23.844 -1.947 -1.302 1 91.5 295 LYS A C 1
ATOM 2367 O O . LYS A 1 295 ? -24.531 -2.373 -0.374 1 91.5 295 LYS A O 1
ATOM 2372 N N . ARG A 1 296 ? -23.031 -2.631 -1.987 1 87.62 296 ARG A N 1
ATOM 2373 C CA . ARG A 1 296 ? -22.828 -4.039 -1.661 1 87.62 296 ARG A CA 1
ATOM 2374 C C . ARG A 1 296 ? -22.188 -4.203 -0.287 1 87.62 296 ARG A C 1
ATOM 2376 O O . ARG A 1 296 ? -22.516 -5.137 0.448 1 87.62 296 ARG A O 1
ATOM 2383 N N . MET A 1 297 ? -21.297 -3.314 0.059 1 89.94 297 MET A N 1
ATOM 2384 C CA . MET A 1 297 ? -20.609 -3.375 1.351 1 89.94 297 MET A CA 1
ATOM 2385 C C . MET A 1 297 ? -21.578 -3.076 2.488 1 89.94 297 MET A C 1
ATOM 2387 O O . MET A 1 297 ? -21.516 -3.697 3.551 1 89.94 297 MET A O 1
ATOM 2391 N N . ILE A 1 298 ? -22.469 -2.156 2.238 1 91.31 298 ILE A N 1
ATOM 2392 C CA . ILE A 1 298 ? -23.484 -1.824 3.23 1 91.31 298 ILE A CA 1
ATOM 2393 C C . ILE A 1 298 ? -24.391 -3.031 3.471 1 91.31 298 ILE A C 1
ATOM 2395 O O . ILE A 1 298 ? -24.703 -3.365 4.617 1 91.31 298 ILE A O 1
ATOM 2399 N N . HIS A 1 299 ? -24.766 -3.654 2.371 1 89.31 299 HIS A N 1
ATOM 2400 C CA . HIS A 1 299 ? -25.609 -4.84 2.479 1 89.31 299 HIS A CA 1
ATOM 2401 C C . HIS A 1 299 ? -24.891 -5.957 3.232 1 89.31 299 HIS A C 1
ATOM 2403 O O . HIS A 1 299 ? -25.484 -6.59 4.113 1 89.31 299 HIS A O 1
ATOM 2409 N N . PHE A 1 300 ? -23.672 -6.117 2.875 1 87.19 300 PHE A N 1
ATOM 2410 C CA . PHE A 1 300 ? -22.875 -7.145 3.531 1 87.19 300 PHE A CA 1
ATOM 2411 C C . PHE A 1 300 ? -22.766 -6.863 5.027 1 87.19 300 PHE A C 1
ATOM 2413 O O . PHE A 1 300 ? -22.891 -7.777 5.844 1 87.19 300 PHE A O 1
ATOM 2420 N N . HIS A 1 301 ? -22.5 -5.672 5.367 1 90.5 301 HIS A N 1
ATOM 2421 C CA . HIS A 1 301 ? -22.422 -5.25 6.762 1 90.5 301 HIS A CA 1
ATOM 2422 C C . HIS A 1 301 ? -23.719 -5.574 7.5 1 90.5 301 HIS A C 1
ATOM 2424 O O . HIS A 1 301 ? -23.688 -6.152 8.594 1 90.5 301 HIS A O 1
ATOM 2430 N N . LYS A 1 302 ? -24.844 -5.266 6.93 1 90.88 302 LYS A N 1
ATOM 2431 C CA . LYS A 1 302 ? -26.141 -5.477 7.555 1 90.88 302 LYS A CA 1
ATOM 2432 C C . LYS A 1 302 ? -26.406 -6.965 7.777 1 90.88 302 LYS A C 1
ATOM 2434 O O . LYS A 1 302 ? -26.906 -7.359 8.836 1 90.88 302 LYS A O 1
ATOM 2439 N N . VAL A 1 303 ? -26 -7.746 6.828 1 86.75 303 VAL A N 1
ATOM 2440 C CA . VAL A 1 303 ? -26.266 -9.18 6.891 1 86.75 303 VAL A CA 1
ATOM 2441 C C . VAL A 1 303 ? -25.422 -9.805 8.008 1 86.75 303 VAL A C 1
ATOM 2443 O O . VAL A 1 303 ? -25.938 -10.586 8.812 1 86.75 303 VAL A O 1
ATOM 2446 N N . ILE A 1 304 ? -24.203 -9.438 8.062 1 86.5 304 ILE A N 1
ATOM 2447 C CA . ILE A 1 304 ? -23.312 -10.07 9.023 1 86.5 304 ILE A CA 1
ATOM 2448 C C . ILE A 1 304 ? -23.625 -9.578 10.43 1 86.5 304 ILE A C 1
ATOM 2450 O O . ILE A 1 304 ? -23.625 -10.359 11.383 1 86.5 304 ILE A O 1
ATOM 2454 N N . VAL A 1 305 ? -23.875 -8.305 10.562 1 87.19 305 VAL A N 1
ATOM 2455 C CA . VAL A 1 305 ? -24.219 -7.75 11.867 1 87.19 305 VAL A CA 1
ATOM 2456 C C . VAL A 1 305 ? -25.516 -8.391 12.375 1 87.19 305 VAL A C 1
ATOM 2458 O O . VAL A 1 305 ? -25.609 -8.742 13.547 1 87.19 305 VAL A O 1
ATOM 2461 N N . ALA A 1 306 ? -26.469 -8.555 11.461 1 88.69 306 ALA A N 1
ATOM 2462 C CA . ALA A 1 306 ? -27.719 -9.211 11.82 1 88.69 306 ALA A CA 1
ATOM 2463 C C . ALA A 1 306 ? -27.469 -10.648 12.266 1 88.69 306 ALA A C 1
ATOM 2465 O O . ALA A 1 306 ? -28.078 -11.117 13.234 1 88.69 306 ALA A O 1
ATOM 2466 N N . ARG A 1 307 ? -26.656 -11.297 11.578 1 85.81 307 ARG A N 1
ATOM 2467 C CA . ARG A 1 307 ? -26.312 -12.672 11.922 1 85.81 307 ARG A CA 1
ATOM 2468 C C . ARG A 1 307 ? -25.656 -12.75 13.289 1 85.81 307 ARG A C 1
ATOM 2470 O O . ARG A 1 307 ? -25.938 -13.648 14.078 1 85.81 307 ARG A O 1
ATOM 2477 N N . LYS A 1 308 ? -24.781 -11.852 13.578 1 84.06 308 LYS A N 1
ATOM 2478 C CA . LYS A 1 308 ? -24.078 -11.82 14.859 1 84.06 308 LYS A CA 1
ATOM 2479 C C . LYS A 1 308 ? -25.047 -11.516 16 1 84.06 308 LYS A C 1
ATOM 2481 O O . LYS A 1 308 ? -24.922 -12.078 17.094 1 84.06 308 LYS A O 1
ATOM 2486 N N . MET A 1 309 ? -25.906 -10.602 15.75 1 85.56 309 MET A N 1
ATOM 2487 C CA . MET A 1 309 ? -26.906 -10.258 16.766 1 85.56 309 MET A CA 1
ATOM 2488 C C . MET A 1 309 ? -27.828 -11.445 17.047 1 85.56 309 MET A C 1
ATOM 2490 O O . MET A 1 309 ? -28.188 -11.68 18.203 1 85.56 309 MET A O 1
ATOM 2494 N N . ARG A 1 310 ? -28.156 -12.195 16.031 1 85.94 310 ARG A N 1
ATOM 2495 C CA . ARG A 1 310 ? -29 -13.375 16.188 1 85.94 310 ARG A CA 1
ATOM 2496 C C . ARG A 1 310 ? -28.266 -14.453 16.984 1 85.94 310 ARG A C 1
ATOM 2498 O O . ARG A 1 310 ? -28.875 -15.117 17.844 1 85.94 310 ARG A O 1
ATOM 2505 N N . GLN A 1 311 ? -27.031 -14.625 16.734 1 83.5 311 GLN A N 1
ATOM 2506 C CA . GLN A 1 311 ? -26.234 -15.617 17.438 1 83.5 311 GLN A CA 1
ATOM 2507 C C . GLN A 1 311 ? -26.031 -15.227 18.891 1 83.5 311 GLN A C 1
ATOM 2509 O O . GLN A 1 311 ? -26.047 -16.094 19.781 1 83.5 311 GLN A O 1
ATOM 2514 N N . ALA A 1 312 ? -25.844 -13.945 19.156 1 80 312 ALA A N 1
ATOM 2515 C CA . ALA A 1 312 ? -25.688 -13.445 20.531 1 80 312 ALA A CA 1
ATOM 2516 C C . ALA A 1 312 ? -26.984 -13.617 21.328 1 80 312 ALA A C 1
ATOM 2518 O O . ALA A 1 312 ? -26.938 -13.914 22.516 1 80 312 ALA A O 1
ATOM 2519 N N . ALA A 1 313 ? -28.078 -13.445 20.688 1 79.69 313 ALA A N 1
ATOM 2520 C CA . ALA A 1 313 ? -29.391 -13.594 21.328 1 79.69 313 ALA A CA 1
ATOM 2521 C C . ALA A 1 313 ? -29.672 -15.047 21.688 1 79.69 313 ALA A C 1
ATOM 2523 O O . ALA A 1 313 ? -30.312 -15.336 22.688 1 79.69 313 ALA A O 1
ATOM 2524 N N . ILE A 1 314 ? -29.109 -15.867 20.906 1 75.81 314 ILE A N 1
ATOM 2525 C CA . ILE A 1 314 ? -29.297 -17.297 21.141 1 75.81 314 ILE A CA 1
ATOM 2526 C C . ILE A 1 314 ? -28.391 -17.766 22.281 1 75.81 314 ILE A C 1
ATOM 2528 O O . ILE A 1 314 ? -28.797 -18.594 23.094 1 75.81 314 ILE A O 1
ATOM 2532 N N . THR A 1 315 ? -27.156 -17.203 22.328 1 66.69 315 THR A N 1
ATOM 2533 C CA . THR A 1 315 ? -26.219 -17.625 23.359 1 66.69 315 THR A CA 1
ATOM 2534 C C . THR A 1 315 ? -26.547 -16.953 24.688 1 66.69 315 THR A C 1
ATOM 2536 O O . THR A 1 315 ? -26 -17.328 25.734 1 66.69 315 THR A O 1
ATOM 2539 N N . GLU A 1 316 ? -27.172 -15.82 24.828 1 58.41 316 GLU A N 1
ATOM 2540 C CA . GLU A 1 316 ? -27.625 -15.281 26.109 1 58.41 316 GLU A CA 1
ATOM 2541 C C . GLU A 1 316 ? -28.562 -16.25 26.812 1 58.41 316 GLU A C 1
ATOM 2543 O O . GLU A 1 316 ? -29.547 -16.703 26.234 1 58.41 316 GLU A O 1
ATOM 2548 N N . PRO A 1 317 ? -28.125 -16.922 27.797 1 50.69 317 PRO A N 1
ATOM 2549 C CA . PRO A 1 317 ? -28.859 -17.922 28.578 1 50.69 317 PRO A CA 1
ATOM 2550 C C . PRO A 1 317 ? -30.281 -17.484 28.922 1 50.69 317 PRO A C 1
ATOM 2552 O O . PRO A 1 317 ? -30.516 -16.312 29.234 1 50.69 317 PRO A O 1
ATOM 2555 N N . THR A 1 318 ? -31.281 -18.094 28.438 1 47.88 318 THR A N 1
ATOM 2556 C CA . THR A 1 318 ? -32.625 -18.234 29.016 1 47.88 318 THR A CA 1
ATOM 2557 C C . THR A 1 318 ? -32.562 -18.312 30.531 1 47.88 318 THR A C 1
ATOM 2559 O O . THR A 1 318 ? -33.562 -18.469 31.188 1 47.88 318 THR A O 1
ATOM 2562 N N . ASP A 1 319 ? -31.484 -18.234 31.109 1 40.44 319 ASP A N 1
ATOM 2563 C CA . ASP A 1 319 ? -31.391 -18.453 32.562 1 40.44 319 ASP A CA 1
ATOM 2564 C C . ASP A 1 319 ? -32.094 -17.312 33.312 1 40.44 319 ASP A C 1
ATOM 2566 O O . ASP A 1 319 ? -32.406 -17.453 34.5 1 40.44 319 ASP A O 1
ATOM 2570 N N . ALA A 1 320 ? -32.312 -16.156 32.75 1 38.94 320 ALA A N 1
ATOM 2571 C CA . ALA A 1 320 ? -33.094 -15.219 33.562 1 38.94 320 ALA A CA 1
ATOM 2572 C C . ALA A 1 320 ? -34.562 -15.602 33.625 1 38.94 320 ALA A C 1
ATOM 2574 O O . ALA A 1 320 ? -35.312 -15.094 34.438 1 38.94 320 ALA A O 1
ATOM 2575 N N . LYS A 1 321 ? -35 -16.422 32.594 1 41.62 321 LYS A N 1
ATOM 2576 C CA . LYS A 1 321 ? -36.375 -16.875 32.688 1 41.62 321 LYS A CA 1
ATOM 2577 C C . LYS A 1 321 ? -36.531 -18.031 33.656 1 41.62 321 LYS A C 1
ATOM 2579 O O . LYS A 1 321 ? -37.625 -18.312 34.125 1 41.62 321 LYS A O 1
ATOM 2584 N N . ASN A 1 322 ? -35.375 -18.672 33.812 1 40.69 322 ASN A N 1
ATOM 2585 C CA . ASN A 1 322 ? -35.438 -19.766 34.781 1 40.69 322 ASN A CA 1
ATOM 2586 C C . ASN A 1 322 ? -35.25 -19.266 36.219 1 40.69 322 ASN A C 1
ATOM 2588 O O . ASN A 1 322 ? -35.531 -19.969 37.188 1 40.69 322 ASN A O 1
ATOM 2592 N N . ILE A 1 323 ? -34.531 -18.109 36.375 1 42.22 323 ILE A N 1
ATOM 2593 C CA . ILE A 1 323 ? -34.438 -17.578 37.719 1 42.22 323 ILE A CA 1
ATOM 2594 C C . ILE A 1 323 ? -35.75 -16.938 38.125 1 42.22 323 ILE A C 1
ATOM 2596 O O . ILE A 1 323 ? -36.188 -17.078 39.281 1 42.22 323 ILE A O 1
ATOM 2600 N N . GLY A 1 324 ? -36.375 -16.391 37.156 1 37.34 324 GLY A N 1
ATOM 2601 C CA . GLY A 1 324 ? -37.688 -15.867 37.5 1 37.34 324 GLY A CA 1
ATOM 2602 C C . GLY A 1 324 ? -38.75 -16.953 37.719 1 37.34 324 GLY A C 1
ATOM 2603 O O . GLY A 1 324 ? -39.719 -16.766 38.438 1 37.34 324 GLY A O 1
ATOM 2604 N N . ALA A 1 325 ? -38.594 -18.047 37.031 1 44.38 325 ALA A N 1
ATOM 2605 C CA . ALA A 1 325 ? -39.5 -19.156 37.281 1 44.38 325 ALA A CA 1
ATOM 2606 C C . ALA A 1 325 ? -39.156 -19.891 38.562 1 44.38 325 ALA A C 1
ATOM 2608 O O . ALA A 1 325 ? -40.031 -20.344 39.281 1 44.38 325 ALA A O 1
ATOM 2609 N N . GLN A 1 326 ? -37.812 -19.875 38.844 1 41.38 326 GLN A N 1
ATOM 2610 C CA . GLN A 1 326 ? -37.438 -20.469 40.125 1 41.38 326 GLN A CA 1
ATOM 2611 C C . GLN A 1 326 ? -37.812 -19.547 41.281 1 41.38 326 GLN A C 1
ATOM 2613 O O . GLN A 1 326 ? -38.219 -20.031 42.344 1 41.38 326 GLN A O 1
ATOM 2618 N N . ASN A 1 327 ? -37.719 -18.234 41.094 1 41.44 327 ASN A N 1
ATOM 2619 C CA . ASN A 1 327 ? -38.094 -17.391 42.188 1 41.44 327 ASN A CA 1
ATOM 2620 C C . ASN A 1 327 ? -39.625 -17.328 42.344 1 41.44 327 ASN A C 1
ATOM 2622 O O . ASN A 1 327 ? -40.125 -16.812 43.344 1 41.44 327 ASN A O 1
ATOM 2626 N N . LYS A 1 328 ? -40.406 -17.656 41.281 1 45.12 328 LYS A N 1
ATOM 2627 C CA . LYS A 1 328 ? -41.844 -17.703 41.438 1 45.12 328 LYS A CA 1
ATOM 2628 C C . LYS A 1 328 ? -42.281 -18.953 42.219 1 45.12 328 LYS A C 1
ATOM 2630 O O . LYS A 1 328 ? -43.344 -18.969 42.812 1 45.12 328 LYS A O 1
ATOM 2635 N N . ILE A 1 329 ? -41.531 -20.047 42.062 1 43.97 329 ILE A N 1
ATOM 2636 C CA . ILE A 1 329 ? -41.906 -21.234 42.844 1 43.97 329 ILE A CA 1
ATOM 2637 C C . ILE A 1 329 ? -41.656 -21 44.312 1 43.97 329 ILE A C 1
ATOM 2639 O O . ILE A 1 329 ? -42.25 -21.656 45.156 1 43.97 329 ILE A O 1
ATOM 2643 N N . ILE A 1 330 ? -40.719 -20.062 44.625 1 47.25 330 ILE A N 1
ATOM 2644 C CA . ILE A 1 330 ? -40.469 -19.906 46.062 1 47.25 330 ILE A CA 1
ATOM 2645 C C . ILE A 1 330 ? -41.531 -19.016 46.688 1 47.25 330 ILE A C 1
ATOM 2647 O O . ILE A 1 330 ? -41.75 -19.016 47.906 1 47.25 330 ILE A O 1
ATOM 2651 N N . SER A 1 331 ? -42.094 -18.109 45.812 1 42.97 331 SER A N 1
ATOM 2652 C CA . SER A 1 331 ? -43.031 -17.219 46.469 1 42.97 331 SER A CA 1
ATOM 2653 C C . SER A 1 331 ? -44.406 -17.859 46.594 1 42.97 331 SER A C 1
ATOM 2655 O O . SER A 1 331 ? -45.281 -17.328 47.25 1 42.97 331 SER A O 1
ATOM 2657 N N . ASP A 1 332 ? -44.656 -18.922 45.906 1 33.62 332 ASP A N 1
ATOM 2658 C CA . ASP A 1 332 ? -45.938 -19.547 46.25 1 33.62 332 ASP A CA 1
ATOM 2659 C C . ASP A 1 332 ? -45.75 -20.531 47.406 1 33.62 332 ASP A C 1
ATOM 2661 O O . ASP A 1 332 ? -44.781 -21.297 47.438 1 33.62 332 ASP A O 1
ATOM 2665 N N . MET B 1 1 ? -23.25 23.578 -38.594 1 42.28 1 MET B N 1
ATOM 2666 C CA . MET B 1 1 ? -22.141 22.734 -38.125 1 42.28 1 MET B CA 1
ATOM 2667 C C . MET B 1 1 ? -22.438 21.266 -38.375 1 42.28 1 MET B C 1
ATOM 2669 O O . MET B 1 1 ? -23.453 20.75 -37.906 1 42.28 1 MET B O 1
ATOM 2673 N N . ASP B 1 2 ? -22.25 20.766 -39.375 1 48.31 2 ASP B N 1
ATOM 2674 C CA . ASP B 1 2 ? -22.562 19.375 -39.719 1 48.31 2 ASP B CA 1
ATOM 2675 C C . ASP B 1 2 ? -22.094 18.422 -38.625 1 48.31 2 ASP B C 1
ATOM 2677 O O . ASP B 1 2 ? -20.891 18.297 -38.375 1 48.31 2 ASP B O 1
ATOM 2681 N N . PHE B 1 3 ? -22.906 18.297 -37.562 1 61.38 3 PHE B N 1
ATOM 2682 C CA . PHE B 1 3 ? -22.703 17.531 -36.344 1 61.38 3 PHE B CA 1
ATOM 2683 C C . PHE B 1 3 ? -22.609 16.047 -36.656 1 61.38 3 PHE B C 1
ATOM 2685 O O . PHE B 1 3 ? -23.609 15.328 -36.562 1 61.38 3 PHE B O 1
ATOM 2692 N N . SER B 1 4 ? -21.625 15.617 -37.562 1 76.31 4 SER B N 1
ATOM 2693 C CA . SER B 1 4 ? -21.344 14.188 -37.719 1 76.31 4 SER B CA 1
ATOM 2694 C C . SER B 1 4 ? -20.969 13.555 -36.375 1 76.31 4 SER B C 1
ATOM 2696 O O . SER B 1 4 ? -20.547 14.258 -35.438 1 76.31 4 SER B O 1
ATOM 2698 N N . THR B 1 5 ? -21.5 12.359 -36.094 1 78.94 5 THR B N 1
ATOM 2699 C CA . THR B 1 5 ? -21.141 11.578 -34.906 1 78.94 5 THR B CA 1
ATOM 2700 C C . THR B 1 5 ? -19.672 11.781 -34.531 1 78.94 5 THR B C 1
ATOM 2702 O O . THR B 1 5 ? -19.328 11.93 -33.375 1 78.94 5 THR B O 1
ATOM 2705 N N . VAL B 1 6 ? -18.922 12 -35.469 1 79.19 6 VAL B N 1
ATOM 2706 C CA . VAL B 1 6 ? -17.484 12.18 -35.281 1 79.19 6 VAL B CA 1
ATOM 2707 C C . VAL B 1 6 ? -17.219 13.57 -34.719 1 79.19 6 VAL B C 1
ATOM 2709 O O . VAL B 1 6 ? -16.359 13.734 -33.844 1 79.19 6 VAL B O 1
ATOM 2712 N N . SER B 1 7 ? -17.938 14.5 -35.25 1 79.56 7 SER B N 1
ATOM 2713 C CA . SER B 1 7 ? -17.781 15.852 -34.75 1 79.56 7 SER B CA 1
ATOM 2714 C C . SER B 1 7 ? -18.234 15.953 -33.281 1 79.56 7 SER B C 1
ATOM 2716 O O . SER B 1 7 ? -17.625 16.656 -32.5 1 79.56 7 SER B O 1
ATOM 2718 N N . ILE B 1 8 ? -19.297 15.266 -33 1 82.75 8 ILE B N 1
ATOM 2719 C CA . ILE B 1 8 ? -19.812 15.25 -31.641 1 82.75 8 ILE B CA 1
ATOM 2720 C C . ILE B 1 8 ? -18.766 14.648 -30.703 1 82.75 8 ILE B C 1
ATOM 2722 O O . ILE B 1 8 ? -18.5 15.195 -29.625 1 82.75 8 ILE B O 1
ATOM 2726 N N . ILE B 1 9 ? -18.172 13.594 -31.094 1 82.06 9 ILE B N 1
ATOM 2727 C CA . ILE B 1 9 ? -17.141 12.938 -30.312 1 82.06 9 ILE B CA 1
ATOM 2728 C C . ILE B 1 9 ? -15.945 13.875 -30.141 1 82.06 9 ILE B C 1
ATOM 2730 O O . ILE B 1 9 ? -15.375 13.977 -29.062 1 82.06 9 ILE B O 1
ATOM 2734 N N . GLY B 1 10 ? -15.625 14.547 -31.172 1 80.88 10 GLY B N 1
ATOM 2735 C CA . GLY B 1 10 ? -14.539 15.516 -31.109 1 80.88 10 GLY B CA 1
ATOM 2736 C C . GLY B 1 10 ? -14.797 16.625 -30.094 1 80.88 10 GLY B C 1
ATOM 2737 O O . GLY B 1 10 ? -13.914 16.969 -29.297 1 80.88 10 GLY B O 1
ATOM 2738 N N . TRP B 1 11 ? -16.016 17.109 -30.141 1 84.94 11 TRP B N 1
ATOM 2739 C CA . TRP B 1 11 ? -16.359 18.172 -29.203 1 84.94 11 TRP B CA 1
ATOM 2740 C C . TRP B 1 11 ? -16.359 17.656 -27.766 1 84.94 11 TRP B C 1
ATOM 2742 O O . TRP B 1 11 ? -15.961 18.375 -26.844 1 84.94 11 TRP B O 1
ATOM 2752 N N . MET B 1 12 ? -16.75 16.484 -27.516 1 85.38 12 MET B N 1
ATOM 2753 C CA . MET B 1 12 ? -16.734 15.883 -26.188 1 85.38 12 MET B CA 1
ATOM 2754 C C . MET B 1 12 ? -15.312 15.781 -25.641 1 85.38 12 MET B C 1
ATOM 2756 O O . MET B 1 12 ? -15.078 16.047 -24.453 1 85.38 12 MET B O 1
ATOM 2760 N N . TYR B 1 13 ? -14.398 15.531 -26.5 1 83.81 13 TYR B N 1
ATOM 2761 C CA . TYR B 1 13 ? -13.016 15.391 -26.062 1 83.81 13 TYR B CA 1
ATOM 2762 C C . TYR B 1 13 ? -12.391 16.75 -25.797 1 83.81 13 TYR B C 1
ATOM 2764 O O . TYR B 1 13 ? -11.562 16.891 -24.891 1 83.81 13 TYR B O 1
ATOM 2772 N N . ILE B 1 14 ? -12.719 17.625 -26.625 1 86.19 14 ILE B N 1
ATOM 2773 C CA . ILE B 1 14 ? -12.234 18.969 -26.375 1 86.19 14 ILE B CA 1
ATOM 2774 C C . ILE B 1 14 ? -12.75 19.469 -25.031 1 86.19 14 ILE B C 1
ATOM 2776 O O . ILE B 1 14 ? -11.984 20.016 -24.234 1 86.19 14 ILE B O 1
ATOM 2780 N N . LEU B 1 15 ? -14.023 19.188 -24.766 1 89.69 15 LEU B N 1
ATOM 2781 C CA . LEU B 1 15 ? -14.602 19.578 -23.484 1 89.69 15 LEU B CA 1
ATOM 2782 C C . LEU B 1 15 ? -13.922 18.844 -22.344 1 89.69 15 LEU B C 1
ATOM 2784 O O . LEU B 1 15 ? -13.664 19.438 -21.281 1 89.69 15 LEU B O 1
ATOM 2788 N N . PHE B 1 16 ? -13.617 17.656 -22.641 1 88.19 16 PHE B N 1
ATOM 2789 C CA . PHE B 1 16 ? -12.93 16.844 -21.625 1 88.19 16 PHE B CA 1
ATOM 2790 C C . PHE B 1 16 ? -11.531 17.406 -21.359 1 88.19 16 PHE B C 1
ATOM 2792 O O . PHE B 1 16 ? -11.109 17.484 -20.203 1 88.19 16 PHE B O 1
ATOM 2799 N N . THR B 1 17 ? -10.82 17.766 -22.359 1 88.12 17 THR B N 1
ATOM 2800 C CA . THR B 1 17 ? -9.477 18.312 -22.219 1 88.12 17 THR B CA 1
ATOM 2801 C C . THR B 1 17 ? -9.523 19.656 -21.484 1 88.12 17 THR B C 1
ATOM 2803 O O . THR B 1 17 ? -8.664 19.938 -20.641 1 88.12 17 THR B O 1
ATOM 2806 N N . ILE B 1 18 ? -10.492 20.391 -21.812 1 92.06 18 ILE B N 1
ATOM 2807 C CA . ILE B 1 18 ? -10.664 21.672 -21.141 1 92.06 18 ILE B CA 1
ATOM 2808 C C . ILE B 1 18 ? -10.961 21.453 -19.672 1 92.06 18 ILE B C 1
ATOM 2810 O O . ILE B 1 18 ? -10.414 22.141 -18.797 1 92.06 18 ILE B O 1
ATOM 2814 N N . TYR B 1 19 ? -11.789 20.531 -19.406 1 92.75 19 TYR B N 1
ATOM 2815 C CA . TYR B 1 19 ? -12.102 20.188 -18.031 1 92.75 19 TYR B CA 1
ATOM 2816 C C . TYR B 1 19 ? -10.836 19.766 -17.266 1 92.75 19 TYR B C 1
ATOM 2818 O O . TYR B 1 19 ? -10.602 20.234 -16.156 1 92.75 19 TYR B O 1
ATOM 2826 N N . ARG B 1 20 ? -10.039 18.953 -17.875 1 91.81 20 ARG B N 1
ATOM 2827 C CA . ARG B 1 20 ? -8.797 18.5 -17.266 1 91.81 20 ARG B CA 1
ATOM 2828 C C . ARG B 1 20 ? -7.848 19.672 -17.016 1 91.81 20 ARG B C 1
ATOM 2830 O O . ARG B 1 20 ? -7.16 19.719 -16 1 91.81 20 ARG B O 1
ATOM 2837 N N . LEU B 1 21 ? -7.797 20.531 -17.969 1 93.69 21 LEU B N 1
ATOM 2838 C CA . LEU B 1 21 ? -6.949 21.703 -17.828 1 93.69 21 LEU B CA 1
ATOM 2839 C C . LEU B 1 21 ? -7.441 22.594 -16.688 1 93.69 21 LEU B C 1
ATOM 2841 O O . LEU B 1 21 ? -6.637 23.141 -15.922 1 93.69 21 LEU B O 1
ATOM 2845 N N . MET B 1 22 ? -8.742 22.75 -16.547 1 95.5 22 MET B N 1
ATOM 2846 C CA . MET B 1 22 ? -9.312 23.547 -15.477 1 95.5 22 MET B CA 1
ATOM 2847 C C . MET B 1 22 ? -9.016 22.938 -14.109 1 95.5 22 MET B C 1
ATOM 2849 O O . MET B 1 22 ? -8.742 23.641 -13.148 1 95.5 22 MET B O 1
ATOM 2853 N N . LEU B 1 23 ? -9.023 21.641 -14.039 1 94.62 23 LEU B N 1
ATOM 2854 C CA . LEU B 1 23 ? -8.703 20.953 -12.797 1 94.62 23 LEU B CA 1
ATOM 2855 C C . LEU B 1 23 ? -7.234 21.156 -12.43 1 94.62 23 LEU B C 1
ATOM 2857 O O . LEU B 1 23 ? -6.898 21.328 -11.258 1 94.62 23 LEU B O 1
ATOM 2861 N N . THR B 1 24 ? -6.414 21.125 -13.445 1 95.44 24 THR B N 1
ATOM 2862 C CA . THR B 1 24 ? -4.996 21.375 -13.234 1 95.44 24 THR B CA 1
ATOM 2863 C C . THR B 1 24 ? -4.777 22.781 -12.664 1 95.44 24 THR B C 1
ATOM 2865 O O . THR B 1 24 ? -4.055 22.938 -11.68 1 95.44 24 THR B O 1
ATOM 2868 N N . VAL B 1 25 ? -5.418 23.734 -13.266 1 95.81 25 VAL B N 1
ATOM 2869 C CA . VAL B 1 25 ? -5.301 25.109 -12.812 1 95.81 25 VAL B CA 1
ATOM 2870 C C . VAL B 1 25 ? -5.879 25.25 -11.406 1 95.81 25 VAL B C 1
ATOM 2872 O O . VAL B 1 25 ? -5.301 25.922 -10.555 1 95.81 25 VAL B O 1
ATOM 2875 N N . TYR B 1 26 ? -6.98 24.641 -11.18 1 96.31 26 TYR B N 1
ATOM 2876 C CA . TYR B 1 26 ? -7.602 24.656 -9.859 1 96.31 26 TYR B CA 1
ATOM 2877 C C . TYR B 1 26 ? -6.648 24.109 -8.812 1 96.31 26 TYR B C 1
ATOM 2879 O O . TYR B 1 26 ? -6.457 24.719 -7.754 1 96.31 26 TYR B O 1
ATOM 2887 N N . ASN B 1 27 ? -5.973 23 -9.078 1 95.94 27 ASN B N 1
ATOM 2888 C CA . ASN B 1 27 ? -5.062 22.359 -8.133 1 95.94 27 ASN B CA 1
ATOM 2889 C C . ASN B 1 27 ? -3.818 23.203 -7.891 1 95.94 27 ASN 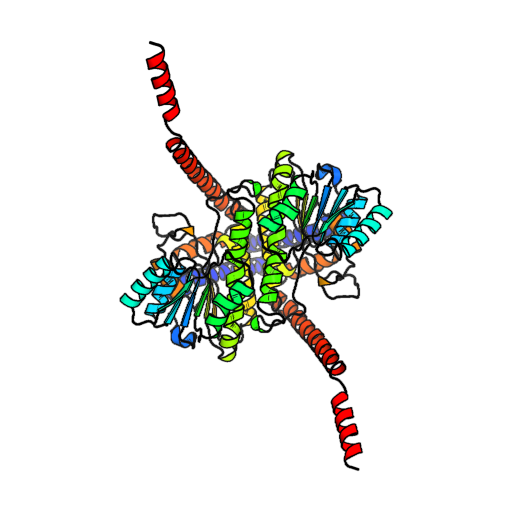B C 1
ATOM 2891 O O . ASN B 1 27 ? -3.219 23.141 -6.816 1 95.94 27 ASN B O 1
ATOM 2895 N N . LEU B 1 28 ? -3.459 23.984 -8.891 1 96.12 28 LEU B N 1
ATOM 2896 C CA . LEU B 1 28 ? -2.24 24.781 -8.812 1 96.12 28 LEU B CA 1
ATOM 2897 C C . LEU B 1 28 ? -2.506 26.125 -8.133 1 96.12 28 LEU B C 1
ATOM 2899 O O . LEU B 1 28 ? -1.654 26.641 -7.398 1 96.12 28 LEU B O 1
ATOM 2903 N N . VAL B 1 29 ? -3.652 26.641 -8.289 1 96.94 29 VAL B N 1
ATOM 2904 C CA . VAL B 1 29 ? -3.848 28.047 -7.941 1 96.94 29 VAL B CA 1
ATOM 2905 C C . VAL B 1 29 ? -4.707 28.141 -6.684 1 96.94 29 VAL B C 1
ATOM 2907 O O . VAL B 1 29 ? -4.367 28.875 -5.75 1 96.94 29 VAL B O 1
ATOM 2910 N N . TYR B 1 30 ? -5.742 27.438 -6.594 1 96.94 30 TYR B N 1
ATOM 2911 C CA . TYR B 1 30 ? -6.742 27.625 -5.547 1 96.94 30 TYR B CA 1
ATOM 2912 C C . TYR B 1 30 ? -6.141 27.391 -4.168 1 96.94 30 TYR B C 1
ATOM 2914 O O . TYR B 1 30 ? -6.195 28.266 -3.299 1 96.94 30 TYR B O 1
ATOM 2922 N N . PRO B 1 31 ? -5.473 26.312 -3.938 1 96.88 31 PRO B N 1
ATOM 2923 C CA . PRO B 1 31 ? -5.02 26.031 -2.572 1 96.88 31 PRO B CA 1
ATOM 2924 C C . PRO B 1 31 ? -3.865 26.922 -2.137 1 96.88 31 PRO B C 1
ATOM 2926 O O . PRO B 1 31 ? -3.713 27.203 -0.946 1 96.88 31 PRO B O 1
ATOM 2929 N N . PHE B 1 32 ? -3.117 27.422 -3.092 1 96.69 32 PHE B N 1
ATOM 2930 C CA . PHE B 1 32 ? -1.873 28.094 -2.725 1 96.69 32 PHE B CA 1
ATOM 2931 C C . PHE B 1 32 ? -2.02 29.609 -2.824 1 96.69 32 PHE B C 1
ATOM 2933 O O . PHE B 1 32 ? -1.263 30.344 -2.197 1 96.69 32 PHE B O 1
ATOM 2940 N N . PHE B 1 33 ? -3.039 30.094 -3.602 1 96.19 33 PHE B N 1
ATOM 2941 C CA . PHE B 1 33 ? -3.035 31.531 -3.848 1 96.19 33 PHE B CA 1
ATOM 2942 C C . PHE B 1 33 ? -4.422 32.125 -3.621 1 96.19 33 PHE B C 1
ATOM 2944 O O . PHE B 1 33 ? -4.555 33.312 -3.316 1 96.19 33 PHE B O 1
ATOM 2951 N N . LEU B 1 34 ? -5.477 31.375 -3.77 1 96.75 34 LEU B N 1
ATOM 2952 C CA . LEU B 1 34 ? -6.809 31.969 -3.775 1 96.75 34 LEU B CA 1
ATOM 2953 C C . LEU B 1 34 ? -7.559 31.641 -2.492 1 96.75 34 LEU B C 1
ATOM 2955 O O . LEU B 1 34 ? -8.281 32.469 -1.951 1 96.75 34 LEU B O 1
ATOM 2959 N N . ALA B 1 35 ? -7.379 30.469 -2.033 1 96.25 35 ALA B N 1
ATOM 2960 C CA . ALA B 1 35 ? -8.141 30.031 -0.865 1 96.25 35 ALA B CA 1
ATOM 2961 C C . ALA B 1 35 ? -7.668 30.734 0.398 1 96.25 35 ALA B C 1
ATOM 2963 O O . ALA B 1 35 ? -6.469 30.969 0.579 1 96.25 35 ALA B O 1
ATOM 2964 N N . GLU B 1 36 ? -8.57 31.047 1.222 1 95.88 36 GLU B N 1
ATOM 2965 C CA . GLU B 1 36 ? -8.242 31.594 2.537 1 95.88 36 GLU B CA 1
ATOM 2966 C C . GLU B 1 36 ? -7.977 30.469 3.541 1 95.88 36 GLU B C 1
ATOM 2968 O O . GLU B 1 36 ? -8.797 29.562 3.699 1 95.88 36 GLU B O 1
ATOM 2973 N N . PRO B 1 37 ? -6.828 30.516 4.156 1 95.12 37 PRO B N 1
ATOM 2974 C CA . PRO B 1 37 ? -6.543 29.484 5.156 1 95.12 37 PRO B CA 1
ATOM 2975 C C . PRO B 1 37 ? -7.633 29.391 6.223 1 95.12 37 PRO B C 1
ATOM 2977 O O . PRO B 1 37 ? -8.188 30.406 6.645 1 95.12 37 PRO B O 1
ATOM 2980 N N . ARG B 1 38 ? -7.91 28.219 6.605 1 96.12 38 ARG B N 1
ATOM 2981 C CA . ARG B 1 38 ? -8.93 27.984 7.621 1 96.12 38 ARG B CA 1
ATOM 2982 C C . ARG B 1 38 ? -8.383 28.25 9.016 1 96.12 38 ARG B C 1
ATOM 2984 O O . ARG B 1 38 ? -7.176 28.125 9.25 1 96.12 38 ARG B O 1
ATOM 2991 N N . ASN B 1 39 ? -9.289 28.625 9.875 1 97.56 39 ASN B N 1
ATOM 2992 C CA . ASN B 1 39 ? -8.93 28.641 11.289 1 97.56 39 ASN B CA 1
ATOM 2993 C C . ASN B 1 39 ? -8.836 27.219 11.852 1 97.56 39 ASN B C 1
ATOM 2995 O O . ASN B 1 39 ? -9.836 26.656 12.305 1 97.56 39 ASN B O 1
ATOM 2999 N N . LEU B 1 40 ? -7.668 26.672 11.906 1 98.19 40 LEU B N 1
ATOM 3000 C CA . LEU B 1 40 ? -7.461 25.266 12.211 1 98.19 40 LEU B CA 1
ATOM 3001 C C . LEU B 1 40 ? -7.906 24.953 13.641 1 98.19 40 LEU B C 1
ATOM 3003 O O . LEU B 1 40 ? -8.391 23.859 13.914 1 98.19 40 LEU B O 1
ATOM 3007 N N . ARG B 1 41 ? -7.785 25.859 14.516 1 96.69 41 ARG B N 1
ATOM 3008 C CA . ARG B 1 41 ? -8.211 25.641 15.891 1 96.69 41 ARG B CA 1
ATOM 3009 C C . ARG B 1 41 ? -9.719 25.422 15.961 1 96.69 41 ARG B C 1
ATOM 3011 O O . ARG B 1 41 ? -10.188 24.531 16.688 1 96.69 41 ARG B O 1
ATOM 3018 N N . GLU B 1 42 ? -10.375 26.188 15.219 1 96.75 42 GLU B N 1
ATOM 3019 C CA . GLU B 1 42 ? -11.836 26.094 15.188 1 96.75 42 GLU B CA 1
ATOM 3020 C C . GLU B 1 42 ? -12.281 24.797 14.523 1 96.75 42 GLU B C 1
ATOM 3022 O O . GLU B 1 42 ? -13.148 24.094 15.047 1 96.75 42 GLU B O 1
ATOM 3027 N N . VAL B 1 43 ? -11.617 24.516 13.469 1 97.25 43 VAL B N 1
ATOM 3028 C CA . VAL B 1 43 ? -12.023 23.359 12.68 1 97.25 43 VAL B CA 1
ATOM 3029 C C . VAL B 1 43 ? -11.625 22.062 13.406 1 97.25 43 VAL B C 1
ATOM 3031 O O . VAL B 1 43 ? -12.328 21.062 13.32 1 97.25 43 VAL B O 1
ATOM 3034 N N . ALA B 1 44 ? -10.562 22.062 14.109 1 98.06 44 ALA B N 1
ATOM 3035 C CA . ALA B 1 44 ? -10.055 20.891 14.812 1 98.06 44 ALA B CA 1
ATOM 3036 C C . ALA B 1 44 ? -10.969 20.516 15.977 1 98.06 44 ALA B C 1
ATOM 3038 O O . ALA B 1 44 ? -11.188 19.344 16.25 1 98.06 44 ALA B O 1
ATOM 3039 N N . GLY B 1 45 ? -11.422 21.531 16.688 1 97.94 45 GLY B N 1
ATOM 3040 C CA . GLY B 1 45 ? -12.375 21.312 17.766 1 97.94 45 GLY B CA 1
ATOM 3041 C C . GLY B 1 45 ? -11.727 20.797 19.031 1 97.94 45 GLY B C 1
ATOM 3042 O O . GLY B 1 45 ? -12.414 20.422 19.984 1 97.94 45 GLY B O 1
ATOM 3043 N N . ALA B 1 46 ? -10.375 20.672 19.078 1 98.06 46 ALA B N 1
ATOM 3044 C CA . ALA B 1 46 ? -9.633 20.219 20.266 1 98.06 46 ALA B CA 1
ATOM 3045 C C . ALA B 1 46 ? -8.227 20.797 20.281 1 98.06 46 ALA B C 1
ATOM 3047 O O . ALA B 1 46 ? -7.727 21.281 19.25 1 98.06 46 ALA B O 1
ATOM 3048 N N . LYS B 1 47 ? -7.617 20.672 21.328 1 96.88 47 LYS B N 1
ATOM 3049 C CA . LYS B 1 47 ? -6.48 21.547 21.609 1 96.88 47 LYS B CA 1
ATOM 3050 C C . LYS B 1 47 ? -5.168 20.906 21.156 1 96.88 47 LYS B C 1
ATOM 3052 O O . LYS B 1 47 ? -4.219 21.609 20.812 1 96.88 47 LYS B O 1
ATOM 3057 N N . TRP B 1 48 ? -5.059 19.641 21.156 1 98.75 48 TRP B N 1
ATOM 3058 C CA . TRP B 1 48 ? -3.754 19 21 1 98.75 48 TRP B CA 1
ATOM 3059 C C . TRP B 1 48 ? -3.479 18.656 19.547 1 98.75 48 TRP B C 1
ATOM 3061 O O . TRP B 1 48 ? -4.375 18.203 18.828 1 98.75 48 TRP B O 1
ATOM 3071 N N . ALA B 1 49 ? -2.268 18.891 19.109 1 98.88 49 ALA B N 1
ATOM 3072 C CA . ALA B 1 49 ? -1.708 18.391 17.859 1 98.88 49 ALA B CA 1
ATOM 3073 C C . ALA B 1 49 ? -0.649 17.328 18.109 1 98.88 49 ALA B C 1
ATOM 3075 O O . ALA B 1 49 ? 0.322 17.562 18.828 1 98.88 49 ALA B O 1
ATOM 3076 N N . VAL B 1 50 ? -0.864 16.203 17.578 1 98.94 50 VAL B N 1
ATOM 3077 C CA . VAL B 1 50 ? 0.086 15.102 17.703 1 98.94 50 VAL B CA 1
ATOM 3078 C C . VAL B 1 50 ? 0.887 14.977 16.406 1 98.94 50 VAL B C 1
ATOM 3080 O O . VAL B 1 50 ? 0.312 14.875 15.32 1 98.94 50 VAL B O 1
ATOM 3083 N N . ILE B 1 51 ? 2.184 14.992 16.5 1 98.88 51 ILE B N 1
ATOM 3084 C CA . ILE B 1 51 ? 3.051 14.891 15.328 1 98.88 51 ILE B CA 1
ATOM 3085 C C . ILE B 1 51 ? 4.012 13.719 15.5 1 98.88 51 ILE B C 1
ATOM 3087 O O . ILE B 1 51 ? 4.75 13.648 16.484 1 98.88 51 ILE B O 1
ATOM 3091 N N . THR B 1 52 ? 3.951 12.797 14.594 1 98.62 52 THR B N 1
ATOM 3092 C CA . THR B 1 52 ? 4.934 11.719 14.57 1 98.62 52 THR B CA 1
ATOM 3093 C C . THR B 1 52 ? 6.141 12.102 13.719 1 98.62 52 THR B C 1
ATOM 3095 O O . THR B 1 52 ? 6.004 12.844 12.742 1 98.62 52 THR B O 1
ATOM 3098 N N . GLY B 1 53 ? 7.336 11.562 14.055 1 95.81 53 GLY B N 1
ATOM 3099 C CA . GLY B 1 53 ? 8.539 12.016 13.375 1 95.81 53 GLY B CA 1
ATOM 3100 C C . GLY B 1 53 ? 8.805 13.5 13.547 1 95.81 53 GLY B C 1
ATOM 3101 O O . GLY B 1 53 ? 9.062 14.203 12.57 1 95.81 53 GLY B O 1
ATOM 3102 N N . ALA B 1 54 ? 8.773 13.961 14.742 1 96.12 54 ALA B N 1
ATOM 3103 C CA . ALA B 1 54 ? 8.594 15.383 15.023 1 96.12 54 ALA B CA 1
ATOM 3104 C C . ALA B 1 54 ? 9.938 16.078 15.258 1 96.12 54 ALA B C 1
ATOM 3106 O O . ALA B 1 54 ? 9.984 17.281 15.516 1 96.12 54 ALA B O 1
ATOM 3107 N N . THR B 1 55 ? 11.039 15.375 15.133 1 95.75 55 THR B N 1
ATOM 3108 C CA . THR B 1 55 ? 12.297 15.969 15.578 1 95.75 55 THR B CA 1
ATOM 3109 C C . THR B 1 55 ? 13.109 16.453 14.383 1 95.75 55 THR B C 1
ATOM 3111 O O . THR B 1 55 ? 14.188 17.047 14.555 1 95.75 55 THR B O 1
ATOM 3114 N N . ASP B 1 56 ? 12.656 16.156 13.195 1 92.56 56 ASP B N 1
ATOM 3115 C CA . ASP B 1 56 ? 13.344 16.641 12 1 92.56 56 ASP B CA 1
ATOM 3116 C C . ASP B 1 56 ? 12.367 16.797 10.836 1 92.56 56 ASP B C 1
ATOM 3118 O O . ASP B 1 56 ? 11.211 16.391 10.93 1 92.56 56 ASP B O 1
ATOM 3122 N N . GLY B 1 57 ? 12.805 17.453 9.906 1 94.94 57 GLY B N 1
ATOM 3123 C CA . GLY B 1 57 ? 12.148 17.469 8.609 1 94.94 57 GLY B CA 1
ATOM 3124 C C . GLY B 1 57 ? 10.742 18.047 8.656 1 94.94 57 GLY B C 1
ATOM 3125 O O . GLY B 1 57 ? 10.523 19.109 9.266 1 94.94 57 GLY B O 1
ATOM 3126 N N . ILE B 1 58 ? 9.875 17.438 7.91 1 96.62 58 ILE B N 1
ATOM 3127 C CA . ILE B 1 58 ? 8.516 17.906 7.688 1 96.62 58 ILE B CA 1
ATOM 3128 C C . ILE B 1 58 ? 7.734 17.875 9 1 96.62 58 ILE B C 1
ATOM 3130 O O . ILE B 1 58 ? 7.016 18.812 9.328 1 96.62 58 ILE B O 1
ATOM 3134 N N . GLY B 1 59 ? 7.922 16.828 9.812 1 98.06 59 GLY B N 1
ATOM 3135 C CA . GLY B 1 59 ? 7.234 16.719 11.094 1 98.06 59 GLY B CA 1
ATOM 3136 C C . GLY B 1 59 ? 7.559 17.859 12.039 1 98.06 59 GLY B C 1
ATOM 3137 O O . GLY B 1 59 ? 6.66 18.438 12.656 1 98.06 59 GLY B O 1
ATOM 3138 N N . LYS B 1 60 ? 8.82 18.141 12.094 1 98.19 60 LYS B N 1
ATOM 3139 C CA . LYS B 1 60 ? 9.25 19.266 12.93 1 98.19 60 LYS B CA 1
ATOM 3140 C C . LYS B 1 60 ? 8.641 20.578 12.438 1 98.19 60 LYS B C 1
ATOM 3142 O O . LYS B 1 60 ? 8.18 21.391 13.242 1 98.19 60 LYS B O 1
ATOM 3147 N N . GLY B 1 61 ? 8.641 20.766 11.133 1 98.31 61 GLY B N 1
ATOM 3148 C CA . GLY B 1 61 ? 8.023 21.953 10.555 1 98.31 61 GLY B CA 1
ATOM 3149 C C . GLY B 1 61 ? 6.555 22.078 10.914 1 98.31 61 GLY B C 1
ATOM 3150 O O . GLY B 1 61 ? 6.102 23.172 11.289 1 98.31 61 GLY B O 1
ATOM 3151 N N . TYR B 1 62 ? 5.84 21 10.82 1 98.69 62 TYR B N 1
ATOM 3152 C CA . TYR B 1 62 ? 4.43 21.016 11.195 1 98.69 62 TYR B CA 1
ATOM 3153 C C . TYR B 1 62 ? 4.25 21.375 12.664 1 98.69 62 TYR B C 1
ATOM 3155 O O . TYR B 1 62 ? 3.33 22.109 13.023 1 98.69 62 TYR B O 1
ATOM 3163 N N . ALA B 1 63 ? 5.121 20.812 13.508 1 98.75 63 ALA B N 1
ATOM 3164 C CA . ALA B 1 63 ? 5.035 21.078 14.938 1 98.75 63 ALA B CA 1
ATOM 3165 C C . ALA B 1 63 ? 5.137 22.578 15.227 1 98.75 63 ALA B C 1
ATOM 3167 O O . ALA B 1 63 ? 4.32 23.125 15.961 1 98.75 63 ALA B O 1
ATOM 3168 N N . PHE B 1 64 ? 6.078 23.234 14.609 1 98.62 64 PHE B N 1
ATOM 3169 C CA . PHE B 1 64 ? 6.277 24.656 14.797 1 98.62 64 PHE B CA 1
ATOM 3170 C C . PHE B 1 64 ? 5.074 25.453 14.297 1 98.62 64 PHE B C 1
ATOM 3172 O O . PHE B 1 64 ? 4.578 26.344 14.984 1 98.62 64 PHE B O 1
ATOM 3179 N N . GLU B 1 65 ? 4.617 25.094 13.102 1 98.44 65 GLU B N 1
ATOM 3180 C CA . GLU B 1 65 ? 3.518 25.844 12.484 1 98.44 65 GLU B CA 1
ATOM 3181 C C . GLU B 1 65 ? 2.236 25.703 13.305 1 98.44 65 GLU B C 1
ATOM 3183 O O . GLU B 1 65 ? 1.505 26.672 13.484 1 98.44 65 GLU B O 1
ATOM 3188 N N . LEU B 1 66 ? 1.973 24.531 13.82 1 98.69 66 LEU B N 1
ATOM 3189 C CA . LEU B 1 66 ? 0.749 24.297 14.578 1 98.69 66 LEU B CA 1
ATOM 3190 C C . LEU B 1 66 ? 0.837 24.922 15.961 1 98.69 66 LEU B C 1
ATOM 3192 O O . LEU B 1 66 ? -0.169 25.391 16.5 1 98.69 66 LEU B O 1
ATOM 3196 N N . ALA B 1 67 ? 2.062 24.953 16.516 1 98.69 67 ALA B N 1
ATOM 3197 C CA . ALA B 1 67 ? 2.266 25.672 17.766 1 98.69 67 ALA B CA 1
ATOM 3198 C C . ALA B 1 67 ? 1.97 27.172 17.594 1 98.69 67 ALA B C 1
ATOM 3200 O O . ALA B 1 67 ? 1.294 27.766 18.422 1 98.69 67 ALA B O 1
ATOM 3201 N N . ARG B 1 68 ? 2.424 27.719 16.484 1 97.88 68 ARG B N 1
ATOM 3202 C CA . ARG B 1 68 ? 2.201 29.125 16.172 1 97.88 68 ARG B CA 1
ATOM 3203 C C . ARG B 1 68 ? 0.713 29.422 16.016 1 97.88 68 ARG B C 1
ATOM 3205 O O . ARG B 1 68 ? 0.268 30.547 16.266 1 97.88 68 ARG B O 1
ATOM 3212 N N . LYS B 1 69 ? -0.012 28.422 15.695 1 97.5 69 LYS B N 1
ATOM 3213 C CA . LYS B 1 69 ? -1.45 28.578 15.5 1 97.5 69 LYS B CA 1
ATOM 3214 C C . LYS B 1 69 ? -2.213 28.328 16.797 1 97.5 69 LYS B C 1
ATOM 3216 O O . LYS B 1 69 ? -3.445 28.344 16.812 1 97.5 69 LYS B O 1
ATOM 3221 N N . GLY B 1 70 ? -1.461 28 17.859 1 97.44 70 GLY B N 1
ATOM 3222 C CA . GLY B 1 70 ? -2.062 28 19.188 1 97.44 70 GLY B CA 1
ATOM 3223 C C . GLY B 1 70 ? -2.367 26.594 19.703 1 97.44 70 GLY B C 1
ATOM 3224 O O . GLY B 1 70 ? -2.98 26.438 20.766 1 97.44 70 GLY B O 1
ATOM 3225 N N . PHE B 1 71 ? -1.961 25.578 19.016 1 98.62 71 PHE B N 1
ATOM 3226 C CA . PHE B 1 71 ? -2.188 24.219 19.484 1 98.62 71 PHE B CA 1
ATOM 3227 C C . PHE B 1 71 ? -1.198 23.859 20.594 1 98.62 71 PHE B C 1
ATOM 3229 O O . PHE B 1 71 ? -0.056 24.328 20.578 1 98.62 71 PHE B O 1
ATOM 3236 N N . SER B 1 72 ? -1.668 23.078 21.562 1 98.75 72 SER B N 1
ATOM 3237 C CA . SER B 1 72 ? -0.719 22.297 22.344 1 98.75 72 SER B CA 1
ATOM 3238 C C . SER B 1 72 ? -0.107 21.172 21.516 1 98.75 72 SER B C 1
ATOM 3240 O O . SER B 1 72 ? -0.784 20.562 20.672 1 98.75 72 SER B O 1
ATOM 3242 N N . ILE B 1 73 ? 1.142 20.906 21.734 1 98.81 73 ILE B N 1
ATOM 3243 C CA . ILE B 1 73 ? 1.862 20.031 20.828 1 98.81 73 ILE B CA 1
ATOM 3244 C C . ILE B 1 73 ? 2.316 18.766 21.578 1 98.81 73 ILE B C 1
ATOM 3246 O O . ILE B 1 73 ? 2.867 18.859 22.672 1 98.81 73 ILE B O 1
ATOM 3250 N N . LEU B 1 74 ? 2.062 17.625 21.047 1 98.88 74 LEU B N 1
ATOM 3251 C CA . LEU B 1 74 ? 2.662 16.359 21.469 1 98.88 74 LEU B CA 1
ATOM 3252 C C . LEU B 1 74 ? 3.637 15.844 20.422 1 98.88 74 LEU B C 1
ATOM 3254 O O . LEU B 1 74 ? 3.225 15.461 19.328 1 98.88 74 LEU B O 1
ATOM 3258 N N . LEU B 1 75 ? 4.906 15.859 20.75 1 98.88 75 LEU B N 1
ATOM 3259 C CA . LEU B 1 75 ? 5.969 15.383 19.875 1 98.88 75 LEU B CA 1
ATOM 3260 C C . LEU B 1 75 ? 6.258 13.906 20.125 1 98.88 75 LEU B C 1
ATOM 3262 O O . LEU B 1 75 ? 6.484 13.5 21.266 1 98.88 75 LEU B O 1
ATOM 3266 N N . VAL B 1 76 ? 6.266 13.117 19.109 1 98.81 76 VAL B N 1
ATOM 3267 C CA . VAL B 1 76 ? 6.57 11.695 19.266 1 98.81 76 VAL B CA 1
ATOM 3268 C C . VAL B 1 76 ? 7.742 11.32 18.359 1 98.81 76 VAL B C 1
ATOM 3270 O O . VAL B 1 76 ? 7.676 11.508 17.141 1 98.81 76 VAL B O 1
ATOM 3273 N N . SER B 1 77 ? 8.773 10.805 18.859 1 97.94 77 SER B N 1
ATOM 3274 C CA . SER B 1 77 ? 9.953 10.328 18.156 1 97.94 77 SER B CA 1
ATOM 3275 C C . SER B 1 77 ? 10.773 9.375 19.016 1 97.94 77 SER B C 1
ATOM 3277 O O . SER B 1 77 ? 10.414 9.109 20.156 1 97.94 77 SER B O 1
ATOM 3279 N N . ARG B 1 78 ? 11.898 8.867 18.547 1 96.25 78 ARG B N 1
ATOM 3280 C CA . ARG B 1 78 ? 12.578 7.754 19.219 1 96.25 78 ARG B CA 1
ATOM 3281 C C . ARG B 1 78 ? 13.688 8.258 20.125 1 96.25 78 ARG B C 1
ATOM 3283 O O . ARG B 1 78 ? 14.203 7.512 20.969 1 96.25 78 ARG B O 1
ATOM 3290 N N . THR B 1 79 ? 14.055 9.609 20.016 1 96.88 79 THR B N 1
ATOM 3291 C CA . THR B 1 79 ? 15.195 10.102 20.781 1 96.88 79 THR B CA 1
ATOM 3292 C C . THR B 1 79 ? 14.773 11.227 21.719 1 96.88 79 THR B C 1
ATOM 3294 O O . THR B 1 79 ? 14.422 12.32 21.266 1 96.88 79 THR B O 1
ATOM 3297 N N . GLN B 1 80 ? 14.961 11.008 23 1 97.94 80 GLN B N 1
ATOM 3298 C CA . GLN B 1 80 ? 14.492 11.961 24 1 97.94 80 GLN B CA 1
ATOM 3299 C C . GLN B 1 80 ? 15.227 13.297 23.875 1 97.94 80 GLN B C 1
ATOM 3301 O O . GLN B 1 80 ? 14.609 14.359 23.969 1 97.94 80 GLN B O 1
ATOM 3306 N N . SER B 1 81 ? 16.547 13.203 23.656 1 98.38 81 SER B N 1
ATOM 3307 C CA . SER B 1 81 ? 17.328 14.438 23.609 1 98.38 81 SER B CA 1
ATOM 3308 C C . SER B 1 81 ? 16.875 15.328 22.453 1 98.38 81 SER B C 1
ATOM 3310 O O . SER B 1 81 ? 16.797 16.547 22.609 1 98.38 81 SER B O 1
ATOM 3312 N N . ARG B 1 82 ? 16.547 14.734 21.328 1 97.94 82 ARG B N 1
ATOM 3313 C CA . ARG B 1 82 ? 16.078 15.492 20.172 1 97.94 82 ARG B CA 1
ATOM 3314 C C . ARG B 1 82 ? 14.688 16.062 20.438 1 97.94 82 ARG B C 1
ATOM 3316 O O . ARG B 1 82 ? 14.383 17.188 20.016 1 97.94 82 ARG B O 1
ATOM 3323 N N . LEU B 1 83 ? 13.891 15.305 21.094 1 98.62 83 LEU B N 1
ATOM 3324 C CA . LEU B 1 83 ? 12.562 15.766 21.484 1 98.62 83 LEU B CA 1
ATOM 3325 C C . LEU B 1 83 ? 12.656 16.969 22.406 1 98.62 83 LEU B C 1
ATOM 3327 O O . LEU B 1 83 ? 11.938 17.953 22.234 1 98.62 83 LEU B O 1
ATOM 3331 N N . ASP B 1 84 ? 13.516 16.875 23.328 1 98.44 84 ASP B N 1
ATOM 3332 C CA . ASP B 1 84 ? 13.711 17.969 24.281 1 98.44 84 ASP B CA 1
ATOM 3333 C C . ASP B 1 84 ? 14.164 19.25 23.578 1 98.44 84 ASP B C 1
ATOM 3335 O O . ASP B 1 84 ? 13.719 20.344 23.922 1 98.44 84 ASP B O 1
ATOM 3339 N N . ASP B 1 85 ? 15.023 19.031 22.641 1 98.44 85 ASP B N 1
ATOM 3340 C CA . ASP B 1 85 ? 15.523 20.172 21.875 1 98.44 85 ASP B CA 1
ATOM 3341 C C . ASP B 1 85 ? 14.391 20.875 21.125 1 98.44 85 ASP B C 1
ATOM 3343 O O . ASP B 1 85 ? 14.273 22.094 21.188 1 98.44 85 ASP B O 1
ATOM 3347 N N . VAL B 1 86 ? 13.578 20.141 20.453 1 98.56 86 VAL B N 1
ATOM 3348 C CA . VAL B 1 86 ? 12.477 20.703 19.688 1 98.56 86 VAL B CA 1
ATOM 3349 C C . VAL B 1 86 ? 11.453 21.328 20.641 1 98.56 86 VAL B C 1
ATOM 3351 O O . VAL B 1 86 ? 10.93 22.422 20.359 1 98.56 86 VAL B O 1
ATOM 3354 N N . LYS B 1 87 ? 11.188 20.672 21.75 1 98.69 87 LYS B N 1
ATOM 3355 C CA . LYS B 1 87 ? 10.281 21.203 22.766 1 98.69 87 LYS B CA 1
ATOM 3356 C C . LYS B 1 87 ? 10.75 22.562 23.25 1 98.69 87 LYS B C 1
ATOM 3358 O O . LYS B 1 87 ? 9.969 23.516 23.281 1 98.69 87 LYS B O 1
ATOM 3363 N N . ALA B 1 88 ? 11.969 22.641 23.562 1 98.5 88 ALA B N 1
ATOM 3364 C CA . ALA B 1 88 ? 12.531 23.891 24.062 1 98.5 88 ALA B CA 1
ATOM 3365 C C . ALA B 1 88 ? 12.422 25 23.031 1 98.5 88 ALA B C 1
ATOM 3367 O O . ALA B 1 88 ? 12.117 26.141 23.375 1 98.5 88 ALA B O 1
ATOM 3368 N N . GLN B 1 89 ? 12.695 24.625 21.828 1 98.31 89 GLN B N 1
ATOM 3369 C CA . GLN B 1 89 ? 12.641 25.609 20.75 1 98.31 89 GLN B CA 1
ATOM 3370 C C . GLN B 1 89 ? 11.219 26.125 20.547 1 98.31 89 GLN B C 1
ATOM 3372 O O . GLN B 1 89 ? 11.008 27.328 20.391 1 98.31 89 GLN B O 1
ATOM 3377 N N . ILE B 1 90 ? 10.211 25.266 20.578 1 98.56 90 ILE B N 1
ATOM 3378 C CA . ILE B 1 90 ? 8.812 25.656 20.375 1 98.56 90 ILE B CA 1
ATOM 3379 C C . ILE B 1 90 ? 8.352 26.516 21.547 1 98.56 90 ILE B C 1
ATOM 3381 O O . ILE B 1 90 ? 7.703 27.547 21.344 1 98.56 90 ILE B O 1
ATOM 3385 N N . GLU B 1 91 ? 8.688 26.094 22.719 1 97.69 91 GLU B N 1
ATOM 3386 C CA . GLU B 1 91 ? 8.25 26.797 23.922 1 97.69 91 GLU B CA 1
ATOM 3387 C C . GLU B 1 91 ? 8.891 28.188 24 1 97.69 91 GLU B C 1
ATOM 3389 O O . GLU B 1 91 ? 8.32 29.109 24.594 1 97.69 91 GLU B O 1
ATOM 3394 N N . LYS B 1 92 ? 10.016 28.281 23.422 1 97.5 92 LYS B N 1
ATOM 3395 C CA . LYS B 1 92 ? 10.672 29.578 23.359 1 97.5 92 LYS B CA 1
ATOM 3396 C C . LYS B 1 92 ? 9.961 30.5 22.375 1 97.5 92 LYS B C 1
ATOM 3398 O O . LYS B 1 92 ? 9.875 31.719 22.609 1 97.5 92 LYS B O 1
ATOM 3403 N N . GLU B 1 93 ? 9.453 29.969 21.344 1 97.12 93 GLU B N 1
ATOM 3404 C CA . GLU B 1 93 ? 8.898 30.75 20.25 1 97.12 93 GLU B CA 1
ATOM 3405 C C . GLU B 1 93 ? 7.406 30.984 20.438 1 97.12 93 GLU B C 1
ATOM 3407 O O . GLU B 1 93 ? 6.836 31.922 19.859 1 97.12 93 GLU B O 1
ATOM 3412 N N . THR B 1 94 ? 6.836 30.109 21.156 1 97.44 94 THR B N 1
ATOM 3413 C CA . THR B 1 94 ? 5.383 30.172 21.281 1 97.44 94 THR B CA 1
ATOM 3414 C C . THR B 1 94 ? 4.953 29.953 22.734 1 97.44 94 THR B C 1
ATOM 3416 O O . THR B 1 94 ? 5.777 29.609 23.578 1 97.44 94 THR B O 1
ATOM 3419 N N . SER B 1 95 ? 3.662 30.172 23.047 1 96.44 95 SER B N 1
ATOM 3420 C CA . SER B 1 95 ? 3.105 29.938 24.375 1 96.44 95 SER B CA 1
ATOM 3421 C C . SER B 1 95 ? 2.449 28.562 24.469 1 96.44 95 SER B C 1
ATOM 3423 O O . SER B 1 95 ? 1.722 28.281 25.422 1 96.44 95 SER B O 1
ATOM 3425 N N . SER B 1 96 ? 2.678 27.766 23.516 1 97 96 SER B N 1
ATOM 3426 C CA . SER B 1 96 ? 2.027 26.453 23.438 1 97 96 SER B CA 1
ATOM 3427 C C . SER B 1 96 ? 2.604 25.484 24.453 1 97 96 SER B C 1
ATOM 3429 O O . SER B 1 96 ? 3.812 25.484 24.703 1 97 96 SER B O 1
ATOM 3431 N N . GLU B 1 97 ? 1.75 24.703 25.047 1 97.94 97 GLU B N 1
ATOM 3432 C CA . GLU B 1 97 ? 2.189 23.547 25.844 1 97.94 97 GLU B CA 1
ATOM 3433 C C . GLU B 1 97 ? 2.76 22.453 24.953 1 97.94 97 GLU B C 1
ATOM 3435 O O . GLU B 1 97 ? 2.143 22.078 23.953 1 97.94 97 GLU B O 1
ATOM 3440 N N . VAL B 1 98 ? 3.984 22 25.281 1 98.75 98 VAL B N 1
ATOM 3441 C CA . VAL B 1 98 ? 4.605 20.953 24.469 1 98.75 98 VAL B CA 1
ATOM 3442 C C . VAL B 1 98 ? 4.895 19.734 25.344 1 98.75 98 VAL B C 1
ATOM 3444 O O . VAL B 1 98 ? 5.508 19.859 26.406 1 98.75 98 VAL B O 1
ATOM 3447 N N . ARG B 1 99 ? 4.43 18.594 24.938 1 98.62 99 ARG B N 1
ATOM 3448 C CA . ARG B 1 99 ? 4.734 17.297 25.562 1 98.62 99 ARG B CA 1
ATOM 3449 C C . ARG B 1 99 ? 5.473 16.391 24.578 1 98.62 99 ARG B C 1
ATOM 3451 O O . ARG B 1 99 ? 5.434 16.609 23.375 1 98.62 99 ARG B O 1
ATOM 3458 N N . THR B 1 100 ? 6.188 15.469 25.172 1 98.69 100 THR B N 1
ATOM 3459 C CA . THR B 1 100 ? 6.953 14.547 24.344 1 98.69 100 THR B CA 1
ATOM 3460 C C . THR B 1 100 ? 6.688 13.102 24.75 1 98.69 100 THR B C 1
ATOM 3462 O O . THR B 1 100 ? 6.449 12.82 25.922 1 98.69 100 THR B O 1
ATOM 3465 N N . ILE B 1 101 ? 6.656 12.203 23.812 1 98.62 101 ILE B N 1
ATOM 3466 C CA . ILE B 1 101 ? 6.645 10.766 24.031 1 98.62 101 ILE B CA 1
ATOM 3467 C C . ILE B 1 101 ? 7.77 10.109 23.234 1 98.62 101 ILE B C 1
ATOM 3469 O O . ILE B 1 101 ? 7.867 10.289 22.016 1 98.62 101 ILE B O 1
ATOM 3473 N N . VAL B 1 102 ? 8.664 9.422 23.953 1 98.5 102 VAL B N 1
ATOM 3474 C CA . VAL B 1 102 ? 9.664 8.602 23.281 1 98.5 102 VAL B CA 1
ATOM 3475 C C . VAL B 1 102 ? 9.031 7.297 22.797 1 98.5 102 VAL B C 1
ATOM 3477 O O . VAL B 1 102 ? 8.484 6.539 23.609 1 98.5 102 VAL B O 1
ATOM 3480 N N . PHE B 1 103 ? 9.07 7.055 21.531 1 98.62 103 PHE B N 1
ATOM 3481 C CA . PHE B 1 103 ? 8.453 5.863 20.953 1 98.62 103 PHE B CA 1
ATOM 3482 C C . PHE B 1 103 ? 9.172 5.445 19.672 1 98.62 103 PHE B C 1
ATOM 3484 O O . PHE B 1 103 ? 9.422 6.273 18.797 1 98.62 103 PHE B O 1
ATOM 3491 N N . ASP B 1 104 ? 9.492 4.195 19.562 1 98.12 104 ASP B N 1
ATOM 3492 C CA . ASP B 1 104 ? 10.133 3.646 18.375 1 98.12 104 ASP B CA 1
ATOM 3493 C C . ASP B 1 104 ? 9.109 3.07 17.406 1 98.12 104 ASP B C 1
ATOM 3495 O O . ASP B 1 104 ? 8.688 1.921 17.562 1 98.12 104 ASP B O 1
ATOM 3499 N N . PHE B 1 105 ? 8.898 3.775 16.359 1 98.12 105 PHE B N 1
ATOM 3500 C CA . PHE B 1 105 ? 7.859 3.408 15.406 1 98.12 105 PHE B CA 1
ATOM 3501 C C . PHE B 1 105 ? 8.305 2.234 14.539 1 98.12 105 PHE B C 1
ATOM 3503 O O . PHE B 1 105 ? 7.516 1.695 13.766 1 98.12 105 PHE B O 1
ATOM 3510 N N . SER B 1 106 ? 9.531 1.817 14.672 1 96.38 106 SER B N 1
ATOM 3511 C CA . SER B 1 106 ? 9.977 0.652 13.914 1 96.38 106 SER B CA 1
ATOM 3512 C C . SER B 1 106 ? 9.484 -0.643 14.547 1 96.38 106 SER B C 1
ATOM 3514 O O . SER B 1 106 ? 9.68 -1.727 13.992 1 96.38 106 SER B O 1
ATOM 3516 N N . SER B 1 107 ? 8.828 -0.483 15.695 1 96.69 107 SER B N 1
ATOM 3517 C CA . SER B 1 107 ? 8.227 -1.643 16.344 1 96.69 107 SER B CA 1
ATOM 3518 C C . SER B 1 107 ? 6.84 -1.933 15.781 1 96.69 107 SER B C 1
ATOM 3520 O O . SER B 1 107 ? 6.09 -1.01 15.461 1 96.69 107 SER B O 1
ATOM 3522 N N . ALA B 1 108 ? 6.531 -3.229 15.703 1 96.19 108 ALA B N 1
ATOM 3523 C CA . ALA B 1 108 ? 5.18 -3.639 15.336 1 96.19 108 ALA B CA 1
ATOM 3524 C C . ALA B 1 108 ? 4.477 -4.328 16.5 1 96.19 108 ALA B C 1
ATOM 3526 O O . ALA B 1 108 ? 3.477 -5.023 16.312 1 96.19 108 ALA B O 1
ATOM 3527 N N . ASP B 1 109 ? 5.039 -4.195 17.656 1 97.25 109 ASP B N 1
ATOM 3528 C CA . ASP 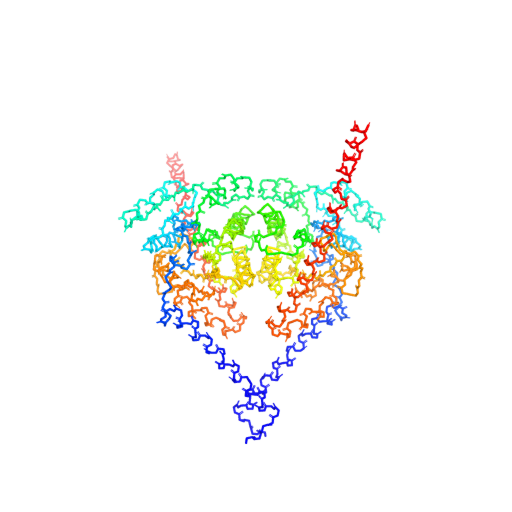B 1 109 ? 4.457 -4.805 18.844 1 97.25 109 ASP B CA 1
ATOM 3529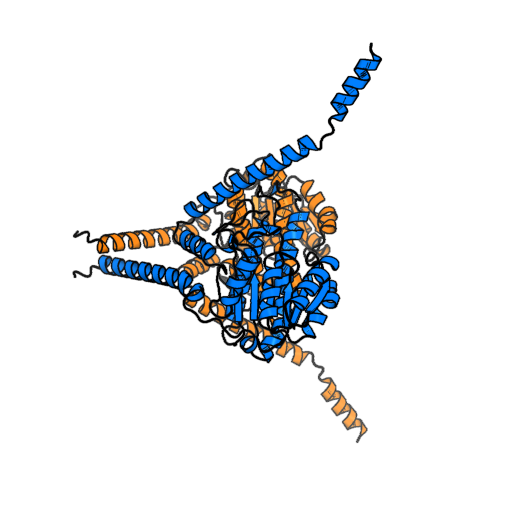 C C . ASP B 1 109 ? 3.227 -4.031 19.312 1 97.25 109 ASP B C 1
ATOM 3531 O O . ASP B 1 109 ? 3.34 -2.906 19.797 1 97.25 109 ASP B O 1
ATOM 3535 N N . ILE B 1 110 ? 2.131 -4.688 19.281 1 97.81 110 ILE B N 1
ATOM 3536 C CA . ILE B 1 110 ? 0.858 -4.02 19.531 1 97.81 110 ILE B CA 1
ATOM 3537 C C . ILE B 1 110 ? 0.759 -3.645 21.016 1 97.81 110 ILE B C 1
ATOM 3539 O O . ILE B 1 110 ? 0.173 -2.615 21.359 1 97.81 110 ILE B O 1
ATOM 3543 N N . ASP B 1 111 ? 1.274 -4.461 21.875 1 97.5 111 ASP B N 1
ATOM 3544 C CA . ASP B 1 111 ? 1.253 -4.141 23.312 1 97.5 111 ASP B CA 1
ATOM 3545 C C . ASP B 1 111 ? 2.109 -2.914 23.609 1 97.5 111 ASP B C 1
ATOM 3547 O O . ASP B 1 111 ? 1.738 -2.078 24.438 1 97.5 111 ASP B O 1
ATOM 3551 N N . TYR B 1 112 ? 3.242 -2.863 22.953 1 97.94 112 TYR B N 1
ATOM 3552 C CA . TYR B 1 112 ? 4.098 -1.687 23.062 1 97.94 112 TYR B CA 1
ATOM 3553 C C . TYR B 1 112 ? 3.357 -0.431 22.625 1 97.94 112 TYR B C 1
ATOM 3555 O O . TYR B 1 112 ? 3.379 0.589 23.312 1 97.94 112 TYR B O 1
ATOM 3563 N N . TYR B 1 113 ? 2.641 -0.48 21.547 1 98.25 113 TYR B N 1
ATOM 3564 C CA . TYR B 1 113 ? 1.841 0.636 21.047 1 98.25 113 TYR B CA 1
ATOM 3565 C C . TYR B 1 113 ? 0.775 1.033 22.062 1 98.25 113 TYR B C 1
ATOM 3567 O O . TYR B 1 113 ? 0.649 2.209 22.422 1 98.25 113 TYR B O 1
ATOM 3575 N N . GLU B 1 114 ? 0.063 0.02 22.516 1 97.94 114 GLU B N 1
ATOM 3576 C CA . GLU B 1 114 ? -1.072 0.284 23.391 1 97.94 114 GLU B CA 1
ATOM 3577 C C . GLU B 1 114 ? -0.621 0.943 24.688 1 97.94 114 GLU B C 1
ATOM 3579 O O . GLU B 1 114 ? -1.177 1.965 25.109 1 97.94 114 GLU B O 1
ATOM 3584 N N . HIS B 1 115 ? 0.389 0.475 25.281 1 97.5 115 HIS B N 1
ATOM 3585 C CA . HIS B 1 115 ? 0.79 0.913 26.609 1 97.5 115 HIS B CA 1
ATOM 3586 C C . HIS B 1 115 ? 1.627 2.186 26.547 1 97.5 115 HIS B C 1
ATOM 3588 O O . HIS B 1 115 ? 1.507 3.059 27.406 1 97.5 115 HIS B O 1
ATOM 3594 N N . SER B 1 116 ? 2.396 2.328 25.5 1 97.75 116 SER B N 1
ATOM 3595 C CA . SER B 1 116 ? 3.406 3.383 25.516 1 97.75 116 SER B CA 1
ATOM 3596 C C . SER B 1 116 ? 2.973 4.578 24.672 1 97.75 116 SER B C 1
ATOM 3598 O O . SER B 1 116 ? 3.535 5.668 24.797 1 97.75 116 SER B O 1
ATOM 3600 N N . LEU B 1 117 ? 1.951 4.414 23.859 1 98.56 117 LEU B N 1
ATOM 3601 C CA . LEU B 1 117 ? 1.644 5.512 22.953 1 98.56 117 LEU B CA 1
ATOM 3602 C C . LEU B 1 117 ? 0.138 5.742 22.859 1 98.56 117 LEU B C 1
ATOM 3604 O O . LEU B 1 117 ? -0.35 6.82 23.219 1 98.56 117 LEU B O 1
ATOM 3608 N N . LEU B 1 118 ? -0.66 4.746 22.469 1 98.56 118 LEU B N 1
ATOM 3609 C CA . LEU B 1 118 ? -2.07 4.918 22.141 1 98.56 118 LEU B CA 1
ATOM 3610 C C . LEU B 1 118 ? -2.875 5.32 23.359 1 98.56 118 LEU B C 1
ATOM 3612 O O . LEU B 1 118 ? -3.797 6.133 23.266 1 98.56 118 LEU B O 1
ATOM 3616 N N . SER B 1 119 ? -2.576 4.703 24.516 1 98.12 119 SER B N 1
ATOM 3617 C CA . SER B 1 119 ? -3.283 5.055 25.75 1 98.12 119 SER B CA 1
ATOM 3618 C C . SER B 1 119 ? -3.104 6.531 26.078 1 98.12 119 SER B C 1
ATOM 3620 O O . SER B 1 119 ? -4.047 7.195 26.516 1 98.12 119 SER B O 1
ATOM 3622 N N . GLN B 1 120 ? -1.933 7.086 25.859 1 97.94 120 GLN B N 1
ATOM 3623 C CA . GLN B 1 120 ? -1.638 8.484 26.141 1 97.94 120 GLN B CA 1
ATOM 3624 C C . GLN B 1 120 ? -2.336 9.406 25.141 1 97.94 120 GLN B C 1
ATOM 3626 O O . GLN B 1 120 ? -2.855 10.461 25.516 1 97.94 120 GLN B O 1
ATOM 3631 N N . ILE B 1 121 ? -2.393 8.992 23.938 1 98.12 121 ILE B N 1
ATOM 3632 C CA . ILE B 1 121 ? -3.049 9.766 22.891 1 98.12 121 ILE B CA 1
ATOM 3633 C C . ILE B 1 121 ? -4.551 9.828 23.156 1 98.12 121 ILE B C 1
ATOM 3635 O O . ILE B 1 121 ? -5.168 10.891 23.047 1 98.12 121 ILE B O 1
ATOM 3639 N N . ARG B 1 122 ? -5.105 8.695 23.547 1 97.69 122 ARG B N 1
ATOM 3640 C CA . ARG B 1 122 ? -6.539 8.602 23.781 1 97.69 122 ARG B CA 1
ATOM 3641 C C . ARG B 1 122 ? -6.945 9.438 25 1 97.69 122 ARG B C 1
ATOM 3643 O O . ARG B 1 122 ? -8.109 9.828 25.125 1 97.69 122 ARG B O 1
ATOM 3650 N N . ALA B 1 123 ? -5.992 9.734 25.828 1 97.56 123 ALA B N 1
ATOM 3651 C CA . ALA B 1 123 ? -6.266 10.492 27.047 1 97.56 123 ALA B CA 1
ATOM 3652 C C . ALA B 1 123 ? -6.285 11.992 26.766 1 97.56 123 ALA B C 1
ATOM 3654 O O . ALA B 1 123 ? -6.68 12.781 27.625 1 97.56 123 ALA B O 1
ATOM 3655 N N . LEU B 1 124 ? -5.906 12.43 25.594 1 98.31 124 LEU B N 1
ATOM 3656 C CA . LEU B 1 124 ? -5.852 13.836 25.219 1 98.31 124 LEU B CA 1
ATOM 3657 C C . LEU B 1 124 ? -6.98 14.188 24.25 1 98.31 124 LEU B C 1
ATOM 3659 O O . LEU B 1 124 ? -7.48 13.312 23.531 1 98.31 124 LEU B O 1
ATOM 3663 N N . ASP B 1 125 ? -7.383 15.398 24.25 1 98.25 125 ASP B N 1
ATOM 3664 C CA . ASP B 1 125 ? -8.289 15.898 23.234 1 98.25 125 ASP B CA 1
ATOM 3665 C C . ASP B 1 125 ? -7.531 16.281 21.969 1 98.25 125 ASP B C 1
ATOM 3667 O O . ASP B 1 125 ? -7.016 17.406 21.859 1 98.25 125 ASP B O 1
ATOM 3671 N N . ILE B 1 126 ? -7.602 15.414 21 1 98.81 126 ILE B N 1
ATOM 3672 C CA . ILE B 1 126 ? -6.75 15.57 19.828 1 98.81 126 ILE B CA 1
ATOM 3673 C C . ILE B 1 126 ? -7.5 16.344 18.75 1 98.81 126 ILE B C 1
ATOM 3675 O O . ILE B 1 126 ? -8.5 15.852 18.203 1 98.81 126 ILE B O 1
ATOM 3679 N N . GLY B 1 127 ? -6.992 17.484 18.469 1 98.81 127 GLY B N 1
ATOM 3680 C CA . GLY B 1 127 ? -7.562 18.25 17.375 1 98.81 127 GLY B CA 1
ATOM 3681 C C . GLY B 1 127 ? -6.961 17.906 16.016 1 98.81 127 GLY B C 1
ATOM 3682 O O . GLY B 1 127 ? -7.66 17.891 15.008 1 98.81 127 GLY B O 1
ATOM 3683 N N . ILE B 1 128 ? -5.605 17.688 16.016 1 98.88 128 ILE B N 1
ATOM 3684 C CA . ILE B 1 128 ? -4.941 17.406 14.742 1 98.88 128 ILE B CA 1
ATOM 3685 C C . ILE B 1 128 ? -3.9 16.312 14.938 1 98.88 128 ILE B C 1
ATOM 3687 O O . ILE B 1 128 ? -3.154 16.328 15.922 1 98.88 128 ILE B O 1
ATOM 3691 N N . LEU B 1 129 ? -3.961 15.289 14.109 1 98.94 129 LEU B N 1
ATOM 3692 C CA . LEU B 1 129 ? -2.947 14.242 14.008 1 98.94 129 LEU B CA 1
ATOM 3693 C C . LEU B 1 129 ? -2.158 14.375 12.711 1 98.94 129 LEU B C 1
ATOM 3695 O O . LEU B 1 129 ? -2.74 14.375 11.625 1 98.94 129 LEU B O 1
ATOM 3699 N N . VAL B 1 130 ? -0.858 14.562 12.836 1 98.94 130 VAL B N 1
ATOM 3700 C CA . VAL B 1 130 ? 0.027 14.602 11.68 1 98.94 130 VAL B CA 1
ATOM 3701 C C . VAL B 1 130 ? 0.893 13.344 11.641 1 98.94 130 VAL B C 1
ATOM 3703 O O . VAL B 1 130 ? 1.848 13.219 12.414 1 98.94 130 VAL B O 1
ATOM 3706 N N . ASN B 1 131 ? 0.555 12.477 10.773 1 98.81 131 ASN B N 1
ATOM 3707 C CA . ASN B 1 131 ? 1.364 11.289 10.516 1 98.81 131 ASN B CA 1
ATOM 3708 C C . ASN B 1 131 ? 2.484 11.578 9.523 1 98.81 131 ASN B C 1
ATOM 3710 O O . ASN B 1 131 ? 2.264 11.57 8.312 1 98.81 131 ASN B O 1
ATOM 3714 N N . SER B 1 132 ? 3.689 11.734 10.062 1 98 132 SER B N 1
ATOM 3715 C CA . SER B 1 132 ? 4.777 12.172 9.195 1 98 132 SER B CA 1
ATOM 3716 C C . SER B 1 132 ? 5.992 11.258 9.32 1 98 132 SER B C 1
ATOM 3718 O O . SER B 1 132 ? 6.957 11.398 8.57 1 98 132 SER B O 1
ATOM 3720 N N . VAL B 1 133 ? 5.945 10.328 10.281 1 97.06 133 VAL B N 1
ATOM 3721 C CA . VAL B 1 133 ? 7.094 9.445 10.469 1 97.06 133 VAL B CA 1
ATOM 3722 C C . VAL B 1 133 ? 7.27 8.555 9.242 1 97.06 133 VAL B C 1
ATOM 3724 O O . VAL B 1 133 ? 6.289 8.133 8.625 1 97.06 133 VAL B O 1
ATOM 3727 N N . GLY B 1 134 ? 8.469 8.297 8.883 1 95.38 134 GLY B N 1
ATOM 3728 C CA . GLY B 1 134 ? 8.75 7.43 7.754 1 95.38 134 GLY B CA 1
ATOM 3729 C C . GLY B 1 134 ? 10.227 7.121 7.598 1 95.38 134 GLY B C 1
ATOM 3730 O O . GLY B 1 134 ? 11.07 7.715 8.273 1 95.38 134 GLY B O 1
ATOM 3731 N N . SER B 1 135 ? 10.492 6.191 6.781 1 95.31 135 SER B N 1
ATOM 3732 C CA . SER B 1 135 ? 11.844 5.781 6.422 1 95.31 135 SER B CA 1
ATOM 3733 C C . SER B 1 135 ? 11.922 5.359 4.957 1 95.31 135 SER B C 1
ATOM 3735 O O . SER B 1 135 ? 10.898 5.125 4.316 1 95.31 135 SER B O 1
ATOM 3737 N N . THR B 1 136 ? 13.125 5.391 4.422 1 93.81 136 THR B N 1
ATOM 3738 C CA . THR B 1 136 ? 13.352 5.047 3.021 1 93.81 136 THR B CA 1
ATOM 3739 C C . THR B 1 136 ? 14.703 4.363 2.84 1 93.81 136 THR B C 1
ATOM 3741 O O . THR B 1 136 ? 15.352 3.996 3.818 1 93.81 136 THR B O 1
ATOM 3744 N N . PHE B 1 137 ? 15.023 4.094 1.556 1 92.62 137 PHE B N 1
ATOM 3745 C CA . PHE B 1 137 ? 16.312 3.551 1.167 1 92.62 137 PHE B CA 1
ATOM 3746 C C . PHE B 1 137 ? 17.406 4.613 1.271 1 92.62 137 PHE B C 1
ATOM 3748 O O . PHE B 1 137 ? 17.125 5.809 1.164 1 92.62 137 PHE B O 1
ATOM 3755 N N . GLU B 1 138 ? 18.578 4.164 1.444 1 88.44 138 GLU B N 1
ATOM 3756 C CA . GLU B 1 138 ? 19.703 5.094 1.354 1 88.44 138 GLU B CA 1
ATOM 3757 C C . GLU B 1 138 ? 19.906 5.586 -0.077 1 88.44 138 GLU B C 1
ATOM 3759 O O . GLU B 1 138 ? 20.188 6.766 -0.298 1 88.44 138 GLU B O 1
ATOM 3764 N N . TYR B 1 139 ? 19.797 4.73 -1.015 1 90.31 139 TYR B N 1
ATOM 3765 C CA . TYR B 1 139 ? 19.875 5.016 -2.443 1 90.31 139 TYR B CA 1
ATOM 3766 C C . TYR B 1 139 ? 19.094 3.975 -3.244 1 90.31 139 TYR B C 1
ATOM 3768 O O . TYR B 1 139 ? 18.828 2.877 -2.75 1 90.31 139 TYR B O 1
ATOM 3776 N N . PRO B 1 140 ? 18.656 4.379 -4.414 1 92.75 140 PRO B N 1
ATOM 3777 C CA . PRO B 1 140 ? 17.875 3.453 -5.23 1 92.75 140 PRO B CA 1
ATOM 3778 C C . PRO B 1 140 ? 18.688 2.266 -5.73 1 92.75 140 PRO B C 1
ATOM 3780 O O . PRO B 1 140 ? 19.859 2.424 -6.094 1 92.75 140 PRO B O 1
ATOM 3783 N N . ASP B 1 141 ? 18.125 1.097 -5.766 1 94.69 141 ASP B N 1
ATOM 3784 C CA . ASP B 1 141 ? 18.781 -0.098 -6.297 1 94.69 141 ASP B CA 1
ATOM 3785 C C . ASP B 1 141 ? 17.75 -1.171 -6.645 1 94.69 141 ASP B C 1
ATOM 3787 O O . ASP B 1 141 ? 16.578 -1.057 -6.281 1 94.69 141 ASP B O 1
ATOM 3791 N N . LEU B 1 142 ? 18.281 -2.146 -7.418 1 96.06 142 LEU B N 1
ATOM 3792 C CA . LEU B 1 142 ? 17.469 -3.314 -7.715 1 96.06 142 LEU B CA 1
ATOM 3793 C C . LEU B 1 142 ? 17.031 -4.02 -6.434 1 96.06 142 LEU B C 1
ATOM 3795 O O . LEU B 1 142 ? 17.797 -4.082 -5.469 1 96.06 142 LEU B O 1
ATOM 3799 N N . TYR B 1 143 ? 15.883 -4.598 -6.434 1 97.12 143 TYR B N 1
ATOM 3800 C CA . TYR B 1 143 ? 15.219 -5.129 -5.25 1 97.12 143 TYR B CA 1
ATOM 3801 C C . TYR B 1 143 ? 16.156 -6.031 -4.453 1 97.12 143 TYR B C 1
ATOM 3803 O O . TYR B 1 143 ? 16.328 -5.848 -3.244 1 97.12 143 TYR B O 1
ATOM 3811 N N . HIS B 1 144 ? 16.812 -6.973 -5.078 1 95.88 144 HIS B N 1
ATOM 3812 C CA . HIS B 1 144 ? 17.609 -7.965 -4.375 1 95.88 144 HIS B CA 1
ATOM 3813 C C . HIS B 1 144 ? 19 -7.414 -4.047 1 95.88 144 HIS B C 1
ATOM 3815 O O . HIS B 1 144 ? 19.766 -8.055 -3.32 1 95.88 144 HIS B O 1
ATOM 3821 N N . LYS B 1 145 ? 19.297 -6.211 -4.508 1 95.44 145 LYS B N 1
ATOM 3822 C CA . LYS B 1 145 ? 20.625 -5.633 -4.305 1 95.44 145 LYS B CA 1
ATOM 3823 C C . LYS B 1 145 ? 20.594 -4.516 -3.266 1 95.44 145 LYS B C 1
ATOM 3825 O O . LYS B 1 145 ? 21.625 -3.92 -2.947 1 95.44 145 LYS B O 1
ATOM 3830 N N . VAL B 1 146 ? 19.438 -4.254 -2.783 1 94.62 146 VAL B N 1
ATOM 3831 C CA . VAL B 1 146 ? 19.281 -3.146 -1.845 1 94.62 146 VAL B CA 1
ATOM 3832 C C . VAL B 1 146 ? 20.141 -3.391 -0.608 1 94.62 146 VAL B C 1
ATOM 3834 O O . VAL B 1 146 ? 20.062 -4.453 0.012 1 94.62 146 VAL B O 1
ATOM 3837 N N . ASP B 1 147 ? 20.859 -2.348 -0.261 1 92.19 147 ASP B N 1
ATOM 3838 C CA . ASP B 1 147 ? 21.672 -2.383 0.954 1 92.19 147 ASP B CA 1
ATOM 3839 C C . ASP B 1 147 ? 20.797 -2.469 2.197 1 92.19 147 ASP B C 1
ATOM 3841 O O . ASP B 1 147 ? 19.844 -1.687 2.355 1 92.19 147 ASP B O 1
ATOM 3845 N N . GLY B 1 148 ? 21.031 -3.447 3.072 1 94.25 148 GLY B N 1
ATOM 3846 C CA . GLY B 1 148 ? 20.219 -3.68 4.254 1 94.25 148 GLY B CA 1
ATOM 3847 C C . GLY B 1 148 ? 19.266 -4.848 4.098 1 94.25 148 GLY B C 1
ATOM 3848 O O . GLY B 1 148 ? 18.734 -5.355 5.086 1 94.25 148 GLY B O 1
ATOM 3849 N N . GLY B 1 149 ? 18.953 -5.195 2.826 1 95.38 149 GLY B N 1
ATOM 3850 C CA . GLY B 1 149 ? 18.203 -6.402 2.506 1 95.38 149 GLY B CA 1
ATOM 3851 C C . GLY B 1 149 ? 16.875 -6.496 3.23 1 95.38 149 GLY B C 1
ATOM 3852 O O . GLY B 1 149 ? 16.141 -5.508 3.338 1 95.38 149 GLY B O 1
ATOM 3853 N N . VAL B 1 150 ? 16.531 -7.656 3.736 1 97.31 150 VAL B N 1
ATOM 3854 C CA . VAL B 1 150 ? 15.219 -7.953 4.312 1 97.31 150 VAL B CA 1
ATOM 3855 C C . VAL B 1 150 ? 15.023 -7.152 5.598 1 97.31 150 VAL B C 1
ATOM 3857 O O . VAL B 1 150 ? 13.906 -6.75 5.922 1 97.31 150 VAL B O 1
ATOM 3860 N N . LYS B 1 151 ? 16.094 -6.891 6.305 1 97.69 151 LYS B N 1
ATOM 3861 C CA . LYS B 1 151 ? 16 -6.109 7.535 1 97.69 151 LYS B CA 1
ATOM 3862 C C . LYS B 1 151 ? 15.531 -4.688 7.242 1 97.69 151 LYS B C 1
ATOM 3864 O O . LYS B 1 151 ? 14.656 -4.164 7.938 1 97.69 151 LYS B O 1
ATOM 3869 N N . LEU B 1 152 ? 16.109 -4.105 6.223 1 97.69 152 LEU B N 1
ATOM 3870 C CA . LEU B 1 152 ? 15.695 -2.766 5.82 1 97.69 152 LEU B CA 1
ATOM 3871 C C . LEU B 1 152 ? 14.266 -2.764 5.305 1 97.69 152 LEU B C 1
ATOM 3873 O O . LEU B 1 152 ? 13.492 -1.855 5.613 1 97.69 152 LEU B O 1
ATOM 3877 N N . PHE B 1 153 ? 13.93 -3.773 4.5 1 98.38 153 PHE B N 1
ATOM 3878 C CA . PHE B 1 153 ? 12.578 -3.861 3.951 1 98.38 153 PHE B CA 1
ATOM 3879 C C . PHE B 1 153 ? 11.547 -3.928 5.066 1 98.38 153 PHE B C 1
ATOM 3881 O O . PHE B 1 153 ? 10.539 -3.215 5.031 1 98.38 153 PHE B O 1
ATOM 3888 N N . ARG B 1 154 ? 11.82 -4.777 6.047 1 98.44 154 ARG B N 1
ATOM 3889 C CA . ARG B 1 154 ? 10.93 -4.871 7.199 1 98.44 154 ARG B CA 1
ATOM 3890 C C . ARG B 1 154 ? 10.852 -3.539 7.938 1 98.44 154 ARG B C 1
ATOM 3892 O O . ARG B 1 154 ? 9.766 -3.105 8.328 1 98.44 154 ARG B O 1
ATOM 3899 N N . HIS B 1 155 ? 11.945 -2.916 8.125 1 98.12 155 HIS B N 1
ATOM 3900 C CA . HIS B 1 155 ? 12.016 -1.634 8.82 1 98.12 155 HIS B CA 1
ATOM 3901 C C . HIS B 1 155 ? 11.164 -0.582 8.117 1 98.12 155 HIS B C 1
ATOM 3903 O O . HIS B 1 155 ? 10.312 0.053 8.742 1 98.12 155 HIS B O 1
ATOM 3909 N N . ILE B 1 156 ? 11.305 -0.445 6.84 1 98.06 156 ILE B N 1
ATOM 3910 C CA . ILE B 1 156 ? 10.602 0.562 6.051 1 98.06 156 ILE B CA 1
ATOM 3911 C C . ILE B 1 156 ? 9.102 0.275 6.066 1 98.06 156 ILE B C 1
ATOM 3913 O O . ILE B 1 156 ? 8.297 1.178 6.289 1 98.06 156 ILE B O 1
ATOM 3917 N N . THR B 1 157 ? 8.719 -0.953 5.891 1 98.38 157 THR B N 1
ATOM 3918 C CA . THR B 1 157 ? 7.309 -1.32 5.828 1 98.38 157 THR B CA 1
ATOM 3919 C C . THR B 1 157 ? 6.617 -1.049 7.16 1 98.38 157 THR B C 1
ATOM 3921 O O . THR B 1 157 ? 5.527 -0.475 7.195 1 98.38 157 THR B O 1
ATOM 3924 N N . VAL B 1 158 ? 7.293 -1.392 8.195 1 98.5 158 VAL B N 1
ATOM 3925 C CA . VAL B 1 158 ? 6.699 -1.252 9.523 1 98.5 158 VAL B CA 1
ATOM 3926 C C . VAL B 1 158 ? 6.578 0.228 9.883 1 98.5 158 VAL B C 1
ATOM 3928 O O . VAL B 1 158 ? 5.5 0.697 10.25 1 98.5 158 VAL B O 1
ATOM 3931 N N . ILE B 1 159 ? 7.586 0.961 9.719 1 98.31 159 ILE B N 1
ATOM 3932 C CA . ILE B 1 159 ? 7.621 2.34 10.195 1 98.31 159 ILE B CA 1
ATOM 3933 C C . ILE B 1 159 ? 6.707 3.207 9.336 1 98.31 159 ILE B C 1
ATOM 3935 O O . ILE B 1 159 ? 6.086 4.148 9.828 1 98.31 159 ILE B O 1
ATOM 3939 N N . ASN B 1 160 ? 6.586 2.9 8.062 1 98.44 160 ASN B N 1
ATOM 3940 C CA . ASN B 1 160 ? 5.805 3.74 7.164 1 98.44 160 ASN B CA 1
ATOM 3941 C C . ASN B 1 160 ? 4.312 3.42 7.254 1 98.44 160 ASN B C 1
ATOM 3943 O O . ASN B 1 160 ? 3.473 4.277 6.98 1 98.44 160 ASN B O 1
ATOM 3947 N N . ILE B 1 161 ? 3.984 2.215 7.66 1 98.69 161 ILE B N 1
ATOM 3948 C CA . ILE B 1 161 ? 2.609 1.776 7.445 1 98.69 161 ILE B CA 1
ATOM 3949 C C . ILE B 1 161 ? 1.896 1.64 8.789 1 98.69 161 ILE B C 1
ATOM 3951 O O . ILE B 1 161 ? 0.775 2.127 8.953 1 98.69 161 ILE B O 1
ATOM 3955 N N . ILE B 1 162 ? 2.518 1.075 9.758 1 98.69 162 ILE B N 1
ATOM 3956 C CA . ILE B 1 162 ? 1.84 0.677 10.984 1 98.69 162 ILE B CA 1
ATOM 3957 C C . ILE B 1 162 ? 1.426 1.918 11.773 1 98.69 162 ILE B C 1
ATOM 3959 O O . ILE B 1 162 ? 0.274 2.035 12.195 1 98.69 162 ILE B O 1
ATOM 3963 N N . PRO B 1 163 ? 2.291 2.928 11.938 1 98.69 163 PRO B N 1
ATOM 3964 C CA . PRO B 1 163 ? 1.916 4.078 12.766 1 98.69 163 PRO B CA 1
ATOM 3965 C C . PRO B 1 163 ? 0.697 4.82 12.219 1 98.69 163 PRO B C 1
ATOM 3967 O O . PRO B 1 163 ? -0.244 5.098 12.969 1 98.69 163 PRO B O 1
ATOM 3970 N N . VAL B 1 164 ? 0.66 5.125 10.93 1 98.75 164 VAL B N 1
ATOM 3971 C CA . VAL B 1 164 ? -0.454 5.871 10.359 1 98.75 164 VAL B CA 1
ATOM 3972 C C . VAL B 1 164 ? -1.752 5.09 10.547 1 98.75 164 VAL B C 1
ATOM 3974 O O . VAL B 1 164 ? -2.795 5.668 10.859 1 98.75 164 VAL B O 1
ATOM 3977 N N . THR B 1 165 ? -1.688 3.779 10.398 1 98.81 165 THR B N 1
ATOM 3978 C CA . THR B 1 165 ? -2.848 2.9 10.492 1 98.81 165 THR B CA 1
ATOM 3979 C C . THR B 1 165 ? -3.404 2.898 11.914 1 98.81 165 THR B C 1
ATOM 3981 O O . THR B 1 165 ? -4.609 3.07 12.117 1 98.81 165 THR B O 1
ATOM 3984 N N . LEU B 1 166 ? -2.537 2.793 12.891 1 98.75 166 LEU B N 1
ATOM 3985 C CA . LEU B 1 166 ? -2.965 2.613 14.273 1 98.75 166 LEU B CA 1
ATOM 3986 C C . LEU B 1 166 ? -3.338 3.949 14.906 1 98.75 166 LEU B C 1
ATOM 3988 O O . LEU B 1 166 ? -4.281 4.027 15.695 1 98.75 166 LEU B O 1
ATOM 3992 N N . LEU B 1 167 ? -2.621 4.992 14.578 1 98.81 167 LEU B N 1
ATOM 3993 C CA . LEU B 1 167 ? -2.883 6.289 15.195 1 98.81 167 LEU B CA 1
ATOM 3994 C C . LEU B 1 167 ? -4.191 6.879 14.688 1 98.81 167 LEU B C 1
ATOM 3996 O O . LEU B 1 167 ? -4.918 7.535 15.438 1 98.81 167 LEU B O 1
ATOM 4000 N N . MET B 1 168 ? -4.5 6.664 13.438 1 98.69 168 MET B N 1
ATOM 4001 C CA . MET B 1 168 ? -5.805 7.082 12.938 1 98.69 168 MET B CA 1
ATOM 4002 C C . MET B 1 168 ? -6.926 6.379 13.695 1 98.69 168 MET B C 1
ATOM 4004 O O . MET B 1 168 ? -7.914 7.008 14.078 1 98.69 168 MET B O 1
ATOM 4008 N N . ALA B 1 169 ? -6.715 5.078 13.891 1 98.19 169 ALA B N 1
ATOM 4009 C CA . ALA B 1 169 ? -7.715 4.305 14.617 1 98.19 169 ALA B CA 1
ATOM 4010 C C . ALA B 1 169 ? -7.883 4.824 16.047 1 98.19 169 ALA B C 1
ATOM 4012 O O . ALA B 1 169 ? -8.977 4.773 16.609 1 98.19 169 ALA B O 1
ATOM 4013 N N . ALA B 1 170 ? -6.848 5.309 16.578 1 98.12 170 ALA B N 1
ATOM 4014 C CA . ALA B 1 170 ? -6.844 5.754 17.969 1 98.12 170 ALA B CA 1
ATOM 4015 C C . ALA B 1 170 ? -7.578 7.082 18.125 1 98.12 170 ALA B C 1
ATOM 4017 O O . ALA B 1 170 ? -8.211 7.332 19.156 1 98.12 170 ALA B O 1
ATOM 4018 N N . VAL B 1 171 ? -7.547 7.961 17.141 1 98.69 171 VAL B N 1
ATOM 4019 C CA . VAL B 1 171 ? -8.031 9.32 17.359 1 98.69 171 VAL B CA 1
ATOM 4020 C C . VAL B 1 171 ? -9.43 9.469 16.766 1 98.69 171 VAL B C 1
ATOM 4022 O O . VAL B 1 171 ? -10.203 10.336 17.188 1 98.69 171 VAL B O 1
ATOM 4025 N N . LEU B 1 172 ? -9.812 8.641 15.812 1 98.62 172 LEU B N 1
ATOM 4026 C CA . LEU B 1 172 ? -11.039 8.828 15.047 1 98.62 172 LEU B CA 1
ATOM 4027 C C . LEU B 1 172 ? -12.266 8.711 15.938 1 98.62 172 LEU B C 1
ATOM 4029 O O . LEU B 1 172 ? -13.25 9.43 15.75 1 98.62 172 LEU B O 1
ATOM 4033 N N . PRO B 1 173 ? -12.234 7.773 16.938 1 98.31 173 PRO B N 1
ATOM 4034 C CA . PRO B 1 173 ? -13.422 7.676 17.781 1 98.31 173 PRO B CA 1
ATOM 4035 C C . PRO B 1 173 ? -13.797 9 18.453 1 98.31 173 PRO B C 1
ATOM 4037 O O . PRO B 1 173 ? -14.953 9.422 18.375 1 98.31 173 PRO B O 1
ATOM 4040 N N . GLN B 1 174 ? -12.898 9.719 19 1 98.5 174 GLN B N 1
ATOM 4041 C CA . GLN B 1 174 ? -13.203 10.984 19.656 1 98.5 174 GLN B CA 1
ATOM 4042 C C . GLN B 1 174 ? -13.508 12.078 18.641 1 98.5 174 GLN B C 1
ATOM 4044 O O . GLN B 1 174 ? -14.344 12.953 18.891 1 98.5 174 GLN B O 1
ATOM 4049 N N . MET B 1 175 ? -12.828 12.062 17.531 1 98.75 175 MET B N 1
ATOM 4050 C CA . MET B 1 175 ? -13.109 13.031 16.484 1 98.75 175 MET B CA 1
ATOM 4051 C C . MET B 1 175 ? -14.523 12.844 15.938 1 98.75 175 MET B C 1
ATOM 4053 O O . MET B 1 175 ? -15.219 13.828 15.656 1 98.75 175 MET B O 1
ATOM 4057 N N . TYR B 1 176 ? -14.875 11.578 15.773 1 98.44 176 TYR B N 1
ATOM 4058 C CA . TYR B 1 176 ? -16.203 11.266 15.266 1 98.44 176 TYR B CA 1
ATOM 4059 C C . TYR B 1 176 ? -17.281 11.727 16.234 1 98.44 176 TYR B C 1
ATOM 4061 O O . TYR B 1 176 ? -18.297 12.289 15.828 1 98.44 176 TYR B O 1
ATOM 4069 N N . GLU B 1 177 ? -17.047 11.484 17.469 1 97.94 177 GLU B N 1
ATOM 4070 C CA . GLU B 1 177 ? -18 11.852 18.516 1 97.94 177 GLU B CA 1
ATOM 4071 C C . GLU B 1 177 ? -18.25 13.359 18.531 1 97.94 177 GLU B C 1
ATOM 4073 O O . GLU B 1 177 ? -19.391 13.805 18.609 1 97.94 177 GLU B O 1
ATOM 4078 N N . ARG B 1 178 ? -17.266 14.156 18.406 1 97.5 178 ARG B N 1
ATOM 4079 C CA . ARG B 1 178 ? -17.422 15.609 18.469 1 97.5 178 ARG B CA 1
ATOM 4080 C C . ARG B 1 178 ? -17.641 16.188 17.078 1 97.5 178 ARG B C 1
ATOM 4082 O O . ARG B 1 178 ? -17.875 17.391 16.938 1 97.5 178 ARG B O 1
ATOM 4089 N N . ASN B 1 179 ? -17.547 15.344 15.992 1 98.44 179 ASN B N 1
ATOM 4090 C CA . ASN B 1 179 ? -17.75 15.719 14.594 1 98.44 179 ASN B CA 1
ATOM 4091 C C . ASN B 1 179 ? -16.797 16.844 14.172 1 98.44 179 ASN B C 1
ATOM 4093 O O . ASN B 1 179 ? -17.219 17.828 13.586 1 98.44 179 ASN B O 1
ATOM 4097 N N . SER B 1 180 ? -15.586 16.688 14.625 1 98.62 180 SER B N 1
ATOM 4098 C CA . SER B 1 180 ? -14.5 17.609 14.281 1 98.62 180 SER B CA 1
ATOM 4099 C C . SER B 1 180 ? -13.141 16.938 14.477 1 98.62 180 SER B C 1
ATOM 4101 O O . SER B 1 180 ? -12.992 16.047 15.312 1 98.62 180 SER B O 1
ATOM 4103 N N . GLY B 1 181 ? -12.203 17.344 13.75 1 98.75 181 GLY B N 1
ATOM 4104 C CA . GLY B 1 181 ? -10.859 16.797 13.797 1 98.75 181 GLY B CA 1
ATOM 4105 C C . GLY B 1 181 ? -10.133 16.891 12.469 1 98.75 181 GLY B C 1
ATOM 4106 O O . GLY B 1 181 ? -10.766 17 11.414 1 98.75 181 GLY B O 1
ATOM 4107 N N . ILE B 1 182 ? -8.82 16.906 12.57 1 98.94 182 ILE B N 1
ATOM 4108 C CA . ILE B 1 182 ? -7.977 16.984 11.375 1 98.94 182 ILE B CA 1
ATOM 4109 C C . ILE B 1 182 ? -6.941 15.867 11.398 1 98.94 182 ILE B C 1
ATOM 4111 O O . ILE B 1 182 ? -6.285 15.641 12.422 1 98.94 182 ILE B O 1
ATOM 4115 N N . ILE B 1 183 ? -6.871 15.109 10.414 1 98.94 183 ILE B N 1
ATOM 4116 C CA . ILE B 1 183 ? -5.809 14.133 10.211 1 98.94 183 ILE B CA 1
ATOM 4117 C C . ILE B 1 183 ? -5.035 14.469 8.938 1 98.94 183 ILE B C 1
ATOM 4119 O O . ILE B 1 183 ? -5.625 14.664 7.875 1 98.94 183 ILE B O 1
ATOM 4123 N N . VAL B 1 184 ? -3.756 14.625 9.055 1 98.94 184 VAL B N 1
ATOM 4124 C CA . VAL B 1 184 ? -2.861 14.82 7.922 1 98.94 184 VAL B CA 1
ATOM 4125 C C . VAL B 1 184 ? -1.952 13.609 7.758 1 98.94 184 VAL B C 1
ATOM 4127 O O . VAL B 1 184 ? -1.165 13.289 8.656 1 98.94 184 VAL B O 1
ATOM 4130 N N . ASN B 1 185 ? -2.096 12.898 6.715 1 98.81 185 ASN B N 1
ATOM 4131 C CA . ASN B 1 185 ? -1.216 11.789 6.367 1 98.81 185 ASN B CA 1
ATOM 4132 C C . ASN B 1 185 ? -0.179 12.195 5.324 1 98.81 185 ASN B C 1
ATOM 4134 O O . ASN B 1 185 ? -0.53 12.539 4.195 1 98.81 185 ASN B O 1
ATOM 4138 N N . VAL B 1 186 ? 1.08 12.148 5.734 1 98.12 186 VAL B N 1
ATOM 4139 C CA . VAL B 1 186 ? 2.168 12.508 4.832 1 98.12 186 VAL B CA 1
ATOM 4140 C C . VAL B 1 186 ? 2.604 11.281 4.035 1 98.12 186 VAL B C 1
ATOM 4142 O O . VAL B 1 186 ? 3.27 10.391 4.57 1 98.12 186 VAL B O 1
ATOM 4145 N N . ALA B 1 187 ? 2.24 11.242 2.863 1 97.19 187 ALA B N 1
ATOM 4146 C CA . ALA B 1 187 ? 2.688 10.195 1.947 1 97.19 187 ALA B CA 1
ATOM 4147 C C . ALA B 1 187 ? 3.916 10.648 1.161 1 97.19 187 ALA B C 1
ATOM 4149 O O . ALA B 1 187 ? 4.949 10.969 1.747 1 97.19 187 ALA B O 1
ATOM 4150 N N . SER B 1 188 ? 3.814 10.578 -0.153 1 92.94 188 SER B N 1
ATOM 4151 C CA . SER B 1 188 ? 4.891 10.969 -1.057 1 92.94 188 SER B CA 1
ATOM 4152 C C . SER B 1 188 ? 4.398 11.062 -2.496 1 92.94 188 SER B C 1
ATOM 4154 O O . SER B 1 188 ? 3.371 10.477 -2.848 1 92.94 188 SER B O 1
ATOM 4156 N N . SER B 1 189 ? 5.125 11.836 -3.24 1 90.75 189 SER B N 1
ATOM 4157 C CA . SER B 1 189 ? 4.812 11.867 -4.664 1 90.75 189 SER B CA 1
ATOM 4158 C C . SER B 1 189 ? 5.035 10.508 -5.316 1 90.75 189 SER B C 1
ATOM 4160 O O . SER B 1 189 ? 4.52 10.242 -6.402 1 90.75 189 SER B O 1
ATOM 4162 N N . SER B 1 190 ? 5.781 9.703 -4.656 1 85.69 190 SER B N 1
ATOM 4163 C CA . SER B 1 190 ? 6 8.352 -5.164 1 85.69 190 SER B CA 1
ATOM 4164 C C . SER B 1 190 ? 4.715 7.535 -5.129 1 85.69 190 SER B C 1
ATOM 4166 O O . SER B 1 190 ? 4.66 6.434 -5.68 1 85.69 190 SER B O 1
ATOM 4168 N N . ALA B 1 191 ? 3.721 8.039 -4.582 1 85.94 191 ALA B N 1
ATOM 4169 C CA . ALA B 1 191 ? 2.416 7.387 -4.605 1 85.94 191 ALA B CA 1
ATOM 4170 C C . ALA B 1 191 ? 1.723 7.594 -5.949 1 85.94 191 ALA B C 1
ATOM 4172 O O . ALA B 1 191 ? 0.751 6.902 -6.266 1 85.94 191 ALA B O 1
ATOM 4173 N N . TYR B 1 192 ? 2.225 8.555 -6.711 1 87.56 192 TYR B N 1
ATOM 4174 C CA . TYR B 1 192 ? 1.602 8.859 -7.996 1 87.56 192 TYR B CA 1
ATOM 4175 C C . TYR B 1 192 ? 2.191 8 -9.109 1 87.56 192 TYR B C 1
ATOM 4177 O O . TYR B 1 192 ? 1.56 7.801 -10.148 1 87.56 192 TYR B O 1
ATOM 4185 N N . TYR B 1 193 ? 3.414 7.57 -8.891 1 88.81 193 TYR B N 1
ATOM 4186 C CA . TYR B 1 193 ? 4.09 6.805 -9.938 1 88.81 193 TYR B CA 1
ATOM 4187 C C . TYR B 1 193 ? 4.863 5.633 -9.344 1 88.81 193 TYR B C 1
ATOM 4189 O O . TYR B 1 193 ? 5.328 5.703 -8.203 1 88.81 193 TYR B O 1
ATOM 4197 N N . LYS B 1 194 ? 4.992 4.637 -10.125 1 91.62 194 LYS B N 1
ATOM 4198 C CA . LYS B 1 194 ? 5.75 3.449 -9.734 1 91.62 194 LYS B CA 1
ATOM 4199 C C . LYS B 1 194 ? 7.25 3.705 -9.805 1 91.62 194 LYS B C 1
ATOM 4201 O O . LYS B 1 194 ? 7.875 3.473 -10.844 1 91.62 194 LYS B O 1
ATOM 4206 N N . LEU B 1 195 ? 7.809 4.105 -8.664 1 93 195 LEU B N 1
ATOM 4207 C CA . LEU B 1 195 ? 9.195 4.535 -8.578 1 93 195 LEU B CA 1
ATOM 4208 C C . LEU B 1 195 ? 10.141 3.336 -8.539 1 93 195 LEU B C 1
ATOM 4210 O O . LEU B 1 195 ? 10.461 2.822 -7.469 1 93 195 LEU B O 1
ATOM 4214 N N . ARG B 1 196 ? 10.695 2.969 -9.719 1 94.12 196 ARG B N 1
ATOM 4215 C CA . ARG B 1 196 ? 11.625 1.849 -9.797 1 94.12 196 ARG B CA 1
ATOM 4216 C C . ARG B 1 196 ? 12.852 2.094 -8.93 1 94.12 196 ARG B C 1
ATOM 4218 O O . ARG B 1 196 ? 13.32 3.23 -8.805 1 94.12 196 ARG B O 1
ATOM 4225 N N . TRP B 1 197 ? 13.312 1.08 -8.266 1 94.5 197 TRP B N 1
ATOM 4226 C CA . TRP B 1 197 ? 14.531 1.065 -7.461 1 94.5 197 TRP B CA 1
ATOM 4227 C C . TRP B 1 197 ? 14.281 1.679 -6.086 1 94.5 197 TRP B C 1
ATOM 4229 O O . TRP B 1 197 ? 15.188 1.746 -5.254 1 94.5 197 TRP B O 1
ATOM 4239 N N . PHE B 1 198 ? 13.07 2.135 -5.824 1 95.31 198 PHE B N 1
ATOM 4240 C CA . PHE B 1 198 ? 12.578 2.494 -4.5 1 95.31 198 PHE B CA 1
ATOM 4241 C C . PHE B 1 198 ? 11.312 1.721 -4.16 1 95.31 198 PHE B C 1
ATOM 4243 O O . PHE B 1 198 ? 10.367 2.281 -3.604 1 95.31 198 PHE B O 1
ATOM 4250 N N . SER B 1 199 ? 11.281 0.508 -4.492 1 96.31 199 SER B N 1
ATOM 4251 C CA . SER B 1 199 ? 10.094 -0.339 -4.578 1 96.31 199 SER B CA 1
ATOM 4252 C C . SER B 1 199 ? 9.312 -0.331 -3.266 1 96.31 199 SER B C 1
ATOM 4254 O O . SER B 1 199 ? 8.195 0.18 -3.207 1 96.31 199 SER B O 1
ATOM 4256 N N . VAL B 1 200 ? 9.953 -0.752 -2.139 1 98.06 200 VAL B N 1
ATOM 4257 C CA . VAL B 1 200 ? 9.273 -0.939 -0.862 1 98.06 200 VAL B CA 1
ATOM 4258 C C . VAL B 1 200 ? 8.82 0.411 -0.316 1 98.06 200 VAL B C 1
ATOM 4260 O O . VAL B 1 200 ? 7.707 0.533 0.211 1 98.06 200 VAL B O 1
ATOM 4263 N N . TYR B 1 201 ? 9.594 1.442 -0.519 1 97.44 201 TYR B N 1
ATOM 4264 C CA . TYR B 1 201 ? 9.219 2.789 -0.102 1 97.44 201 TYR B CA 1
ATOM 4265 C C . TYR B 1 201 ? 8 3.281 -0.868 1 97.44 201 TYR B C 1
ATOM 4267 O O . TYR B 1 201 ? 7.008 3.705 -0.265 1 97.44 201 TYR B O 1
ATOM 4275 N N . ALA B 1 202 ? 8.094 3.195 -2.201 1 97.69 202 ALA B N 1
ATOM 4276 C CA . ALA B 1 202 ? 7.004 3.66 -3.053 1 97.69 202 ALA B CA 1
ATOM 4277 C C . ALA B 1 202 ? 5.715 2.896 -2.756 1 97.69 202 ALA B C 1
ATOM 4279 O O . ALA B 1 202 ? 4.633 3.488 -2.707 1 97.69 202 ALA B O 1
ATOM 4280 N N . ALA B 1 203 ? 5.844 1.612 -2.549 1 98.5 203 ALA B N 1
ATOM 4281 C CA . ALA B 1 203 ? 4.668 0.8 -2.236 1 98.5 203 ALA B CA 1
ATOM 4282 C C . ALA B 1 203 ? 4.062 1.207 -0.897 1 98.5 203 ALA B C 1
ATOM 4284 O O . ALA B 1 203 ? 2.838 1.266 -0.756 1 98.5 203 ALA B O 1
ATOM 4285 N N . SER B 1 204 ? 4.871 1.496 0.096 1 98.5 204 SER B N 1
ATOM 4286 C CA . SER B 1 204 ? 4.379 1.906 1.407 1 98.5 204 SER B CA 1
ATOM 4287 C C . SER B 1 204 ? 3.645 3.24 1.331 1 98.5 204 SER B C 1
ATOM 4289 O O . SER B 1 204 ? 2.625 3.432 1.997 1 98.5 204 SER B O 1
ATOM 4291 N N . LYS B 1 205 ? 4.16 4.129 0.523 1 98.31 205 LYS B N 1
ATOM 4292 C CA . LYS B 1 205 ? 3.51 5.426 0.386 1 98.31 205 LYS B CA 1
ATOM 4293 C C . LYS B 1 205 ? 2.219 5.316 -0.417 1 98.31 205 LYS B C 1
ATOM 4295 O O . LYS B 1 205 ? 1.259 6.047 -0.165 1 98.31 205 LYS B O 1
ATOM 4300 N N . LYS B 1 206 ? 2.166 4.371 -1.325 1 98.06 206 LYS B N 1
ATOM 4301 C CA . LYS B 1 206 ? 0.908 4.098 -2.014 1 98.06 206 LYS B CA 1
ATOM 4302 C C . LYS B 1 206 ? -0.131 3.523 -1.054 1 98.06 206 LYS B C 1
ATOM 4304 O O . LYS B 1 206 ? -1.323 3.814 -1.176 1 98.06 206 LYS B O 1
ATOM 4309 N N . TYR B 1 207 ? 0.347 2.689 -0.146 1 98.69 207 TYR B N 1
ATOM 4310 C CA . TYR B 1 207 ? -0.535 2.223 0.917 1 98.69 207 TYR B CA 1
ATOM 4311 C C . TYR B 1 207 ? -1.181 3.396 1.645 1 98.69 207 TYR B C 1
ATOM 4313 O O . TYR B 1 207 ? -2.398 3.422 1.835 1 98.69 207 TYR B O 1
ATOM 4321 N N . ILE B 1 208 ? -0.405 4.363 2.043 1 98.75 208 ILE B N 1
ATOM 4322 C CA . ILE B 1 208 ? -0.878 5.527 2.789 1 98.75 208 ILE B CA 1
ATOM 4323 C C . ILE B 1 208 ? -1.887 6.305 1.947 1 98.75 208 ILE B C 1
ATOM 4325 O O . ILE B 1 208 ? -2.947 6.695 2.441 1 98.75 208 ILE B O 1
ATOM 4329 N N . SER B 1 209 ? -1.539 6.492 0.723 1 98.06 209 SER B N 1
ATOM 4330 C CA . SER B 1 209 ? -2.414 7.223 -0.186 1 98.06 209 SER B CA 1
ATOM 4331 C C . SER B 1 209 ? -3.77 6.535 -0.323 1 98.06 209 SER B C 1
ATOM 4333 O O . SER B 1 209 ? -4.812 7.18 -0.194 1 98.06 209 SER B O 1
ATOM 4335 N N . TRP B 1 210 ? -3.707 5.211 -0.54 1 97.81 210 TRP B N 1
ATOM 4336 C CA . TRP B 1 210 ? -4.926 4.434 -0.746 1 97.81 210 TRP B CA 1
ATOM 4337 C C . TRP B 1 210 ? -5.781 4.418 0.517 1 97.81 210 TRP B C 1
ATOM 4339 O O . TRP B 1 210 ? -6.996 4.629 0.454 1 97.81 210 TRP B O 1
ATOM 4349 N N . LEU B 1 211 ? -5.16 4.246 1.616 1 98.5 211 LEU B N 1
ATOM 4350 C CA . LEU B 1 211 ? -5.844 4.246 2.904 1 98.5 211 LEU B CA 1
ATOM 4351 C C . LEU B 1 211 ? -6.516 5.59 3.162 1 98.5 211 LEU B C 1
ATOM 4353 O O . LEU B 1 211 ? -7.688 5.641 3.541 1 98.5 211 LEU B O 1
ATOM 4357 N N . THR B 1 212 ? -5.789 6.66 2.916 1 98.69 212 THR B N 1
ATOM 4358 C CA . THR B 1 212 ? -6.293 8.008 3.156 1 98.69 212 THR B CA 1
ATOM 4359 C C . THR B 1 212 ? -7.535 8.281 2.316 1 98.69 212 THR B C 1
ATOM 4361 O O . THR B 1 212 ? -8.539 8.773 2.828 1 98.69 212 THR B O 1
ATOM 4364 N N . LYS B 1 213 ? -7.477 7.898 1.094 1 97.62 213 LYS B N 1
ATOM 4365 C CA . LYS B 1 213 ? -8.586 8.156 0.178 1 97.62 213 LYS B CA 1
ATOM 4366 C C . LYS B 1 213 ? -9.828 7.375 0.59 1 97.62 213 LYS B C 1
ATOM 4368 O O . LYS B 1 213 ? -10.953 7.875 0.476 1 97.62 213 LYS B O 1
ATOM 4373 N N . ILE B 1 214 ? -9.609 6.16 1.041 1 97.75 214 ILE B N 1
ATOM 4374 C CA . ILE B 1 214 ? -10.734 5.344 1.494 1 97.75 214 ILE B CA 1
ATOM 4375 C C . ILE B 1 214 ? -11.367 5.98 2.729 1 97.75 214 ILE B C 1
ATOM 4377 O O . ILE B 1 214 ? -12.586 6.16 2.783 1 97.75 214 ILE B O 1
ATOM 4381 N N . VAL B 1 215 ? -10.57 6.371 3.664 1 98.38 215 VAL B N 1
ATOM 4382 C CA . VAL B 1 215 ? -11.078 6.914 4.922 1 98.38 215 VAL B CA 1
ATOM 4383 C C . VAL B 1 215 ? -11.734 8.266 4.668 1 98.38 215 VAL B C 1
ATOM 4385 O O . VAL B 1 215 ? -12.734 8.609 5.309 1 98.38 215 VAL B O 1
ATOM 4388 N N . GLN B 1 216 ? -11.211 9.055 3.762 1 98.25 216 GLN B N 1
ATOM 4389 C CA . GLN B 1 216 ? -11.852 10.305 3.355 1 98.25 216 GLN B CA 1
ATOM 4390 C C . GLN B 1 216 ? -13.305 10.07 2.953 1 98.25 216 GLN B C 1
ATOM 4392 O O . GLN B 1 216 ? -14.195 10.812 3.361 1 98.25 216 GLN B O 1
ATOM 4397 N N . LYS B 1 217 ? -13.484 9.039 2.182 1 96.81 217 LYS B N 1
ATOM 4398 C CA . LYS B 1 217 ? -14.836 8.734 1.704 1 96.81 217 LYS B CA 1
ATOM 4399 C C . LYS B 1 217 ? -15.711 8.211 2.834 1 96.81 217 LYS B C 1
ATOM 4401 O O . LYS B 1 217 ? -16.906 8.508 2.889 1 96.81 217 LYS B O 1
ATOM 4406 N N . GLU B 1 218 ? -15.109 7.441 3.705 1 96.88 218 GLU B N 1
ATOM 4407 C CA . GLU B 1 218 ? -15.852 6.871 4.824 1 96.88 218 GLU B CA 1
ATOM 4408 C C . GLU B 1 218 ? -16.359 7.965 5.762 1 96.88 218 GLU B C 1
ATOM 4410 O O . GLU B 1 218 ? -17.438 7.832 6.359 1 96.88 218 GLU B O 1
ATOM 4415 N N . TYR B 1 219 ? -15.648 9.031 5.832 1 97.94 219 TYR B N 1
ATOM 4416 C CA . TYR B 1 219 ? -16 10.078 6.777 1 97.94 219 TYR B CA 1
ATOM 4417 C C . TYR B 1 219 ? -16.453 11.336 6.043 1 97.94 219 TYR B C 1
ATOM 4419 O O . TYR B 1 219 ? -16.438 12.43 6.609 1 97.94 219 TYR B O 1
ATOM 4427 N N . ALA B 1 220 ? -16.875 11.203 4.836 1 96.31 220 ALA B N 1
ATOM 4428 C CA . ALA B 1 220 ? -17.234 12.328 3.975 1 96.31 220 ALA B CA 1
ATOM 4429 C C . ALA B 1 220 ? -18.453 13.078 4.52 1 96.31 220 ALA B C 1
ATOM 4431 O O . ALA B 1 220 ? -18.625 14.266 4.242 1 96.31 220 ALA B O 1
ATOM 4432 N N . LYS B 1 221 ? -19.234 12.414 5.309 1 96.69 221 LYS B N 1
ATOM 4433 C CA . LYS B 1 221 ? -20.453 13.031 5.82 1 96.69 221 LYS B CA 1
ATOM 4434 C C . LYS B 1 221 ? -20.219 13.664 7.188 1 96.69 221 LYS B C 1
ATOM 4436 O O . LYS B 1 221 ? -21.156 14.141 7.832 1 96.69 221 LYS B O 1
ATOM 4441 N N . THR B 1 222 ? -19.016 13.648 7.652 1 98.12 222 THR B N 1
ATOM 4442 C CA . THR B 1 222 ? -18.625 14.305 8.898 1 98.12 222 THR B CA 1
ATOM 4443 C C . THR B 1 222 ? -17.859 15.594 8.609 1 98.12 222 THR B C 1
ATOM 4445 O O . THR B 1 222 ? -17.547 15.898 7.457 1 98.12 222 THR B O 1
ATOM 4448 N N . ASN B 1 223 ? -17.578 16.312 9.664 1 98.38 223 ASN B N 1
ATOM 4449 C CA . ASN B 1 223 ? -16.781 17.531 9.547 1 98.38 223 ASN B CA 1
ATOM 4450 C C . ASN B 1 223 ? -15.305 17.25 9.789 1 98.38 223 ASN B C 1
ATOM 4452 O O . ASN B 1 223 ? -14.508 18.188 9.93 1 98.38 223 ASN B O 1
ATOM 4456 N N . ILE B 1 224 ? -15 15.969 9.883 1 98.75 224 ILE B N 1
ATOM 4457 C CA . ILE B 1 224 ? -13.609 15.594 10.062 1 98.75 224 ILE B CA 1
ATOM 4458 C C . ILE B 1 224 ? -12.828 15.828 8.773 1 98.75 224 ILE B C 1
ATOM 4460 O O . ILE B 1 224 ? -13.289 15.453 7.688 1 98.75 224 ILE B O 1
ATOM 4464 N N . ILE B 1 225 ? -11.703 16.484 8.867 1 98.75 225 ILE B N 1
ATOM 4465 C CA . ILE B 1 225 ? -10.836 16.75 7.723 1 98.75 225 ILE B CA 1
ATOM 4466 C C . ILE B 1 225 ? -9.727 15.695 7.668 1 98.75 225 ILE B C 1
ATOM 4468 O O . ILE B 1 225 ? -8.984 15.523 8.633 1 98.75 225 ILE B O 1
ATOM 4472 N N . ILE B 1 226 ? -9.672 14.977 6.645 1 98.81 226 ILE B N 1
ATOM 4473 C CA . ILE B 1 226 ? -8.586 14.023 6.391 1 98.81 226 ILE B CA 1
ATOM 4474 C C . ILE B 1 226 ? -7.844 14.422 5.117 1 98.81 226 ILE B C 1
ATOM 4476 O O . ILE B 1 226 ? -8.422 14.414 4.027 1 98.81 226 ILE B O 1
ATOM 4480 N N . GLN B 1 227 ? -6.582 14.773 5.242 1 98.75 227 GLN B N 1
ATOM 4481 C CA . GLN B 1 227 ? -5.812 15.273 4.109 1 98.75 227 GLN B CA 1
ATOM 4482 C C . GLN B 1 227 ? -4.625 14.367 3.803 1 98.75 227 GLN B C 1
ATOM 4484 O O . GLN B 1 227 ? -3.955 13.883 4.719 1 98.75 227 GLN B O 1
ATOM 4489 N N . GLU B 1 228 ? -4.41 14.133 2.574 1 98.5 228 GLU B N 1
ATOM 4490 C CA . GLU B 1 228 ? -3.191 13.5 2.08 1 98.5 228 GLU B CA 1
ATOM 4491 C C . GLU B 1 228 ? -2.213 14.539 1.533 1 98.5 228 GLU B C 1
ATOM 4493 O O . GLU B 1 228 ? -2.576 15.352 0.681 1 98.5 228 GLU B O 1
ATOM 4498 N N . VAL B 1 229 ? -1.041 14.508 1.976 1 98.25 229 VAL B N 1
ATOM 4499 C CA . VAL B 1 229 ? 0.01 15.383 1.468 1 98.25 229 VAL B CA 1
ATOM 4500 C C . VAL B 1 229 ? 1.126 14.547 0.847 1 98.25 229 VAL B C 1
ATOM 4502 O O . VAL B 1 229 ? 1.61 13.594 1.462 1 98.25 229 VAL B O 1
ATOM 4505 N N . ASN B 1 230 ? 1.519 14.906 -0.339 1 97.69 230 ASN B N 1
ATOM 4506 C CA . ASN B 1 230 ? 2.482 14.125 -1.109 1 97.69 230 ASN B CA 1
ATOM 4507 C C . ASN B 1 230 ? 3.693 14.961 -1.508 1 97.69 230 ASN B C 1
ATOM 4509 O O . ASN B 1 230 ? 3.857 15.305 -2.68 1 97.69 230 ASN B O 1
ATOM 4513 N N . PRO B 1 231 ? 4.555 15.18 -0.578 1 96.88 231 PRO B N 1
ATOM 4514 C CA . PRO B 1 231 ? 5.75 15.961 -0.907 1 96.88 231 PRO B CA 1
ATOM 4515 C C . PRO B 1 231 ? 6.625 15.273 -1.955 1 96.88 231 PRO B C 1
ATOM 4517 O O . PRO B 1 231 ? 6.555 14.055 -2.125 1 96.88 231 PRO B O 1
ATOM 4520 N N . MET B 1 232 ? 7.359 16.078 -2.666 1 94.94 232 MET B N 1
ATOM 4521 C CA . MET B 1 232 ? 8.516 15.594 -3.412 1 94.94 232 MET B CA 1
ATOM 4522 C C . MET B 1 232 ? 9.797 15.758 -2.6 1 94.94 232 MET B C 1
ATOM 4524 O O . MET B 1 232 ? 9.836 15.414 -1.418 1 94.94 232 MET B O 1
ATOM 4528 N N . ILE B 1 233 ? 10.844 16.188 -3.168 1 91.31 233 ILE B N 1
ATOM 4529 C CA . ILE B 1 233 ? 12.102 16.281 -2.441 1 91.31 233 ILE B CA 1
ATOM 4530 C C . ILE B 1 233 ? 12.086 17.516 -1.545 1 91.31 233 ILE B C 1
ATOM 4532 O O . ILE B 1 233 ? 11.922 18.641 -2.029 1 91.31 233 ILE B O 1
ATOM 4536 N N . VAL B 1 234 ? 12.094 17.328 -0.314 1 93.19 234 VAL B N 1
ATOM 4537 C CA . VAL B 1 234 ? 12.258 18.359 0.697 1 93.19 234 VAL B CA 1
ATOM 4538 C C . VAL B 1 234 ? 13.602 18.188 1.396 1 93.19 234 VAL B C 1
ATOM 4540 O O . VAL B 1 234 ? 14.016 17.078 1.705 1 93.19 234 VAL B O 1
ATOM 4543 N N . VAL B 1 235 ? 14.258 19.25 1.652 1 89.88 235 VAL B N 1
ATOM 4544 C CA . VAL B 1 235 ? 15.562 19.172 2.297 1 89.88 235 VAL B CA 1
ATOM 4545 C C . VAL B 1 235 ? 15.406 18.641 3.719 1 89.88 235 VAL B C 1
ATOM 4547 O O . VAL B 1 235 ? 15.07 19.391 4.637 1 89.88 235 VAL B O 1
ATOM 4550 N N . THR B 1 236 ? 15.633 17.391 3.852 1 87.25 236 THR B N 1
ATOM 4551 C CA . THR B 1 236 ? 15.555 16.656 5.105 1 87.25 236 THR B CA 1
ATOM 4552 C C . THR B 1 236 ? 16.594 15.539 5.148 1 87.25 236 THR B C 1
ATOM 4554 O O . THR B 1 236 ? 17.219 15.227 4.137 1 87.25 236 THR B O 1
ATOM 4557 N N . LYS B 1 237 ? 16.781 15.008 6.328 1 80.12 237 LYS B N 1
ATOM 4558 C CA . LYS B 1 237 ? 17.656 13.844 6.461 1 80.12 237 LYS B CA 1
ATOM 4559 C C . LYS B 1 237 ? 17.125 12.672 5.645 1 80.12 237 LYS B C 1
ATOM 4561 O O . LYS B 1 237 ? 17.906 11.93 5.039 1 80.12 237 LYS B O 1
ATOM 4566 N N . LEU B 1 238 ? 15.883 12.547 5.551 1 80.44 238 LEU B N 1
ATOM 4567 C CA . LEU B 1 238 ? 15.242 11.453 4.82 1 80.44 238 LEU B CA 1
ATOM 4568 C C . LEU B 1 238 ? 15.594 11.516 3.338 1 80.44 238 LEU B C 1
ATOM 4570 O O . LEU B 1 238 ? 15.906 10.492 2.727 1 80.44 238 LEU B O 1
ATOM 4574 N N . ALA B 1 239 ? 15.562 12.68 2.754 1 81.62 239 ALA B N 1
ATOM 4575 C CA . ALA B 1 239 ? 15.781 12.852 1.32 1 81.62 239 ALA B CA 1
ATOM 4576 C C . ALA B 1 239 ? 17.281 12.852 0.996 1 81.62 239 ALA B C 1
ATOM 4578 O O . ALA B 1 239 ? 17.672 12.75 -0.17 1 81.62 239 ALA B O 1
ATOM 4579 N N . LYS B 1 240 ? 18.188 13.023 2.018 1 75.44 240 LYS B N 1
ATOM 4580 C CA . LYS B 1 240 ? 19.641 13.047 1.875 1 75.44 240 LYS B CA 1
ATOM 4581 C C . LYS B 1 240 ? 20.078 14.156 0.928 1 75.44 240 LYS B C 1
ATOM 4583 O O . LYS B 1 240 ? 20.953 13.945 0.084 1 75.44 240 LYS B O 1
ATOM 4588 N N . VAL B 1 241 ? 19.281 15.211 0.917 1 77.94 241 VAL B N 1
ATOM 4589 C CA . VAL B 1 241 ? 19.609 16.406 0.131 1 77.94 241 VAL B CA 1
ATOM 4590 C C . VAL B 1 241 ? 19.875 17.578 1.062 1 77.94 241 VAL B C 1
ATOM 4592 O O . VAL B 1 241 ? 19.188 17.75 2.072 1 77.94 241 VAL B O 1
ATOM 4595 N N . LYS B 1 242 ? 20.922 18.406 0.67 1 80.62 242 LYS B N 1
ATOM 4596 C CA . LYS B 1 242 ? 21.328 19.453 1.594 1 80.62 242 LYS B CA 1
ATOM 4597 C C . LYS B 1 242 ? 21.078 20.844 0.998 1 80.62 242 LYS B C 1
ATOM 4599 O O . LYS B 1 242 ? 20.797 21.797 1.728 1 80.62 242 LYS B O 1
ATOM 4604 N N . LYS B 1 243 ? 21.062 20.891 -0.285 1 86.69 243 LYS B N 1
ATOM 4605 C CA . LYS B 1 243 ? 20.984 22.219 -0.893 1 86.69 243 LYS B CA 1
ATOM 4606 C C . LYS B 1 243 ? 19.562 22.531 -1.328 1 86.69 243 LYS B C 1
ATOM 4608 O O . LYS B 1 243 ? 18.984 21.844 -2.164 1 86.69 243 LYS B O 1
ATOM 4613 N N . PRO B 1 244 ? 19 23.594 -0.798 1 91.12 244 PRO B N 1
ATOM 4614 C CA . PRO B 1 244 ? 17.625 23.969 -1.168 1 91.12 244 PRO B CA 1
ATOM 4615 C C . PRO B 1 244 ? 17.547 24.578 -2.564 1 91.12 244 PRO B C 1
ATOM 4617 O O . PRO B 1 244 ? 18.531 25.109 -3.076 1 91.12 244 PRO B O 1
ATOM 4620 N N . SER B 1 245 ? 16.438 24.438 -3.223 1 91.38 245 SER B N 1
ATOM 4621 C CA . SER B 1 245 ? 16.062 25.078 -4.484 1 91.38 245 SER B CA 1
ATOM 4622 C C . SER B 1 245 ? 14.555 25.297 -4.555 1 91.38 245 SER B C 1
ATOM 4624 O O . SER B 1 245 ? 13.828 25.016 -3.6 1 91.38 245 SER B O 1
ATOM 4626 N N . PHE B 1 246 ? 14.148 25.922 -5.578 1 91.81 246 PHE B N 1
ATOM 4627 C CA . PHE B 1 246 ? 12.727 26.156 -5.777 1 91.81 246 PHE B CA 1
ATOM 4628 C C . PHE B 1 246 ? 11.945 24.859 -5.734 1 91.81 246 PHE B C 1
ATOM 4630 O O . PHE B 1 246 ? 10.836 24.797 -5.195 1 91.81 246 PHE B O 1
ATOM 4637 N N . PHE B 1 247 ? 12.492 23.828 -6.176 1 93 247 PHE B N 1
ATOM 4638 C CA . PHE B 1 247 ? 11.82 22.531 -6.227 1 93 247 PHE B CA 1
ATOM 4639 C C . PHE B 1 247 ? 12.234 21.672 -5.051 1 93 247 PHE B C 1
ATOM 4641 O O . PHE B 1 247 ? 11.758 20.547 -4.906 1 93 247 PHE B O 1
ATOM 4648 N N . ARG B 1 248 ? 13.117 22.172 -4.242 1 94.44 248 ARG B N 1
ATOM 4649 C CA . ARG B 1 248 ? 13.578 21.484 -3.039 1 94.44 248 ARG B CA 1
ATOM 4650 C C . ARG B 1 248 ? 13.539 22.422 -1.828 1 94.44 248 ARG B C 1
ATOM 4652 O O . ARG B 1 248 ? 14.594 22.797 -1.303 1 94.44 248 ARG B O 1
ATOM 4659 N N . PRO B 1 249 ? 12.375 22.641 -1.293 1 95.81 249 PRO B N 1
ATOM 4660 C CA . PRO B 1 249 ? 12.258 23.578 -0.176 1 95.81 249 PRO B CA 1
ATOM 4661 C C . PRO B 1 249 ? 12.812 23.016 1.13 1 95.81 249 PRO B C 1
ATOM 4663 O O . PRO B 1 249 ? 12.883 21.797 1.299 1 95.81 249 PRO B O 1
ATOM 4666 N N . LYS B 1 250 ? 13.18 23.984 1.943 1 96.12 250 LYS B N 1
ATOM 4667 C CA . LYS B 1 250 ? 13.477 23.594 3.318 1 96.12 250 LYS B CA 1
ATOM 4668 C C . LYS B 1 250 ? 12.219 23.078 4.02 1 96.12 250 LYS B C 1
ATOM 4670 O O . LYS B 1 250 ? 11.102 23.438 3.646 1 96.12 250 LYS B O 1
ATOM 4675 N N . ALA B 1 251 ? 12.453 22.328 5.035 1 96.06 251 ALA B N 1
ATOM 4676 C CA . ALA B 1 251 ? 11.352 21.672 5.734 1 96.06 251 ALA B CA 1
ATOM 4677 C C . ALA B 1 251 ? 10.391 22.703 6.332 1 96.06 251 ALA B C 1
ATOM 4679 O O . ALA B 1 251 ? 9.172 22.516 6.301 1 96.06 251 ALA B O 1
ATOM 4680 N N . ASP B 1 252 ? 10.906 23.766 6.863 1 96 252 ASP B N 1
ATOM 4681 C CA . ASP B 1 252 ? 10.062 24.781 7.492 1 96 252 ASP B CA 1
ATOM 4682 C C . ASP B 1 252 ? 9.227 25.531 6.453 1 96 252 ASP B C 1
ATOM 4684 O O . ASP B 1 252 ? 8.047 25.797 6.676 1 96 252 ASP B O 1
ATOM 4688 N N . VAL B 1 253 ? 9.859 25.812 5.289 1 97.19 253 VAL B N 1
ATOM 4689 C CA . VAL B 1 253 ? 9.156 26.469 4.195 1 97.19 253 VAL B CA 1
ATOM 4690 C C . VAL B 1 253 ? 8.055 25.562 3.66 1 97.19 253 VAL B C 1
ATOM 4692 O O . VAL B 1 253 ? 6.93 26.016 3.428 1 97.19 253 VAL B O 1
ATOM 4695 N N . TYR B 1 254 ? 8.406 24.328 3.537 1 97.88 254 TYR B N 1
ATOM 4696 C CA . TYR B 1 254 ? 7.43 23.359 3.062 1 97.88 254 TYR B CA 1
ATOM 4697 C C . TYR B 1 254 ? 6.25 23.266 4.02 1 97.88 254 TYR B C 1
ATOM 4699 O O . TYR B 1 254 ? 5.094 23.312 3.596 1 97.88 254 TYR B O 1
ATOM 4707 N N . ALA B 1 255 ? 6.516 23.109 5.289 1 98.12 255 ALA B N 1
ATOM 4708 C CA . ALA B 1 255 ? 5.477 22.922 6.297 1 98.12 255 ALA B CA 1
ATOM 4709 C C . ALA B 1 255 ? 4.551 24.141 6.359 1 98.12 255 ALA B C 1
ATOM 4711 O O . ALA B 1 255 ? 3.334 24 6.504 1 98.12 255 ALA B O 1
ATOM 4712 N N . ARG B 1 256 ? 5.113 25.312 6.273 1 97.75 256 ARG B N 1
ATOM 4713 C CA . ARG B 1 256 ? 4.312 26.531 6.285 1 97.75 256 ARG B CA 1
ATOM 4714 C C . ARG B 1 256 ? 3.309 26.531 5.141 1 97.75 256 ARG B C 1
ATOM 4716 O O . ARG B 1 256 ? 2.145 26.891 5.328 1 97.75 256 ARG B O 1
ATOM 4723 N N . SER B 1 257 ? 3.787 26.141 4 1 98.19 257 SER B N 1
ATOM 4724 C CA . SER B 1 257 ? 2.92 26.078 2.83 1 98.19 257 SER B CA 1
ATOM 4725 C C . SER B 1 257 ? 1.86 24.984 2.986 1 98.19 257 SER B C 1
ATOM 4727 O O . SER B 1 257 ? 0.676 25.234 2.744 1 98.19 257 SER B O 1
ATOM 4729 N N . ALA B 1 258 ? 2.262 23.828 3.387 1 98.5 258 ALA B N 1
ATOM 4730 C CA . ALA B 1 258 ? 1.384 22.672 3.479 1 98.5 258 ALA B CA 1
ATOM 4731 C C . ALA B 1 258 ? 0.281 22.891 4.508 1 98.5 258 ALA B C 1
ATOM 4733 O O . ALA B 1 258 ? -0.875 22.531 4.281 1 98.5 258 ALA B O 1
ATOM 4734 N N . VAL B 1 259 ? 0.615 23.5 5.613 1 98.62 259 VAL B N 1
ATOM 4735 C CA . VAL B 1 259 ? -0.343 23.719 6.691 1 98.62 259 VAL B CA 1
ATOM 4736 C C . VAL B 1 259 ? -1.464 24.641 6.211 1 98.62 259 VAL B C 1
ATOM 4738 O O . VAL B 1 259 ? -2.621 24.469 6.602 1 98.62 259 VAL B O 1
ATOM 4741 N N . GLN B 1 260 ? -1.183 25.5 5.309 1 97.94 260 GLN B N 1
ATOM 4742 C CA . GLN B 1 260 ? -2.17 26.453 4.801 1 97.94 260 GLN B CA 1
ATOM 4743 C C . GLN B 1 260 ? -3.193 25.75 3.908 1 97.94 260 GLN B C 1
ATOM 4745 O O . GLN B 1 260 ? -4.262 26.297 3.633 1 97.94 260 GLN B O 1
ATOM 4750 N N . THR B 1 261 ? -2.871 24.562 3.508 1 98.38 261 THR B N 1
ATOM 4751 C CA . THR B 1 261 ? -3.762 23.859 2.59 1 98.38 261 THR B CA 1
ATOM 4752 C C . THR B 1 261 ? -4.746 22.984 3.357 1 98.38 261 THR B C 1
ATOM 4754 O O . THR B 1 261 ? -5.691 22.453 2.777 1 98.38 261 THR B O 1
ATOM 4757 N N . ILE B 1 262 ? -4.562 22.844 4.648 1 98.62 262 ILE B N 1
ATOM 4758 C CA . ILE B 1 262 ? -5.406 21.969 5.453 1 98.62 262 ILE B CA 1
ATOM 4759 C C . ILE B 1 262 ? -6.848 22.469 5.418 1 98.62 262 ILE B C 1
ATOM 4761 O O . ILE B 1 262 ? -7.113 23.656 5.68 1 98.62 262 ILE B O 1
ATOM 4765 N N . GLY B 1 263 ? -7.773 21.578 5.059 1 97.44 263 GLY B N 1
ATOM 4766 C CA . GLY B 1 263 ? -9.188 21.938 5.02 1 97.44 263 GLY B CA 1
ATOM 4767 C C . GLY B 1 263 ? -9.602 22.578 3.711 1 97.44 263 GLY B C 1
ATOM 4768 O O . GLY B 1 263 ? -10.789 22.797 3.479 1 97.44 263 GLY B O 1
ATOM 4769 N N . ILE B 1 264 ? -8.641 22.875 2.881 1 97.56 264 ILE B N 1
ATOM 4770 C CA . ILE B 1 264 ? -8.891 23.516 1.599 1 97.56 264 ILE B CA 1
ATOM 4771 C C . ILE B 1 264 ? -8.961 22.469 0.494 1 97.56 264 ILE B C 1
ATOM 4773 O O . ILE B 1 264 ? -9.836 22.516 -0.374 1 97.56 264 ILE B O 1
ATOM 4777 N N . ILE B 1 265 ? -8.047 21.547 0.537 1 97.44 265 ILE B N 1
ATOM 4778 C CA . ILE B 1 265 ? -7.961 20.5 -0.475 1 97.44 265 ILE B CA 1
ATOM 4779 C C . ILE B 1 265 ? -7.605 19.172 0.189 1 97.44 265 ILE B C 1
ATOM 4781 O O . ILE B 1 265 ? -6.844 19.141 1.161 1 97.44 265 ILE B O 1
ATOM 4785 N N . LYS B 1 266 ? -8.125 18.078 -0.341 1 97.44 266 LYS B N 1
ATOM 4786 C CA . LYS B 1 266 ? -7.973 16.766 0.279 1 97.44 266 LYS B CA 1
ATOM 4787 C C . LYS B 1 266 ? -6.648 16.109 -0.114 1 97.44 266 LYS B C 1
ATOM 4789 O O . LYS B 1 266 ? -6.078 15.336 0.654 1 97.44 266 LYS B O 1
ATOM 4794 N N . HIS B 1 267 ? -6.242 16.406 -1.379 1 96.94 267 HIS B N 1
ATOM 4795 C CA . HIS B 1 267 ? -5.012 15.844 -1.924 1 96.94 267 HIS B CA 1
ATOM 4796 C C . HIS B 1 267 ? -4.113 16.938 -2.5 1 96.94 267 HIS B C 1
ATOM 4798 O O . HIS B 1 267 ? -4.531 17.688 -3.381 1 96.94 267 HIS B O 1
ATOM 4804 N N . THR B 1 268 ? -2.895 17.016 -2.021 1 97.56 268 THR B N 1
ATOM 4805 C CA . THR B 1 268 ? -1.969 18.047 -2.477 1 97.56 268 THR B CA 1
ATOM 4806 C C . THR B 1 268 ? -0.524 17.625 -2.225 1 97.56 268 THR B C 1
ATOM 4808 O O . THR B 1 268 ? -0.27 16.672 -1.488 1 97.56 268 THR B O 1
ATOM 4811 N N . THR B 1 269 ? 0.361 18.312 -2.91 1 97.69 269 THR B N 1
ATOM 4812 C CA . THR B 1 269 ? 1.771 18.109 -2.594 1 97.69 269 THR B CA 1
ATOM 4813 C C . THR B 1 269 ? 2.189 18.969 -1.406 1 97.69 269 THR B C 1
ATOM 4815 O O . THR B 1 269 ? 3.248 18.75 -0.815 1 97.69 269 THR B O 1
ATOM 4818 N N . GLY B 1 270 ? 1.411 19.906 -1.04 1 97.94 270 GLY B N 1
ATOM 4819 C CA . GLY B 1 270 ? 1.685 20.781 0.086 1 97.94 270 GLY B CA 1
ATOM 4820 C C . GLY B 1 270 ? 2.541 21.969 -0.283 1 97.94 270 GLY B C 1
ATOM 4821 O O . GLY B 1 270 ? 2.715 22.891 0.521 1 97.94 270 GLY B O 1
ATOM 4822 N N . TYR B 1 271 ? 3.051 21.984 -1.478 1 98.06 271 TYR B N 1
ATOM 4823 C CA . TYR B 1 271 ? 3.973 23.016 -1.937 1 98.06 271 TYR B CA 1
ATOM 4824 C C . TYR B 1 271 ? 3.777 23.297 -3.422 1 98.06 271 TYR B C 1
ATOM 4826 O O . TYR B 1 271 ? 3.797 22.375 -4.242 1 98.06 271 TYR B O 1
ATOM 4834 N N . PHE B 1 272 ? 3.662 24.562 -3.768 1 97.75 272 PHE B N 1
ATOM 4835 C CA . PHE B 1 272 ? 3.289 24.984 -5.109 1 97.75 272 PHE B CA 1
ATOM 4836 C C . PHE B 1 272 ? 4.238 24.391 -6.148 1 97.75 272 PHE B C 1
ATOM 4838 O O . PHE B 1 272 ? 3.795 23.844 -7.156 1 97.75 272 PHE B O 1
ATOM 4845 N N . ALA B 1 273 ? 5.527 24.531 -5.945 1 97.19 273 ALA B N 1
ATOM 4846 C CA . ALA B 1 273 ? 6.52 24.047 -6.906 1 97.19 273 ALA B CA 1
ATOM 4847 C C . ALA B 1 273 ? 6.398 22.547 -7.125 1 97.19 273 ALA B C 1
ATOM 4849 O O . ALA B 1 273 ? 6.551 22.062 -8.25 1 97.19 273 ALA B O 1
ATOM 4850 N N . HIS B 1 274 ? 6.207 21.812 -6.039 1 97.56 274 HIS B N 1
ATOM 4851 C CA . HIS B 1 274 ? 5.988 20.375 -6.156 1 97.56 274 HIS B CA 1
ATOM 4852 C C . HIS B 1 274 ? 4.73 20.078 -6.965 1 97.56 274 HIS B C 1
ATOM 4854 O O . HIS B 1 274 ? 4.715 19.141 -7.766 1 97.56 274 HIS B O 1
ATOM 4860 N N . GLN B 1 275 ? 3.699 20.875 -6.746 1 97.44 275 GLN B N 1
ATOM 4861 C CA . GLN B 1 275 ? 2.422 20.656 -7.418 1 97.44 275 GLN B CA 1
ATOM 4862 C C . GLN B 1 275 ? 2.555 20.859 -8.922 1 97.44 275 GLN B C 1
ATOM 4864 O O . GLN B 1 275 ? 1.915 20.156 -9.711 1 97.44 275 GLN B O 1
ATOM 4869 N N . ILE B 1 276 ? 3.357 21.812 -9.336 1 96.75 276 ILE B N 1
ATOM 4870 C CA . ILE B 1 276 ? 3.611 22.031 -10.758 1 96.75 276 ILE B CA 1
ATOM 4871 C C . ILE B 1 276 ? 4.164 20.75 -11.391 1 96.75 276 ILE B C 1
ATOM 4873 O O . ILE B 1 276 ? 3.668 20.312 -12.422 1 96.75 276 ILE B O 1
ATOM 4877 N N . LYS B 1 277 ? 5.113 20.219 -10.727 1 94.44 277 LYS B N 1
ATOM 4878 C CA . LYS B 1 277 ? 5.762 19.016 -11.266 1 94.44 277 LYS B CA 1
ATOM 4879 C C . LYS B 1 277 ? 4.781 17.859 -11.352 1 94.44 277 LYS B C 1
ATOM 4881 O O . LYS B 1 277 ? 4.746 17.141 -12.359 1 94.44 277 LYS B O 1
ATOM 4886 N N . VAL B 1 278 ? 4.012 17.672 -10.336 1 94.25 278 VAL B N 1
ATOM 4887 C CA . VAL B 1 278 ? 3.066 16.562 -10.297 1 94.25 278 VAL B CA 1
ATOM 4888 C C . VAL B 1 278 ? 2.023 16.734 -11.398 1 94.25 278 VAL B C 1
ATOM 4890 O O . VAL B 1 278 ? 1.68 15.773 -12.094 1 94.25 278 VAL B O 1
ATOM 4893 N N . GLU B 1 279 ? 1.496 17.953 -11.555 1 94.94 279 GLU B N 1
ATOM 4894 C CA . GLU B 1 279 ? 0.485 18.203 -12.578 1 94.94 279 GLU B CA 1
ATOM 4895 C C . GLU B 1 279 ? 1.051 17.984 -13.977 1 94.94 279 GLU B C 1
ATOM 4897 O O . GLU B 1 279 ? 0.355 17.484 -14.859 1 94.94 279 GLU B O 1
ATOM 4902 N N . CYS B 1 280 ? 2.287 18.359 -14.203 1 93.38 280 CYS B N 1
ATOM 4903 C CA . CYS B 1 280 ? 2.938 18.125 -15.492 1 93.38 280 CYS B CA 1
ATOM 4904 C C . CYS B 1 280 ? 3.074 16.641 -15.766 1 93.38 280 CYS B C 1
ATOM 4906 O O . CYS B 1 280 ? 2.807 16.188 -16.875 1 93.38 280 CYS B O 1
ATOM 4908 N N . LEU B 1 281 ? 3.441 15.945 -14.766 1 89.88 281 LEU B N 1
ATOM 4909 C CA . LEU B 1 281 ? 3.631 14.508 -14.906 1 89.88 281 LEU B CA 1
ATOM 4910 C C . LEU B 1 281 ? 2.311 13.812 -15.227 1 89.88 281 LEU B C 1
ATOM 4912 O O . LEU B 1 281 ? 2.281 12.844 -15.984 1 89.88 281 LEU B O 1
ATOM 4916 N N . LYS B 1 282 ? 1.257 14.289 -14.648 1 89 282 LYS B N 1
ATOM 4917 C CA . LYS B 1 282 ? -0.062 13.695 -14.852 1 89 282 LYS B CA 1
ATOM 4918 C C . LYS B 1 282 ? -0.502 13.828 -16.312 1 89 282 LYS B C 1
ATOM 4920 O O . LYS B 1 282 ? -1.333 13.047 -16.781 1 89 282 LYS B O 1
ATOM 4925 N N . TRP B 1 283 ? 0.007 14.742 -17.047 1 90.31 283 TRP B N 1
ATOM 4926 C CA . TRP B 1 283 ? -0.386 14.984 -18.438 1 90.31 283 TRP B CA 1
ATOM 4927 C C . TRP B 1 283 ? 0.453 14.141 -19.391 1 90.31 283 TRP B C 1
ATOM 4929 O O . TRP B 1 283 ? 0.114 14.008 -20.562 1 90.31 283 TRP B O 1
ATOM 4939 N N . LEU B 1 284 ? 1.528 13.508 -18.891 1 89.19 284 LEU B N 1
ATOM 4940 C CA . LEU B 1 284 ? 2.381 12.672 -19.719 1 89.19 284 LEU B CA 1
ATOM 4941 C C . LEU B 1 284 ? 1.889 11.227 -19.719 1 89.19 284 LEU B C 1
ATOM 4943 O O . LEU B 1 284 ? 1.428 10.719 -18.703 1 89.19 284 LEU B O 1
ATOM 4947 N N . PRO B 1 285 ? 2.016 10.664 -20.953 1 88.19 285 PRO B N 1
ATOM 4948 C CA . PRO B 1 285 ? 1.789 9.211 -20.922 1 88.19 285 PRO B CA 1
ATOM 4949 C C . PRO B 1 285 ? 2.664 8.5 -19.891 1 88.19 285 PRO B C 1
ATOM 4951 O O . PRO B 1 285 ? 3.824 8.875 -19.703 1 88.19 285 PRO B O 1
ATOM 4954 N N . GLU B 1 286 ? 2.166 7.523 -19.281 1 88 286 GLU B N 1
ATOM 4955 C CA . GLU B 1 286 ? 2.814 6.828 -18.172 1 88 286 GLU B CA 1
ATOM 4956 C C . GLU B 1 286 ? 4.199 6.328 -18.578 1 88 286 GLU B C 1
ATOM 4958 O O . GLU B 1 286 ? 5.145 6.398 -17.781 1 88 286 GLU B O 1
ATOM 4963 N N . PHE B 1 287 ? 4.324 5.801 -19.766 1 89.44 287 PHE B N 1
ATOM 4964 C CA . PHE B 1 287 ? 5.602 5.219 -20.172 1 89.44 287 PHE B CA 1
ATOM 4965 C C . PHE B 1 287 ? 6.672 6.293 -20.297 1 89.44 287 PHE B C 1
ATOM 4967 O O . PHE B 1 287 ? 7.848 6.043 -20.016 1 89.44 287 PHE B O 1
ATOM 4974 N N . ILE B 1 288 ? 6.273 7.516 -20.641 1 91.38 288 ILE B N 1
ATOM 4975 C CA . ILE B 1 288 ? 7.219 8.617 -20.75 1 91.38 288 ILE B CA 1
ATOM 4976 C C . ILE B 1 288 ? 7.609 9.102 -19.359 1 91.38 288 ILE B C 1
ATOM 4978 O O . ILE B 1 288 ? 8.789 9.297 -19.062 1 91.38 288 ILE B O 1
ATOM 4982 N N . ALA B 1 289 ? 6.582 9.266 -18.547 1 90.75 289 ALA B N 1
ATOM 4983 C CA . ALA B 1 289 ? 6.84 9.688 -17.172 1 90.75 289 ALA B CA 1
ATOM 4984 C C . ALA B 1 289 ? 7.738 8.688 -16.453 1 90.75 289 ALA B C 1
ATOM 4986 O O . ALA B 1 289 ? 8.695 9.078 -15.773 1 90.75 289 ALA B O 1
ATOM 4987 N N . ASP B 1 290 ? 7.469 7.457 -16.656 1 91.19 290 ASP B N 1
ATOM 4988 C CA . ASP B 1 290 ? 8.234 6.383 -16.031 1 91.19 290 ASP B CA 1
ATOM 4989 C C . ASP B 1 290 ? 9.695 6.414 -16.484 1 91.19 290 ASP B C 1
ATOM 4991 O O . ASP B 1 290 ? 10.609 6.258 -15.672 1 91.19 290 ASP B O 1
ATOM 4995 N N . ALA B 1 291 ? 9.898 6.586 -17.766 1 91.25 291 ALA B N 1
ATOM 4996 C CA . ALA B 1 291 ? 11.25 6.625 -18.312 1 91.25 291 ALA B CA 1
ATOM 4997 C C . ALA B 1 291 ? 12.031 7.812 -17.766 1 91.25 291 ALA B C 1
ATOM 4999 O O . ALA B 1 291 ? 13.211 7.68 -17.422 1 91.25 291 ALA B O 1
ATOM 5000 N N . GLN B 1 292 ? 11.375 8.914 -17.703 1 90.19 292 GLN B N 1
ATOM 5001 C CA . GLN B 1 292 ? 12.031 10.125 -17.234 1 90.19 292 GLN B CA 1
ATOM 5002 C C . GLN B 1 292 ? 12.398 10 -15.75 1 90.19 292 GLN B C 1
ATOM 5004 O O . GLN B 1 292 ? 13.5 10.375 -15.344 1 90.19 292 GLN B O 1
ATOM 5009 N N . ILE B 1 293 ? 11.523 9.492 -14.984 1 91.19 293 ILE B N 1
ATOM 5010 C CA . ILE B 1 293 ? 11.742 9.328 -13.547 1 91.19 293 ILE B CA 1
ATOM 5011 C C . ILE B 1 293 ? 12.844 8.305 -13.312 1 91.19 293 ILE B C 1
ATOM 5013 O O . ILE B 1 293 ? 13.727 8.508 -12.469 1 91.19 293 ILE B O 1
ATOM 5017 N N . HIS B 1 294 ? 12.828 7.266 -14.055 1 92.12 294 HIS B N 1
ATOM 5018 C CA . HIS B 1 294 ? 13.805 6.195 -13.867 1 92.12 294 HIS B CA 1
ATOM 5019 C C . HIS B 1 294 ? 15.211 6.664 -14.211 1 92.12 294 HIS B C 1
ATOM 5021 O O . HIS B 1 294 ? 16.188 6.238 -13.586 1 92.12 294 HIS B O 1
ATOM 5027 N N . LYS B 1 295 ? 15.336 7.516 -15.203 1 91.38 295 LYS B N 1
ATOM 5028 C CA . LYS B 1 295 ? 16.641 8.078 -15.555 1 91.38 295 LYS B CA 1
ATOM 5029 C C . LYS B 1 295 ? 17.25 8.82 -14.375 1 91.38 295 LYS B C 1
ATOM 5031 O O . LYS B 1 295 ? 18.453 8.719 -14.133 1 91.38 295 LYS B O 1
ATOM 5036 N N . ARG B 1 296 ? 16.422 9.523 -13.719 1 87.5 296 ARG B N 1
ATOM 5037 C CA . ARG B 1 296 ? 16.891 10.258 -12.547 1 87.5 296 ARG B CA 1
ATOM 5038 C C . ARG B 1 296 ? 17.344 9.305 -11.445 1 87.5 296 ARG B C 1
ATOM 5040 O O . ARG B 1 296 ? 18.297 9.586 -10.727 1 87.5 296 ARG B O 1
ATOM 5047 N N . MET B 1 297 ? 16.641 8.195 -11.305 1 89.81 297 MET B N 1
ATOM 5048 C CA . MET B 1 297 ? 16.984 7.215 -10.273 1 89.81 297 MET B CA 1
ATOM 5049 C C . MET B 1 297 ? 18.312 6.539 -10.578 1 89.81 297 MET B C 1
ATOM 5051 O O . MET B 1 297 ? 19.094 6.273 -9.672 1 89.81 297 MET B O 1
ATOM 5055 N N . ILE B 1 298 ? 18.531 6.301 -11.844 1 91.12 298 ILE B N 1
ATOM 5056 C CA . ILE B 1 298 ? 19.797 5.703 -12.266 1 91.12 298 ILE B CA 1
ATOM 5057 C C . ILE B 1 298 ? 20.953 6.656 -11.945 1 91.12 298 ILE B C 1
ATOM 5059 O O . ILE B 1 298 ? 21.984 6.238 -11.422 1 91.12 298 ILE B O 1
ATOM 5063 N N . HIS B 1 299 ? 20.719 7.91 -12.25 1 89.12 299 HIS B N 1
ATOM 5064 C CA . HIS B 1 299 ? 21.734 8.914 -11.961 1 89.12 299 HIS B CA 1
ATOM 5065 C C . HIS B 1 299 ? 22 9.023 -10.461 1 89.12 299 HIS B C 1
ATOM 5067 O O . HIS B 1 299 ? 23.156 9.07 -10.039 1 89.12 299 HIS B O 1
ATOM 5073 N N . PHE B 1 300 ? 20.938 9.016 -9.758 1 87 300 PHE B N 1
ATOM 5074 C CA . PHE B 1 300 ? 21.062 9.102 -8.305 1 87 300 PHE B CA 1
ATOM 5075 C C . PHE B 1 300 ? 21.828 7.898 -7.762 1 87 300 PHE B C 1
ATOM 5077 O O . PHE B 1 300 ? 22.688 8.055 -6.891 1 87 300 PHE B O 1
ATOM 5084 N N . HIS B 1 301 ? 21.516 6.754 -8.211 1 90.19 301 HIS B N 1
ATOM 5085 C CA . HIS B 1 301 ? 22.219 5.535 -7.832 1 90.19 301 HIS B CA 1
ATOM 5086 C C . HIS B 1 301 ? 23.703 5.648 -8.109 1 90.19 301 HIS B C 1
ATOM 5088 O O . HIS B 1 301 ? 24.531 5.344 -7.246 1 90.19 301 HIS B O 1
ATOM 5094 N N . LYS B 1 302 ? 24.078 6.113 -9.266 1 90.69 302 LYS B N 1
ATOM 5095 C CA . LYS B 1 302 ? 25.469 6.223 -9.672 1 90.69 302 LYS B CA 1
ATOM 5096 C C . LYS B 1 302 ? 26.219 7.207 -8.781 1 90.69 302 LYS B C 1
ATOM 5098 O O . LYS B 1 302 ? 27.359 6.941 -8.383 1 90.69 302 LYS B O 1
ATOM 5103 N N . VAL B 1 303 ? 25.562 8.25 -8.43 1 86.44 303 VAL B N 1
ATOM 5104 C CA . VAL B 1 303 ? 26.188 9.297 -7.637 1 86.44 303 VAL B CA 1
ATOM 5105 C C . VAL B 1 303 ? 26.469 8.781 -6.223 1 86.44 303 VAL B C 1
ATOM 5107 O O . VAL B 1 303 ? 27.562 8.961 -5.688 1 86.44 303 VAL B O 1
ATOM 5110 N N . ILE B 1 304 ? 25.5 8.141 -5.68 1 86.38 304 ILE B N 1
ATOM 5111 C CA . ILE B 1 304 ? 25.625 7.719 -4.289 1 86.38 304 ILE B CA 1
ATOM 5112 C C . ILE B 1 304 ? 26.594 6.547 -4.191 1 86.38 304 ILE B C 1
ATOM 5114 O O . ILE B 1 304 ? 27.406 6.477 -3.26 1 86.38 304 ILE B O 1
ATOM 5118 N N . VAL B 1 305 ? 26.484 5.637 -5.117 1 87 305 VAL B N 1
ATOM 5119 C CA . VAL B 1 305 ? 27.391 4.496 -5.121 1 87 305 VAL B CA 1
ATOM 5120 C C . VAL B 1 305 ? 28.828 4.984 -5.289 1 87 305 VAL B C 1
ATOM 5122 O O . VAL B 1 305 ? 29.75 4.504 -4.613 1 87 305 VAL B O 1
ATOM 5125 N N . ALA B 1 306 ? 29.016 5.949 -6.18 1 88.5 306 ALA B N 1
ATOM 5126 C CA . ALA B 1 306 ? 30.328 6.527 -6.383 1 88.5 306 ALA B CA 1
ATOM 5127 C C . ALA B 1 306 ? 30.844 7.188 -5.105 1 88.5 306 ALA B C 1
ATOM 5129 O O . ALA B 1 306 ? 32.031 7.062 -4.758 1 88.5 306 ALA B O 1
ATOM 5130 N N . ARG B 1 307 ? 30 7.859 -4.473 1 85.69 307 ARG B N 1
ATOM 5131 C CA . ARG B 1 307 ? 30.344 8.516 -3.219 1 85.69 307 ARG B CA 1
ATOM 5132 C C . ARG B 1 307 ? 30.75 7.492 -2.16 1 85.69 307 ARG B C 1
ATOM 5134 O O . ARG B 1 307 ? 31.719 7.703 -1.419 1 85.69 307 ARG B O 1
ATOM 5141 N N . LYS B 1 308 ? 30.047 6.43 -2.072 1 83.94 308 LYS B N 1
ATOM 5142 C CA . LYS B 1 308 ? 30.312 5.379 -1.1 1 83.94 308 LYS B CA 1
ATOM 5143 C C . LYS B 1 308 ? 31.656 4.691 -1.397 1 83.94 308 LYS B C 1
ATOM 5145 O O . LYS B 1 308 ? 32.406 4.352 -0.479 1 83.94 308 LYS B O 1
ATOM 5150 N N . MET B 1 309 ? 31.859 4.457 -2.643 1 85.31 309 MET B N 1
ATOM 5151 C CA . MET B 1 309 ? 33.125 3.838 -3.045 1 85.31 309 MET B CA 1
ATOM 5152 C C . MET B 1 309 ? 34.312 4.742 -2.717 1 85.31 309 MET B C 1
ATOM 5154 O O . MET B 1 309 ? 35.344 4.27 -2.283 1 85.31 309 MET B O 1
ATOM 5158 N N . ARG B 1 310 ? 34.125 6.023 -2.885 1 85.94 310 ARG B N 1
ATOM 5159 C CA . ARG B 1 310 ? 35.188 6.996 -2.566 1 85.94 310 ARG B CA 1
ATOM 5160 C C . ARG B 1 310 ? 35.438 7.035 -1.065 1 85.94 310 ARG B C 1
ATOM 5162 O O . ARG B 1 310 ? 36.594 7.113 -0.639 1 85.94 310 ARG B O 1
ATOM 5169 N N . GLN B 1 311 ? 34.406 6.98 -0.302 1 83.38 311 GLN B N 1
ATOM 5170 C CA . GLN B 1 311 ? 34.562 7 1.151 1 83.38 311 GLN B CA 1
ATOM 5171 C C . GLN B 1 311 ? 35.219 5.723 1.663 1 83.38 311 GLN B C 1
ATOM 5173 O O . GLN B 1 311 ? 36 5.762 2.604 1 83.38 311 GLN B O 1
ATOM 5178 N N . ALA B 1 312 ? 34.875 4.57 1.06 1 79.38 312 ALA B N 1
ATOM 5179 C CA . ALA B 1 312 ? 35.469 3.287 1.436 1 79.38 312 ALA B CA 1
ATOM 5180 C C . ALA B 1 312 ? 36.969 3.248 1.093 1 79.38 312 ALA B C 1
ATOM 5182 O O . ALA B 1 312 ? 37.75 2.668 1.832 1 79.38 312 ALA B O 1
ATOM 5183 N N . ALA B 1 313 ? 37.344 3.846 0.014 1 78.62 313 ALA B N 1
ATOM 5184 C CA . ALA B 1 313 ? 38.719 3.9 -0.426 1 78.62 313 ALA B CA 1
ATOM 5185 C C . ALA B 1 313 ? 39.562 4.77 0.509 1 78.62 313 ALA B C 1
ATOM 5187 O O . ALA B 1 313 ? 40.75 4.492 0.727 1 78.62 313 ALA B O 1
ATOM 5188 N N . ILE B 1 314 ? 38.906 5.703 1.042 1 75.88 314 ILE B N 1
ATOM 5189 C CA . ILE B 1 314 ? 39.594 6.609 1.951 1 75.88 314 ILE B CA 1
ATOM 5190 C C . ILE B 1 314 ? 39.75 5.941 3.314 1 75.88 314 ILE B C 1
ATOM 5192 O O . ILE B 1 314 ? 40.781 6.117 3.969 1 75.88 314 ILE B O 1
ATOM 5196 N N . THR B 1 315 ? 38.719 5.176 3.744 1 66.25 315 THR B N 1
ATOM 5197 C CA . THR B 1 315 ? 38.812 4.535 5.051 1 66.25 315 THR B CA 1
ATOM 5198 C C . THR B 1 315 ? 39.656 3.281 4.992 1 66.25 315 THR B C 1
ATOM 5200 O O . THR B 1 315 ? 40 2.705 6.031 1 66.25 315 THR B O 1
ATOM 5203 N N . GLU B 1 316 ? 39.875 2.564 3.932 1 58.28 316 GLU B N 1
ATOM 5204 C CA . GLU B 1 316 ? 40.844 1.47 3.855 1 58.28 316 GLU B CA 1
ATOM 5205 C C . GLU B 1 316 ? 42.25 1.941 4.223 1 58.28 316 GLU B C 1
ATOM 5207 O O . GLU B 1 316 ? 42.75 2.908 3.65 1 58.28 316 GLU B O 1
ATOM 5212 N N . PRO B 1 317 ? 42.719 1.643 5.344 1 50.72 317 PRO B N 1
ATOM 5213 C CA . PRO B 1 317 ? 44.031 2.047 5.887 1 50.72 317 PRO B CA 1
ATOM 5214 C C . PRO B 1 317 ? 45.156 1.879 4.879 1 50.72 317 PRO B C 1
ATOM 5216 O O . PRO B 1 317 ? 45.188 0.897 4.133 1 50.72 317 PRO B O 1
ATOM 5219 N N . THR B 1 318 ? 45.781 2.885 4.445 1 48.03 318 THR B N 1
ATOM 5220 C CA . THR B 1 318 ? 47.156 2.965 3.967 1 48.03 318 THR B CA 1
ATOM 5221 C C . THR B 1 318 ? 48.062 2.008 4.746 1 48.03 318 THR B C 1
ATOM 5223 O O . THR B 1 318 ? 49.281 1.957 4.512 1 48.03 318 THR B O 1
ATOM 5226 N N . ASP B 1 319 ? 47.594 1.306 5.613 1 39.81 319 ASP B N 1
ATOM 5227 C CA . ASP B 1 319 ? 48.469 0.499 6.469 1 39.81 319 ASP B CA 1
ATOM 5228 C C . ASP B 1 319 ? 49.094 -0.659 5.688 1 39.81 319 ASP B C 1
ATOM 5230 O O . ASP B 1 319 ? 50.031 -1.28 6.145 1 39.81 319 ASP B O 1
ATOM 5234 N N . ALA B 1 320 ? 48.562 -1.083 4.559 1 39 320 ALA B N 1
ATOM 5235 C CA . ALA B 1 320 ? 49.344 -2.123 3.891 1 39 320 ALA B CA 1
ATOM 5236 C C . ALA B 1 320 ? 50.594 -1.543 3.256 1 39 320 ALA B C 1
ATOM 5238 O O . ALA B 1 320 ? 51.469 -2.287 2.822 1 39 320 ALA B O 1
ATOM 5239 N N . LYS B 1 321 ? 50.531 -0.19 3.051 1 41.88 321 LYS B N 1
ATOM 5240 C CA . LYS B 1 321 ? 51.75 0.414 2.518 1 41.88 321 LYS B CA 1
ATOM 5241 C C . LYS B 1 321 ? 52.781 0.625 3.617 1 41.88 321 LYS B C 1
ATOM 5243 O O . LYS B 1 321 ? 53.969 0.732 3.338 1 41.88 321 LYS B O 1
ATOM 5248 N N . ASN B 1 322 ? 52.188 0.738 4.812 1 41.28 322 ASN B N 1
ATOM 5249 C CA . ASN B 1 322 ? 53.156 0.914 5.883 1 41.28 322 ASN B CA 1
ATOM 5250 C C . ASN B 1 322 ? 53.688 -0.426 6.387 1 41.28 322 ASN B C 1
ATOM 5252 O O . ASN B 1 322 ? 54.688 -0.475 7.098 1 41.28 322 ASN B O 1
ATOM 5256 N N . ILE B 1 323 ? 52.875 -1.523 6.172 1 41.62 323 ILE B N 1
ATOM 5257 C CA . ILE B 1 323 ? 53.438 -2.809 6.586 1 41.62 323 ILE B CA 1
ATOM 5258 C C . ILE B 1 323 ? 54.469 -3.281 5.562 1 41.62 323 ILE B C 1
ATOM 5260 O O . ILE B 1 323 ? 55.469 -3.867 5.93 1 41.62 323 ILE B O 1
ATOM 5264 N N . GLY B 1 324 ? 54.188 -2.93 4.371 1 37.19 324 GLY B N 1
ATOM 5265 C CA . GLY B 1 324 ? 55.219 -3.254 3.4 1 37.19 324 GLY B CA 1
ATOM 5266 C C . GLY B 1 324 ? 56.469 -2.391 3.533 1 37.19 324 GLY B C 1
ATOM 5267 O O . GLY B 1 324 ? 57.562 -2.803 3.146 1 37.19 324 GLY B O 1
ATOM 5268 N N . ALA B 1 325 ? 56.219 -1.14 3.994 1 45.91 325 ALA B N 1
ATOM 5269 C CA . ALA B 1 325 ? 57.375 -0.287 4.262 1 45.91 325 ALA B CA 1
ATOM 5270 C C . ALA B 1 325 ? 58.062 -0.689 5.562 1 45.91 325 ALA B C 1
ATOM 5272 O O . ALA B 1 325 ? 59.312 -0.621 5.672 1 45.91 325 ALA B O 1
ATOM 5273 N N . GLN B 1 326 ? 57.219 -1.22 6.484 1 41.56 326 GLN B N 1
ATOM 5274 C CA . GLN B 1 326 ? 57.844 -1.707 7.719 1 41.56 326 GLN B CA 1
ATOM 5275 C C . GLN B 1 326 ? 58.531 -3.045 7.492 1 41.56 326 GLN B C 1
ATOM 5277 O O . GLN B 1 326 ? 59.594 -3.295 8.062 1 41.56 326 GLN B O 1
ATOM 5282 N N . ASN B 1 327 ? 57.969 -3.922 6.66 1 44.12 327 ASN B N 1
ATOM 5283 C CA . ASN B 1 327 ? 58.656 -5.191 6.41 1 44.12 327 ASN B CA 1
ATOM 5284 C C . ASN B 1 327 ? 59.875 -5.012 5.508 1 44.12 327 ASN B C 1
ATOM 5286 O O . ASN B 1 327 ? 60.688 -5.926 5.371 1 44.12 327 ASN B O 1
ATOM 5290 N N . LYS B 1 328 ? 59.844 -3.994 4.707 1 46.78 328 LYS B N 1
ATOM 5291 C CA . LYS B 1 328 ? 61.031 -3.713 3.918 1 46.78 328 LYS B CA 1
ATOM 5292 C C . LYS B 1 328 ? 62.188 -3.195 4.801 1 46.78 328 LYS B C 1
ATOM 5294 O O . LYS B 1 328 ? 63.344 -3.33 4.453 1 46.78 328 LYS B O 1
ATOM 5299 N N . ILE B 1 329 ? 61.844 -2.445 5.879 1 44.38 329 ILE B N 1
ATOM 5300 C CA . ILE B 1 329 ? 62.906 -1.931 6.75 1 44.38 329 ILE B CA 1
ATOM 5301 C C . ILE B 1 329 ? 63.531 -3.078 7.539 1 44.38 329 ILE B C 1
ATOM 5303 O O . ILE B 1 329 ? 64.625 -2.971 8.008 1 44.38 329 ILE B O 1
ATOM 5307 N N . ILE B 1 330 ? 62.781 -4.199 7.754 1 47.53 330 ILE B N 1
ATOM 5308 C CA . ILE B 1 330 ? 63.375 -5.27 8.531 1 47.53 330 ILE B CA 1
ATOM 5309 C C . ILE B 1 330 ? 64.312 -6.07 7.648 1 47.53 330 ILE B C 1
ATOM 5311 O O . ILE B 1 330 ? 65.188 -6.789 8.156 1 47.53 330 ILE B O 1
ATOM 5315 N N . SER B 1 331 ? 64 -6.129 6.34 1 44.03 331 SER B N 1
ATOM 5316 C CA . SER B 1 331 ? 64.875 -7 5.562 1 44.03 331 SER B CA 1
ATOM 5317 C C . SER B 1 331 ? 66.188 -6.293 5.188 1 44.03 331 SER B C 1
ATOM 5319 O O . SER B 1 331 ? 67.125 -6.926 4.711 1 44.03 331 SER B O 1
ATOM 5321 N N . ASP B 1 332 ? 66.25 -4.969 5.27 1 34.44 332 ASP B N 1
ATOM 5322 C CA . ASP B 1 332 ? 67.562 -4.453 5.039 1 34.44 332 ASP B CA 1
ATOM 5323 C C . ASP B 1 332 ? 68.375 -4.441 6.328 1 34.44 332 ASP B C 1
ATOM 5325 O O . ASP B 1 332 ? 67.875 -4.078 7.391 1 34.44 332 ASP B O 1
#

Solvent-accessible surface area (backbone atoms only — not comparable to full-atom values): 33640 Å² total; per-residue (Å²): 124,85,75,43,74,44,36,50,47,8,51,53,48,51,52,48,50,49,50,53,51,51,50,48,50,44,69,57,37,36,52,75,72,67,54,75,63,59,63,58,59,70,52,12,68,33,52,29,31,39,25,30,36,26,67,45,36,53,19,26,20,41,51,51,52,42,27,72,67,64,24,28,36,36,38,29,33,68,48,61,71,50,43,52,52,48,43,53,53,43,47,70,76,30,90,32,55,67,47,74,43,69,45,63,57,64,56,84,53,62,66,59,42,44,71,68,42,49,53,61,53,61,72,46,57,60,6,32,40,36,38,44,42,64,55,70,69,94,61,48,34,56,79,64,67,35,84,63,48,58,62,43,51,52,39,31,48,32,26,40,40,50,52,54,58,41,53,50,45,56,50,39,52,62,21,59,73,71,47,16,16,35,37,39,41,53,45,28,45,42,44,78,43,73,42,53,37,38,36,70,47,24,15,35,22,31,20,48,49,45,32,48,55,18,50,37,62,70,38,59,90,47,59,46,37,56,29,39,32,23,40,64,60,40,36,20,79,82,63,72,43,84,76,66,46,84,67,21,35,43,20,55,60,36,23,55,47,27,61,44,27,51,87,68,50,52,71,43,32,35,35,66,56,45,37,53,54,52,55,55,47,69,74,41,58,64,71,57,43,48,52,57,52,42,53,53,40,52,51,49,24,53,52,52,52,50,50,51,51,53,52,51,61,64,65,51,68,66,55,66,60,50,48,52,51,52,54,50,58,68,71,99,125,84,74,44,76,45,34,51,46,8,50,53,48,51,52,47,51,49,50,52,50,51,50,49,50,45,69,56,38,36,53,77,73,66,54,75,63,60,63,58,58,69,51,13,67,33,52,28,31,39,25,29,35,28,67,47,37,52,19,26,20,43,51,50,51,42,28,72,65,64,23,28,36,36,38,27,33,68,47,61,71,50,45,50,52,49,43,52,53,44,45,71,76,31,92,32,55,68,47,75,44,68,47,62,55,64,57,83,52,62,66,57,41,44,70,68,42,49,54,62,54,60,73,46,58,60,5,32,40,37,38,44,41,66,57,70,69,94,62,48,34,56,80,62,66,35,84,62,48,58,62,43,51,51,40,31,48,34,24,40,40,50,53,53,57,42,51,49,46,55,48,40,51,62,20,58,73,70,46,17,16,34,37,37,42,53,44,28,44,41,45,79,44,75,42,55,36,38,38,70,47,23,15,35,23,30,21,47,49,44,32,48,55,19,49,38,61,69,38,58,90,48,58,46,40,57,29,41,32,23,41,64,60,40,34,20,80,81,62,73,42,84,76,65,46,84,68,21,36,43,22,55,62,37,24,55,45,28,60,44,25,52,88,70,51,53,72,44,34,35,35,66,56,45,35,51,53,53,54,55,47,69,73,41,59,64,71,58,44,49,52,56,54,43,52,52,38,52,52,49,26,51,52,52,51,51,50,50,53,53,52,50,60,65,67,50,69,67,51,67,61,49,47,53,51,49,55,50,57,67,73,99

Organism: Brugia malayi (NCBI:txid6279)

InterPro domains:
  IPR002347 Short-chain dehydrogenase/reductase SDR [PF00106] (47-241)
  IPR002347 Short-chain dehydrogenase/reductase SDR [PR00081] (48-65)
  IPR002347 Short-chain dehydrogenase/reductase SDR [PR00081] (124-135)
  IPR002347 Short-chain dehydrogenase/reductase SDR [PR00081] (175-191)
  IPR002347 Short-chain dehydrogenase/reductase SDR [PR00081] (201-220)
  IPR002347 Short-chain dehydrogenase/reductase SDR [PR00081] (222-239)
  IPR020904 Short-chain dehydrogenase/reductase, conserved site [PS00061] (188-216)
  IPR036291 NAD(P)-binding domain superfamily [SSF51735] (47-293)